Protein AF-A0A0L6TX13-F1 (afdb_monomer_lite)

Structure (mmCIF, N/CA/C/O backbone):
data_AF-A0A0L6TX13-F1
#
_entry.id   AF-A0A0L6TX13-F1
#
loop_
_atom_site.group_PDB
_atom_site.id
_atom_site.type_symbol
_atom_site.label_atom_id
_atom_site.label_alt_id
_atom_site.label_comp_id
_atom_site.label_asym_id
_atom_site.label_entity_id
_atom_site.label_seq_id
_atom_site.pdbx_PDB_ins_code
_atom_site.Cartn_x
_atom_site.Cartn_y
_atom_site.Cartn_z
_atom_site.occupancy
_atom_site.B_iso_or_equiv
_atom_site.auth_seq_id
_atom_site.auth_comp_id
_atom_site.auth_asym_id
_atom_site.auth_atom_id
_atom_site.pdbx_PDB_model_num
ATOM 1 N N . MET A 1 1 ? -8.424 -1.553 -28.576 1.00 39.12 1 MET A N 1
ATOM 2 C CA . MET A 1 1 ? -7.425 -0.540 -28.149 1.00 39.12 1 MET A CA 1
ATOM 3 C C . MET A 1 1 ? -7.973 0.627 -27.327 1.00 39.12 1 MET A C 1
ATOM 5 O O . MET A 1 1 ? -7.724 0.600 -26.132 1.00 39.12 1 MET A O 1
ATOM 9 N N . LYS A 1 2 ? -8.735 1.618 -27.845 1.00 31.39 2 LYS A N 1
ATOM 10 C CA . LYS A 1 2 ? -9.358 2.648 -26.962 1.00 31.39 2 LYS A CA 1
ATOM 11 C C . LYS A 1 2 ? -10.342 2.030 -25.950 1.00 31.39 2 LYS A C 1
ATOM 13 O O . LYS A 1 2 ? -10.469 2.556 -24.856 1.00 31.39 2 LYS A O 1
ATOM 18 N N . THR A 1 3 ? -10.956 0.907 -26.334 1.00 35.94 3 THR A N 1
ATOM 19 C CA . THR A 1 3 ? -11.953 0.103 -25.605 1.00 35.94 3 THR A CA 1
ATOM 20 C C . THR A 1 3 ? -11.378 -0.796 -24.499 1.00 35.94 3 THR A C 1
ATOM 22 O O . THR A 1 3 ? -12.069 -1.045 -23.525 1.00 35.94 3 THR A O 1
ATOM 25 N N . GLU A 1 4 ? -10.124 -1.254 -24.623 1.00 37.28 4 GLU A N 1
ATOM 26 C CA . GLU A 1 4 ? -9.461 -2.143 -23.637 1.00 37.28 4 GLU A CA 1
ATOM 27 C C . GLU A 1 4 ? -8.662 -1.339 -22.596 1.00 37.28 4 GLU A C 1
ATOM 29 O O . GLU A 1 4 ? -8.605 -1.699 -21.427 1.00 37.28 4 GLU A O 1
ATOM 34 N N . LEU A 1 5 ? -8.121 -0.173 -22.982 1.00 37.66 5 LEU A N 1
ATOM 35 C CA . LEU A 1 5 ? -7.565 0.819 -22.046 1.00 37.66 5 LEU A CA 1
ATOM 36 C C . LEU A 1 5 ? -8.632 1.375 -21.095 1.00 37.66 5 LEU A C 1
ATOM 38 O O . LEU A 1 5 ? -8.349 1.626 -19.924 1.00 37.66 5 LEU A O 1
ATOM 42 N N . THR A 1 6 ? -9.862 1.538 -21.597 1.00 47.22 6 THR A N 1
ATOM 43 C CA . THR A 1 6 ? -11.020 1.802 -20.739 1.00 47.22 6 THR A CA 1
ATOM 44 C C . THR A 1 6 ? -11.306 0.608 -19.853 1.00 47.22 6 THR A C 1
ATOM 46 O O . THR A 1 6 ? -11.831 0.814 -18.782 1.00 47.22 6 THR A O 1
ATOM 49 N N . GLU A 1 7 ? -10.963 -0.617 -20.239 1.00 52.81 7 GLU A N 1
ATOM 50 C CA . GLU A 1 7 ? -11.442 -1.815 -19.566 1.00 52.81 7 GLU A CA 1
ATOM 51 C C . GLU A 1 7 ? -10.758 -2.073 -18.227 1.00 52.81 7 GLU A C 1
ATOM 53 O O . GLU A 1 7 ? -11.489 -2.293 -17.280 1.00 52.81 7 GLU A O 1
ATOM 58 N N . LEU A 1 8 ? -9.429 -1.973 -18.066 1.00 56.69 8 LEU A N 1
ATOM 59 C CA . LEU A 1 8 ? -8.819 -2.174 -16.734 1.00 56.69 8 LEU A CA 1
ATOM 60 C C . LEU A 1 8 ? -9.021 -0.973 -15.801 1.00 56.69 8 LEU A C 1
ATOM 62 O O . LEU A 1 8 ? -9.259 -1.169 -14.612 1.00 56.69 8 LEU A O 1
ATOM 66 N N . PHE A 1 9 ? -8.943 0.266 -16.305 1.00 61.47 9 PHE A N 1
ATOM 67 C CA . PHE A 1 9 ? -9.322 1.428 -15.493 1.00 61.47 9 PHE A CA 1
ATOM 68 C C . PHE A 1 9 ? -10.799 1.361 -15.126 1.00 61.47 9 PHE A C 1
ATOM 70 O O . PHE A 1 9 ? -11.102 1.508 -13.957 1.00 61.47 9 PHE A O 1
ATOM 77 N N . SER A 1 10 ? -11.686 1.004 -16.058 1.00 62.47 10 SER A N 1
ATOM 78 C CA . SER A 1 10 ? -13.099 0.750 -15.759 1.00 62.47 10 SER A CA 1
ATOM 79 C C . SER A 1 10 ? -13.277 -0.455 -14.845 1.00 62.47 10 SER A C 1
ATOM 81 O O . SER A 1 10 ? -14.162 -0.424 -14.012 1.00 62.47 10 SER A O 1
ATOM 83 N N . GLN A 1 11 ? -12.469 -1.511 -14.942 1.00 70.62 11 GLN A N 1
ATOM 84 C CA . GLN A 1 11 ? -12.528 -2.658 -14.033 1.00 70.62 11 GLN A CA 1
ATOM 85 C C . GLN A 1 11 ? -12.088 -2.235 -12.639 1.00 70.62 11 GLN A C 1
ATOM 87 O O . GLN A 1 11 ? -12.739 -2.623 -11.684 1.00 70.62 11 GLN A O 1
ATOM 92 N N . ARG A 1 12 ? -11.029 -1.429 -12.502 1.00 80.44 12 ARG A N 1
ATOM 93 C CA . ARG A 1 12 ? -10.578 -0.892 -11.214 1.00 80.44 12 ARG A CA 1
ATOM 94 C C . ARG A 1 12 ? -11.525 0.174 -10.675 1.00 80.44 12 ARG A C 1
ATOM 96 O O . ARG A 1 12 ? -11.714 0.191 -9.476 1.00 80.44 12 ARG A O 1
ATOM 103 N N . GLU A 1 13 ? -12.147 0.999 -11.508 1.00 78.06 13 GLU A N 1
ATOM 104 C CA . GLU A 1 13 ? -13.208 1.942 -11.123 1.00 78.06 13 GLU A CA 1
ATOM 105 C C . GLU A 1 13 ? -14.463 1.192 -10.675 1.00 78.06 13 GLU A C 1
ATOM 107 O O . GLU A 1 13 ? -14.936 1.415 -9.571 1.00 78.06 13 GLU A O 1
ATOM 112 N N . LYS A 1 14 ? -14.929 0.206 -11.446 1.00 80.88 14 LYS A N 1
ATOM 113 C CA . LYS A 1 14 ? -16.008 -0.703 -11.031 1.00 80.88 14 LYS A CA 1
ATOM 114 C C . LYS A 1 14 ? -15.640 -1.452 -9.758 1.00 80.88 14 LYS A C 1
ATOM 116 O O . LYS A 1 14 ? -16.483 -1.662 -8.903 1.00 80.88 14 LYS A O 1
ATOM 121 N N . PHE A 1 15 ? -14.387 -1.871 -9.610 1.00 88.62 15 PHE A N 1
ATOM 122 C CA . PHE A 1 15 ? -13.928 -2.557 -8.408 1.00 88.62 15 PHE A CA 1
ATOM 123 C C . PHE A 1 15 ? -13.833 -1.611 -7.207 1.00 88.62 15 PHE A C 1
ATOM 125 O O . PHE A 1 15 ? -14.167 -2.017 -6.100 1.00 88.62 15 PHE A O 1
ATOM 132 N N . LEU A 1 16 ? -13.432 -0.352 -7.420 1.00 88.69 16 LEU A N 1
ATOM 133 C CA . LEU A 1 16 ? -13.511 0.714 -6.420 1.00 88.69 16 LEU A CA 1
ATOM 134 C C . LEU A 1 16 ? -14.959 0.884 -5.965 1.00 88.69 16 LEU A C 1
ATOM 136 O O . LEU A 1 16 ? -15.203 0.841 -4.765 1.00 88.69 16 LEU A O 1
ATOM 140 N N . GLU A 1 17 ? -15.903 1.003 -6.903 1.00 86.88 17 GLU A N 1
ATOM 141 C CA . GLU A 1 17 ? -17.341 1.094 -6.622 1.00 86.88 17 GLU A CA 1
ATOM 142 C C . GLU A 1 17 ? -17.843 -0.129 -5.844 1.00 86.88 17 GLU A C 1
ATOM 144 O O . GLU A 1 17 ? -18.514 0.040 -4.834 1.00 86.88 17 GLU A O 1
ATOM 149 N N . VAL A 1 18 ? -17.454 -1.346 -6.237 1.00 90.88 18 VAL A N 1
ATOM 150 C CA . VAL A 1 18 ? -17.840 -2.590 -5.546 1.00 90.88 18 VAL A CA 1
ATOM 151 C C . VAL A 1 18 ? -17.309 -2.634 -4.115 1.00 90.88 18 VAL A C 1
ATOM 153 O O . VAL A 1 18 ? -18.064 -2.953 -3.200 1.00 90.88 18 VAL A O 1
ATOM 156 N N . ILE A 1 19 ? -16.028 -2.322 -3.885 1.00 93.25 19 ILE A N 1
ATOM 157 C CA . ILE A 1 19 ? -15.474 -2.318 -2.521 1.00 93.25 19 ILE A CA 1
ATOM 158 C C . ILE A 1 19 ? -16.101 -1.192 -1.698 1.00 93.25 19 ILE A C 1
ATOM 160 O O . ILE A 1 19 ? -16.371 -1.377 -0.510 1.00 93.25 19 ILE A O 1
ATOM 164 N N . TYR A 1 20 ? -16.346 -0.036 -2.307 1.00 91.19 20 TYR A N 1
ATOM 165 C CA . TYR A 1 20 ? -17.006 1.080 -1.646 1.00 91.19 20 TYR A CA 1
ATOM 166 C C . TYR A 1 20 ? -18.433 0.709 -1.222 1.00 91.19 20 TYR A C 1
ATOM 168 O O . TYR A 1 20 ? -18.761 0.805 -0.042 1.00 91.19 20 TYR A O 1
ATOM 176 N N . GLU A 1 21 ? -19.246 0.186 -2.142 1.00 90.06 21 GLU A N 1
ATOM 177 C CA . GLU A 1 21 ? -20.615 -0.274 -1.888 1.00 90.06 21 GLU A CA 1
ATOM 178 C C . GLU A 1 21 ? -20.650 -1.392 -0.840 1.00 90.06 21 GLU A C 1
ATOM 180 O O . GLU A 1 21 ? -21.434 -1.322 0.109 1.00 90.06 21 GLU A O 1
ATOM 185 N N . TYR A 1 22 ? -19.747 -2.372 -0.939 1.00 93.94 22 TYR A N 1
ATOM 186 C CA . TYR A 1 22 ? -19.578 -3.409 0.079 1.00 93.94 22 TYR A CA 1
ATOM 187 C C . TYR A 1 22 ? -19.372 -2.788 1.465 1.00 93.94 22 TYR A C 1
ATOM 189 O O . TYR A 1 22 ? -20.022 -3.185 2.430 1.00 93.94 22 TYR A O 1
ATOM 197 N N . ASN A 1 23 ? -18.517 -1.767 1.570 1.00 93.25 23 ASN A N 1
ATOM 198 C CA . ASN A 1 23 ? -18.261 -1.082 2.832 1.00 93.25 23 ASN A CA 1
ATOM 199 C C . ASN A 1 23 ? -19.383 -0.136 3.265 1.00 93.25 23 ASN A C 1
ATOM 201 O O . ASN A 1 23 ? -19.487 0.147 4.454 1.00 93.25 23 ASN A O 1
ATOM 205 N N . CYS A 1 24 ? -20.267 0.299 2.372 1.00 89.50 24 CYS A N 1
ATOM 206 C CA . CYS A 1 24 ? -21.514 0.958 2.755 1.00 89.50 24 CYS A CA 1
ATOM 207 C C . CYS A 1 24 ? -22.518 -0.049 3.342 1.00 89.50 24 CYS A C 1
ATOM 209 O O . CYS A 1 24 ? -23.122 0.237 4.374 1.00 89.50 24 CYS A O 1
ATOM 211 N N . ILE A 1 25 ? -22.630 -1.256 2.777 1.00 90.56 25 ILE A N 1
ATOM 212 C CA . ILE A 1 25 ? -23.646 -2.261 3.144 1.00 90.56 25 ILE A CA 1
ATOM 213 C C . ILE A 1 25 ? -23.235 -3.105 4.359 1.00 90.56 25 ILE A C 1
ATOM 215 O O . ILE A 1 25 ? -23.957 -3.173 5.353 1.00 90.56 25 ILE A O 1
ATOM 219 N N . GLU A 1 26 ? -22.069 -3.740 4.309 1.00 94.38 26 GLU A N 1
ATOM 220 C CA . GLU A 1 26 ? -21.657 -4.765 5.273 1.00 94.38 26 GLU A CA 1
ATOM 221 C C . GLU A 1 26 ? -21.085 -4.151 6.543 1.00 94.38 26 GLU A C 1
ATOM 223 O O . GLU A 1 26 ? -20.246 -3.262 6.454 1.00 94.38 26 GLU A O 1
ATOM 228 N N . ASN A 1 27 ? -21.493 -4.610 7.725 1.00 93.56 27 ASN A N 1
ATOM 229 C CA . ASN A 1 27 ? -21.050 -4.031 8.996 1.00 93.56 27 ASN A CA 1
ATOM 230 C C . ASN A 1 27 ? -20.042 -4.927 9.714 1.00 93.56 27 ASN A C 1
ATOM 232 O O . ASN A 1 27 ? -20.207 -6.145 9.763 1.00 93.56 27 ASN A O 1
ATOM 236 N N . ASN A 1 28 ? -19.051 -4.287 10.335 1.00 94.81 28 ASN A N 1
ATOM 237 C CA . ASN A 1 28 ? -18.048 -4.915 11.189 1.00 94.81 28 ASN A CA 1
ATOM 238 C C . ASN A 1 28 ? -17.273 -6.041 10.490 1.00 94.81 28 ASN A C 1
ATOM 240 O O . ASN A 1 28 ? -17.006 -7.072 11.100 1.00 94.81 28 ASN A O 1
ATOM 244 N N . LYS A 1 29 ? -16.881 -5.830 9.228 1.00 96.94 29 LYS A N 1
ATOM 245 C CA . LYS A 1 29 ? -16.070 -6.785 8.454 1.00 96.94 29 LYS A CA 1
ATOM 246 C C . LYS A 1 29 ? -14.586 -6.469 8.499 1.00 96.94 29 LYS A C 1
ATOM 248 O O . LYS A 1 29 ? -14.201 -5.302 8.463 1.00 96.94 29 LYS A O 1
ATOM 253 N N . ILE A 1 30 ? -13.757 -7.503 8.517 1.00 98.06 30 ILE A N 1
ATOM 254 C CA . ILE A 1 30 ? -12.311 -7.422 8.316 1.00 98.06 30 ILE A CA 1
ATOM 255 C C . ILE A 1 30 ? -12.013 -8.059 6.962 1.00 98.06 30 ILE A C 1
ATOM 257 O O . ILE A 1 30 ? -12.200 -9.255 6.774 1.00 98.06 30 ILE A O 1
ATOM 261 N N . CYS A 1 31 ? -11.553 -7.271 6.000 1.00 97.88 31 CYS A N 1
ATOM 262 C CA . CYS A 1 31 ? -11.283 -7.735 4.643 1.00 97.88 31 CYS A CA 1
ATOM 263 C C . CYS A 1 31 ? -9.822 -7.506 4.261 1.00 97.88 31 CYS A C 1
ATOM 265 O O . CYS A 1 31 ? -9.163 -6.621 4.810 1.00 97.88 31 CYS A O 1
ATOM 267 N N . SER A 1 32 ? -9.317 -8.275 3.299 1.00 97.25 32 SER A N 1
ATOM 268 C CA . SER A 1 32 ? -8.011 -8.022 2.682 1.00 97.25 32 SER A CA 1
ATOM 269 C C . SER A 1 32 ? -8.171 -7.373 1.307 1.00 97.25 32 SER A C 1
ATOM 271 O O . SER A 1 32 ? -9.135 -7.650 0.598 1.00 97.25 32 SER A O 1
ATOM 273 N N . LEU A 1 33 ? -7.222 -6.515 0.926 1.00 96.38 33 LEU A N 1
ATOM 274 C CA . LEU A 1 33 ? -6.973 -6.134 -0.466 1.00 96.38 33 LEU A CA 1
ATOM 275 C C . LEU A 1 33 ? -5.617 -6.712 -0.875 1.00 96.38 33 LEU A C 1
ATOM 277 O O . LEU A 1 33 ? -4.564 -6.145 -0.557 1.00 96.38 33 LEU A O 1
ATOM 281 N N . ASN A 1 34 ? -5.649 -7.851 -1.557 1.00 94.62 34 ASN A N 1
ATOM 282 C CA . ASN A 1 34 ? -4.467 -8.535 -2.044 1.00 94.62 34 ASN A CA 1
ATOM 283 C C . ASN A 1 34 ? -3.989 -7.944 -3.378 1.00 94.62 34 ASN A C 1
ATOM 285 O O . ASN A 1 34 ? -4.771 -7.567 -4.250 1.00 94.62 34 ASN A O 1
ATOM 289 N N . GLY A 1 35 ? -2.674 -7.858 -3.536 1.00 90.12 35 GLY A N 1
ATOM 290 C CA . GLY A 1 35 ? -2.038 -7.527 -4.802 1.00 90.12 35 GLY A CA 1
ATOM 291 C C . GLY A 1 35 ? -0.525 -7.464 -4.672 1.00 90.12 35 GLY A C 1
ATOM 292 O O . GLY A 1 35 ? 0.013 -7.181 -3.599 1.00 90.12 35 GLY A O 1
ATOM 293 N N . ASP A 1 36 ? 0.183 -7.651 -5.780 1.00 86.62 36 ASP A N 1
ATOM 294 C CA . ASP A 1 36 ? 1.646 -7.667 -5.781 1.00 86.62 36 ASP A CA 1
ATOM 295 C C . ASP A 1 36 ? 2.264 -6.336 -5.332 1.00 86.62 36 ASP A C 1
ATOM 297 O O . ASP A 1 36 ? 1.639 -5.262 -5.347 1.00 86.62 36 ASP A O 1
ATOM 301 N N . TRP A 1 37 ? 3.543 -6.369 -4.964 1.00 82.38 37 TRP A N 1
ATOM 302 C CA . TRP A 1 37 ? 4.313 -5.145 -4.773 1.00 82.38 37 TRP A CA 1
ATOM 303 C C . TRP A 1 37 ? 4.415 -4.357 -6.079 1.00 82.38 37 TRP A C 1
ATOM 305 O O . TRP A 1 37 ? 4.818 -4.862 -7.121 1.00 82.38 37 TRP A O 1
ATOM 315 N N . GLY A 1 38 ? 4.046 -3.076 -6.018 1.00 74.62 38 GLY A N 1
ATOM 316 C CA . GLY A 1 38 ? 4.021 -2.202 -7.190 1.00 74.62 38 GLY A CA 1
ATOM 317 C C . GLY A 1 38 ? 2.768 -2.317 -8.066 1.00 74.62 38 GLY A C 1
ATOM 318 O O . GLY A 1 38 ? 2.682 -1.575 -9.037 1.00 74.62 38 GLY A O 1
ATOM 319 N N . SER A 1 39 ? 1.779 -3.150 -7.718 1.00 77.44 39 SER A N 1
ATOM 320 C CA . SER A 1 39 ? 0.503 -3.296 -8.458 1.00 77.44 39 SER A CA 1
ATOM 321 C C . SER A 1 39 ? -0.423 -2.066 -8.406 1.00 77.44 39 SER A C 1
ATOM 323 O O . SER A 1 39 ? -1.406 -1.979 -9.151 1.00 77.44 39 SER A O 1
ATOM 325 N N . GLY A 1 40 ? -0.104 -1.098 -7.540 1.00 78.75 40 GLY A N 1
ATOM 326 C CA . GLY A 1 40 ? -0.854 0.146 -7.375 1.00 78.75 40 GLY A CA 1
ATOM 327 C C . GLY A 1 40 ? -1.866 0.151 -6.226 1.00 78.75 40 GLY A C 1
ATOM 328 O O . GLY A 1 40 ? -2.737 1.011 -6.247 1.00 78.75 40 GLY A O 1
ATOM 329 N N . LYS A 1 41 ? -1.752 -0.740 -5.226 1.00 88.19 41 LYS A N 1
ATOM 330 C CA . LYS A 1 41 ? -2.631 -0.765 -4.032 1.00 88.19 41 LYS A CA 1
ATOM 331 C C . LYS A 1 41 ? -2.807 0.611 -3.374 1.00 88.19 41 LYS A C 1
ATOM 333 O O . LYS A 1 41 ? -3.924 1.095 -3.288 1.00 88.19 41 LYS A O 1
ATOM 338 N N . THR A 1 42 ? -1.718 1.301 -3.034 1.00 86.00 42 THR A N 1
ATOM 339 C CA . THR A 1 42 ? -1.784 2.649 -2.435 1.00 86.00 42 THR A CA 1
ATOM 340 C C . THR A 1 42 ? -2.459 3.672 -3.354 1.00 86.00 42 THR A C 1
ATOM 342 O O . THR A 1 42 ? -3.195 4.535 -2.892 1.00 86.00 42 THR A O 1
ATOM 345 N N . PHE A 1 43 ? -2.265 3.573 -4.677 1.00 83.38 43 PHE A N 1
ATOM 346 C CA . PHE A 1 43 ? -2.983 4.435 -5.625 1.00 83.38 43 PHE A CA 1
ATOM 347 C C . PHE A 1 43 ? -4.488 4.136 -5.626 1.00 83.38 43 PHE A C 1
ATOM 349 O O . PHE A 1 43 ? -5.290 5.063 -5.646 1.00 83.38 43 PHE A O 1
ATOM 356 N N . PHE A 1 44 ? -4.865 2.857 -5.577 1.00 86.94 44 PHE A N 1
ATOM 357 C CA . PHE A 1 44 ? -6.254 2.414 -5.472 1.00 86.94 44 PHE A CA 1
ATOM 358 C C . PHE A 1 44 ? -6.906 2.913 -4.172 1.00 86.94 44 PHE A C 1
ATOM 360 O O . PHE A 1 44 ? -7.979 3.505 -4.220 1.00 86.94 44 PHE A O 1
ATOM 367 N N . VAL A 1 45 ? -6.223 2.774 -3.033 1.00 89.81 45 VAL A N 1
ATOM 368 C CA . VAL A 1 45 ? -6.666 3.299 -1.729 1.00 89.81 45 VAL A CA 1
ATOM 369 C C . VAL A 1 45 ? -6.853 4.815 -1.776 1.00 89.81 45 VAL A C 1
ATOM 371 O O . VAL A 1 45 ? -7.912 5.310 -1.403 1.00 89.81 45 VAL A O 1
ATOM 374 N N . ASN A 1 46 ? -5.879 5.560 -2.307 1.00 87.75 46 ASN A N 1
ATOM 375 C CA . ASN A 1 46 ? -5.999 7.013 -2.444 1.00 87.75 46 ASN A CA 1
ATOM 376 C C . ASN A 1 46 ? -7.194 7.405 -3.320 1.00 87.75 46 ASN A C 1
ATOM 378 O O . ASN A 1 46 ? -7.921 8.331 -2.976 1.00 87.75 46 ASN A O 1
ATOM 382 N N . LYS A 1 47 ? -7.442 6.674 -4.414 1.00 84.81 47 LYS A N 1
ATOM 383 C CA . LYS A 1 47 ? -8.618 6.901 -5.261 1.00 84.81 47 LYS A CA 1
ATOM 384 C C . LYS A 1 47 ? -9.929 6.628 -4.534 1.00 84.81 47 LYS A C 1
ATOM 386 O O . LYS A 1 47 ? -10.860 7.409 -4.687 1.00 84.81 47 LYS A O 1
ATOM 391 N N . MET A 1 48 ? -9.992 5.584 -3.713 1.00 88.12 48 MET A N 1
ATOM 392 C CA . MET A 1 48 ? -11.160 5.304 -2.875 1.00 88.12 48 MET A CA 1
ATOM 393 C C . MET A 1 48 ? -11.435 6.438 -1.878 1.00 88.12 48 MET A C 1
ATOM 395 O O . MET A 1 48 ? -12.584 6.828 -1.696 1.00 88.12 48 MET A O 1
ATOM 399 N N . ILE A 1 49 ? -10.384 6.998 -1.271 1.00 88.06 49 ILE A N 1
ATOM 400 C CA . ILE A 1 49 ? -10.494 8.140 -0.352 1.00 88.06 49 ILE A CA 1
ATOM 401 C C . ILE A 1 49 ? -10.957 9.398 -1.100 1.00 88.06 49 ILE A C 1
ATOM 403 O O . ILE A 1 49 ? -11.851 10.089 -0.623 1.00 88.06 49 ILE A O 1
ATOM 407 N N . GLU A 1 50 ? -10.397 9.675 -2.283 1.00 85.06 50 GLU A N 1
ATOM 408 C CA . GLU A 1 50 ? -10.802 10.799 -3.146 1.00 85.06 50 GLU A CA 1
ATOM 409 C C . GLU A 1 50 ? -12.266 10.696 -3.607 1.00 85.06 50 GLU A C 1
ATOM 411 O O . GLU A 1 50 ? -12.933 11.718 -3.744 1.00 85.06 50 GLU A O 1
ATOM 416 N N . MET A 1 51 ? -12.764 9.479 -3.851 1.00 80.38 51 MET A N 1
ATOM 417 C CA . MET A 1 51 ? -14.158 9.222 -4.238 1.00 80.38 51 MET A CA 1
ATOM 418 C C . MET A 1 51 ? -15.145 9.348 -3.077 1.00 80.38 51 MET A C 1
ATOM 420 O O . MET A 1 51 ? -16.352 9.374 -3.319 1.00 80.38 51 MET A O 1
ATOM 424 N N . ASN A 1 52 ? -14.666 9.382 -1.830 1.00 80.25 52 ASN A N 1
ATOM 425 C CA . ASN A 1 52 ? -15.551 9.375 -0.682 1.00 80.25 52 ASN A CA 1
ATOM 426 C C . ASN A 1 52 ? -16.351 10.680 -0.611 1.00 80.25 52 ASN A C 1
ATOM 428 O O . ASN A 1 52 ? -15.832 11.736 -0.248 1.00 80.25 52 ASN A O 1
ATOM 432 N N . ASN A 1 53 ? -17.635 10.592 -0.944 1.00 68.00 53 ASN A N 1
ATOM 433 C CA . ASN A 1 53 ? -18.556 11.711 -0.838 1.00 68.00 53 ASN A CA 1
ATOM 434 C C . ASN A 1 53 ? -19.007 11.862 0.617 1.00 68.00 53 ASN A C 1
ATOM 436 O O . ASN A 1 53 ? -19.347 10.871 1.269 1.00 68.00 53 ASN A O 1
ATOM 440 N N . ALA A 1 54 ? -19.053 13.103 1.107 1.00 60.75 54 ALA A N 1
ATOM 441 C CA . ALA A 1 54 ? -19.473 13.413 2.475 1.00 60.75 54 ALA A CA 1
ATOM 442 C C . ALA A 1 54 ? -20.890 12.891 2.799 1.00 60.75 54 ALA A C 1
ATOM 444 O O . ALA A 1 54 ? -21.148 12.501 3.932 1.00 60.75 54 ALA A O 1
ATOM 445 N N . ASP A 1 55 ? -21.760 12.796 1.789 1.00 62.34 55 ASP A N 1
ATOM 446 C CA . ASP A 1 55 ? -23.171 12.402 1.924 1.00 62.34 55 ASP A CA 1
ATOM 447 C C . ASP A 1 55 ? -23.395 10.878 2.049 1.00 62.34 55 ASP A C 1
ATOM 449 O O . ASP A 1 55 ? -24.525 10.415 2.178 1.00 62.34 55 ASP A O 1
ATOM 453 N N . SER A 1 56 ? -22.339 10.063 1.965 1.00 67.88 56 SER A N 1
ATOM 454 C CA . SER A 1 56 ? -22.444 8.592 1.951 1.00 67.88 56 SER A CA 1
ATOM 455 C C . SER A 1 56 ? -22.625 7.944 3.328 1.00 67.88 56 SER A C 1
ATOM 457 O O . SER A 1 56 ? -22.881 6.742 3.414 1.00 67.88 56 SER A O 1
ATOM 459 N N . GLY A 1 57 ? -22.416 8.701 4.410 1.00 75.50 57 GLY A N 1
ATOM 460 C CA . GLY A 1 57 ? -22.385 8.179 5.780 1.00 75.50 57 GLY A CA 1
ATOM 461 C C . GLY A 1 57 ? -21.170 7.291 6.109 1.00 75.50 57 GLY A C 1
ATOM 462 O O . GLY A 1 57 ? -21.047 6.843 7.255 1.00 75.50 57 GLY A O 1
ATOM 463 N N . LEU A 1 58 ? -20.262 7.055 5.148 1.00 86.38 58 LEU A N 1
ATOM 464 C CA . LEU A 1 58 ? -19.033 6.278 5.316 1.00 86.38 58 LEU A CA 1
ATOM 465 C C . LEU A 1 58 ? -17.824 7.204 5.495 1.00 86.38 58 LEU A C 1
ATOM 467 O O . LEU A 1 58 ? -17.465 7.977 4.609 1.00 86.38 58 LEU A O 1
ATOM 471 N N . ASN A 1 59 ? -17.129 7.077 6.623 1.00 88.69 59 ASN A N 1
ATOM 472 C CA . ASN A 1 59 ? -15.851 7.750 6.835 1.00 88.69 59 ASN A CA 1
ATOM 473 C C . ASN A 1 59 ? -14.677 6.805 6.618 1.00 88.69 59 ASN A C 1
ATOM 475 O O . ASN A 1 59 ? -14.477 5.857 7.375 1.00 88.69 59 ASN A O 1
ATOM 479 N N . ILE A 1 60 ? -13.868 7.105 5.606 1.00 91.25 60 ILE A N 1
ATOM 480 C CA . ILE A 1 60 ? -12.646 6.361 5.314 1.00 91.25 60 ILE A CA 1
ATOM 481 C C . ILE A 1 60 ? -11.477 6.999 6.066 1.00 91.25 60 ILE A C 1
ATOM 483 O O . ILE A 1 60 ? -11.287 8.212 5.984 1.00 91.25 60 ILE A O 1
ATOM 487 N N . ILE A 1 61 ? -10.717 6.170 6.780 1.00 91.62 61 ILE A N 1
ATOM 488 C CA . ILE A 1 61 ? -9.469 6.523 7.463 1.00 91.62 61 ILE A CA 1
ATOM 489 C C . ILE A 1 61 ? -8.363 5.637 6.892 1.00 91.62 61 ILE A C 1
ATOM 491 O O . ILE A 1 61 ? -8.547 4.424 6.791 1.00 91.62 61 ILE A O 1
ATOM 495 N N . ASN A 1 62 ? -7.213 6.215 6.548 1.00 92.94 62 ASN A N 1
ATOM 496 C CA . ASN A 1 62 ? -6.063 5.462 6.049 1.00 92.94 62 ASN A CA 1
ATOM 497 C C . ASN A 1 62 ? -4.910 5.467 7.054 1.00 92.94 62 ASN A C 1
ATOM 499 O O . ASN A 1 62 ? -4.344 6.515 7.355 1.00 92.94 62 ASN A O 1
ATOM 503 N N . PHE A 1 63 ? -4.534 4.285 7.527 1.00 92.00 63 PHE A N 1
ATOM 504 C CA . PHE A 1 63 ? -3.410 4.062 8.421 1.00 92.00 63 PHE A CA 1
ATOM 505 C C . PHE A 1 63 ? -2.298 3.317 7.674 1.00 92.00 63 PHE A C 1
ATOM 507 O O . PHE A 1 63 ? -2.384 2.118 7.415 1.00 92.00 63 PHE A O 1
ATOM 514 N N . ASP A 1 64 ? -1.233 4.040 7.333 1.00 90.50 64 ASP A N 1
ATOM 515 C CA . ASP A 1 64 ? -0.033 3.472 6.714 1.00 90.50 64 ASP A CA 1
ATOM 516 C C . ASP A 1 64 ? 0.838 2.813 7.793 1.00 90.50 64 ASP A C 1
ATOM 518 O O . ASP A 1 64 ? 1.563 3.493 8.527 1.00 90.50 64 ASP A O 1
ATOM 522 N N . ALA A 1 65 ? 0.743 1.489 7.917 1.00 89.69 65 ALA A N 1
ATOM 523 C CA . ALA A 1 65 ? 1.392 0.734 8.984 1.00 89.69 65 ALA A CA 1
ATOM 524 C C . ALA A 1 65 ? 2.923 0.808 8.901 1.00 89.69 65 ALA A C 1
ATOM 526 O O . ALA A 1 65 ? 3.598 0.834 9.932 1.00 89.69 65 ALA A O 1
ATOM 527 N N . TRP A 1 66 ? 3.474 0.884 7.687 1.00 86.69 66 TRP A N 1
ATOM 528 C CA . TRP A 1 66 ? 4.916 0.910 7.467 1.00 86.69 66 TRP A CA 1
ATOM 529 C C . TRP A 1 66 ? 5.533 2.258 7.841 1.00 86.69 66 TRP A C 1
ATOM 531 O O . TRP A 1 66 ? 6.548 2.287 8.538 1.00 86.69 66 TRP A O 1
ATOM 541 N N . LYS A 1 67 ? 4.901 3.381 7.472 1.00 84.88 67 LYS A N 1
ATOM 542 C CA . LYS A 1 67 ? 5.356 4.723 7.896 1.00 84.88 67 LYS A CA 1
ATOM 543 C C . LYS A 1 67 ? 5.365 4.895 9.408 1.00 84.88 67 LYS A C 1
ATOM 545 O O . LYS A 1 67 ? 6.212 5.604 9.946 1.00 84.88 67 LYS A O 1
ATOM 550 N N . HIS A 1 68 ? 4.405 4.268 10.072 1.00 75.50 68 HIS A N 1
ATOM 551 C CA . HIS A 1 68 ? 4.204 4.388 11.506 1.00 75.50 68 HIS A CA 1
ATOM 552 C C . HIS A 1 68 ? 4.963 3.326 12.315 1.00 75.50 68 HIS A C 1
ATOM 554 O O . HIS A 1 68 ? 4.930 3.346 13.548 1.00 75.50 68 HIS A O 1
ATOM 560 N N . GLN A 1 69 ? 5.681 2.415 11.651 1.00 73.62 69 GLN A N 1
ATOM 561 C CA . GLN A 1 69 ? 6.531 1.439 12.315 1.00 73.62 69 GLN A CA 1
ATOM 562 C C . GLN A 1 69 ? 7.739 2.151 12.948 1.00 73.62 69 GLN A C 1
ATOM 564 O O . GLN A 1 69 ? 8.708 2.507 12.280 1.00 73.62 69 GLN A O 1
ATOM 569 N N . GLY A 1 70 ? 7.691 2.345 14.264 1.00 66.81 70 GLY A N 1
ATOM 570 C CA . GLY A 1 70 ? 8.775 2.929 15.053 1.00 66.81 70 GLY A CA 1
ATOM 571 C C . GLY A 1 70 ? 8.925 2.251 16.414 1.00 66.81 70 GLY A C 1
ATOM 572 O O . GLY A 1 70 ? 8.164 1.355 16.765 1.00 66.81 70 GLY A O 1
ATOM 573 N N . ASN A 1 71 ? 9.882 2.712 17.225 1.00 60.06 71 ASN A N 1
ATOM 574 C CA . ASN A 1 71 ? 10.110 2.220 18.596 1.00 60.06 71 ASN A CA 1
ATOM 575 C C . ASN A 1 71 ? 9.068 2.760 19.600 1.00 60.06 71 ASN A C 1
ATOM 577 O O . ASN A 1 71 ? 9.417 3.164 20.712 1.00 60.06 71 ASN A O 1
ATOM 581 N N . ARG A 1 72 ? 7.800 2.841 19.190 1.00 64.56 72 ARG A N 1
ATOM 582 C CA . ARG A 1 72 ? 6.688 3.349 19.995 1.00 64.56 72 ARG A CA 1
ATOM 583 C C . ARG A 1 72 ? 5.695 2.240 20.327 1.00 64.56 72 ARG A C 1
ATOM 585 O O . ARG A 1 72 ? 5.697 1.177 19.711 1.00 64.56 72 ARG A O 1
ATOM 592 N N . ASP A 1 73 ? 4.876 2.491 21.339 1.00 77.94 73 ASP A N 1
ATOM 593 C CA . ASP A 1 73 ? 3.786 1.592 21.701 1.00 77.94 73 ASP A CA 1
ATOM 594 C C . ASP A 1 73 ? 2.733 1.545 20.582 1.00 77.94 73 ASP A C 1
ATOM 596 O O . ASP A 1 73 ? 2.368 2.570 20.005 1.00 77.94 73 ASP A O 1
ATOM 600 N N . ILE A 1 74 ? 2.240 0.348 20.262 1.00 83.25 74 ILE A N 1
ATOM 601 C CA . ILE A 1 74 ? 1.330 0.132 19.128 1.00 83.25 74 ILE A CA 1
ATOM 602 C C . ILE A 1 74 ? -0.021 0.822 19.350 1.00 83.25 74 ILE A C 1
ATOM 604 O O . ILE A 1 74 ? -0.610 1.315 18.388 1.00 83.25 74 ILE A O 1
ATOM 608 N N . ASN A 1 75 ? -0.503 0.911 20.596 1.00 85.56 75 ASN A N 1
ATOM 609 C CA . ASN A 1 75 ? -1.767 1.583 20.907 1.00 85.56 75 ASN A CA 1
ATOM 610 C C . ASN A 1 75 ? -1.668 3.072 20.589 1.00 85.56 75 ASN A C 1
ATOM 612 O O . ASN A 1 75 ? -2.563 3.644 19.970 1.00 85.56 75 ASN A O 1
ATOM 616 N N . ALA A 1 76 ? -0.560 3.684 20.993 1.00 79.50 76 ALA A N 1
ATOM 617 C CA . ALA A 1 76 ? -0.268 5.075 20.704 1.00 79.50 76 ALA A CA 1
ATOM 618 C C . ALA A 1 76 ? -0.156 5.348 19.209 1.00 79.50 76 ALA A C 1
ATOM 620 O O . ALA A 1 76 ? -0.832 6.242 18.711 1.00 79.50 76 ALA A O 1
ATOM 621 N N . ILE A 1 77 ? 0.653 4.546 18.512 1.00 82.94 77 ILE A N 1
ATOM 622 C CA . ILE A 1 77 ? 0.849 4.663 17.068 1.00 82.94 77 ILE A CA 1
ATOM 623 C C . ILE A 1 77 ? -0.500 4.618 16.338 1.00 82.94 77 ILE A C 1
ATOM 625 O O . ILE A 1 77 ? -0.776 5.444 15.470 1.00 82.94 77 ILE A O 1
ATOM 629 N N . PHE A 1 78 ? -1.342 3.647 16.691 1.00 86.62 78 PHE A N 1
ATOM 630 C CA . PHE A 1 78 ? -2.628 3.462 16.038 1.00 86.62 78 PHE A CA 1
ATOM 631 C C . PHE A 1 78 ? -3.584 4.621 16.344 1.00 86.62 78 PHE A C 1
ATOM 633 O O . PHE A 1 78 ? -4.211 5.150 15.435 1.00 86.62 78 PHE A O 1
ATOM 640 N N . LEU A 1 79 ? -3.674 5.066 17.603 1.00 87.19 79 LEU A N 1
ATOM 641 C CA . LEU A 1 79 ? -4.512 6.214 17.964 1.00 87.19 79 LEU A CA 1
ATOM 642 C C . LEU A 1 79 ? -4.061 7.507 17.284 1.00 87.19 79 LEU A C 1
ATOM 644 O O . LEU A 1 79 ? -4.916 8.243 16.808 1.00 87.19 79 LEU A O 1
ATOM 648 N N . GLU A 1 80 ? -2.755 7.770 17.235 1.00 83.12 80 GLU A N 1
ATOM 649 C CA . GLU A 1 80 ? -2.173 8.953 16.591 1.00 83.12 80 GLU A CA 1
ATOM 650 C C . GLU A 1 80 ? -2.498 8.958 15.091 1.00 83.12 80 GLU A C 1
ATOM 652 O O . GLU A 1 80 ? -3.069 9.926 14.593 1.00 83.12 80 GLU A O 1
ATOM 657 N N . GLY A 1 81 ? -2.271 7.836 14.398 1.00 85.56 81 GLY A N 1
ATOM 658 C CA . GLY A 1 81 ? -2.570 7.727 12.968 1.00 85.56 81 GLY A CA 1
ATOM 659 C C . GLY A 1 81 ? -4.060 7.871 12.635 1.00 85.56 81 GLY A C 1
ATOM 660 O O . GLY A 1 81 ? -4.411 8.490 11.633 1.00 85.56 81 GLY A O 1
ATOM 661 N N . ILE A 1 82 ? -4.957 7.355 13.484 1.00 88.69 82 ILE A N 1
ATOM 662 C CA . ILE A 1 82 ? -6.402 7.578 13.322 1.00 88.69 82 ILE A CA 1
ATOM 663 C C . ILE A 1 82 ? -6.778 9.032 13.662 1.00 88.69 82 ILE A C 1
ATOM 665 O O . ILE A 1 82 ? -7.625 9.622 12.989 1.00 88.69 82 ILE A O 1
ATOM 669 N N . TYR A 1 83 ? -6.171 9.621 14.697 1.00 86.62 83 TYR A N 1
ATOM 670 C CA . TYR A 1 83 ? -6.446 10.996 15.111 1.00 86.62 83 TYR A CA 1
ATOM 671 C C . TYR A 1 83 ? -6.105 11.997 14.012 1.00 86.62 83 TYR A C 1
ATOM 673 O O . TYR A 1 83 ? -6.899 12.901 13.764 1.00 86.62 83 TYR A O 1
ATOM 681 N N . ASP A 1 84 ? -4.972 11.829 13.335 1.00 84.69 84 ASP A N 1
ATOM 682 C CA . ASP A 1 84 ? -4.524 12.748 12.287 1.00 84.69 84 ASP A CA 1
ATOM 683 C C . ASP A 1 84 ? -5.533 12.863 11.131 1.00 84.69 84 ASP A C 1
ATOM 685 O O . ASP A 1 84 ? -5.783 13.969 10.643 1.00 84.69 84 ASP A O 1
ATOM 689 N N . ASP A 1 85 ? -6.195 11.763 10.752 1.00 84.12 85 ASP A N 1
ATOM 690 C CA . ASP A 1 85 ? -7.258 11.782 9.735 1.00 84.12 85 ASP A CA 1
ATOM 691 C C . ASP A 1 85 ? -8.552 12.445 10.244 1.00 84.12 85 ASP A C 1
ATOM 693 O O . ASP A 1 85 ? -9.257 13.143 9.509 1.00 84.12 85 ASP A O 1
ATOM 697 N N . LEU A 1 86 ? -8.865 12.260 11.530 1.00 84.31 86 LEU A N 1
ATOM 698 C CA . LEU A 1 86 ? -10.081 12.782 12.159 1.00 84.31 86 LEU A CA 1
ATOM 699 C C . LEU A 1 86 ? -9.953 14.232 12.631 1.00 84.31 86 LEU A C 1
ATOM 701 O O . LEU A 1 86 ? -10.973 14.904 12.808 1.00 84.31 86 LEU A O 1
ATOM 705 N N . LYS A 1 87 ? -8.729 14.727 12.830 1.00 84.56 87 LYS A N 1
ATOM 706 C CA . LYS A 1 87 ? -8.440 16.040 13.413 1.00 84.56 87 LYS A CA 1
ATOM 707 C C . LYS A 1 87 ? -9.176 17.153 12.676 1.00 84.56 87 LYS A C 1
ATOM 709 O O . LYS A 1 87 ? -9.948 17.895 13.280 1.00 84.56 87 LYS A O 1
ATOM 714 N N . THR A 1 88 ? -8.987 17.215 11.361 1.00 76.06 88 THR A N 1
ATOM 715 C CA . THR A 1 88 ? -9.585 18.248 10.501 1.00 76.06 88 THR A CA 1
ATOM 716 C C . THR A 1 88 ? -11.112 18.161 10.432 1.00 76.06 88 THR A C 1
ATOM 718 O O . THR A 1 88 ? -11.763 19.173 10.186 1.00 76.06 88 THR A O 1
ATOM 721 N N . LYS A 1 89 ? -11.683 16.976 10.687 1.00 75.56 89 LYS A N 1
ATOM 722 C CA . LYS A 1 89 ? -13.127 16.713 10.629 1.00 75.56 89 LYS A CA 1
ATOM 723 C C . LYS A 1 89 ? -13.839 17.065 11.941 1.00 75.56 89 LYS A C 1
ATOM 725 O O . LYS A 1 89 ? -14.924 17.637 11.898 1.00 75.56 89 LYS A O 1
ATOM 730 N N . TYR A 1 90 ? -13.245 16.736 13.095 1.00 75.75 90 TYR A N 1
ATOM 731 C CA . TYR A 1 90 ? -13.948 16.770 14.391 1.00 75.75 90 TYR A CA 1
ATOM 732 C C . TYR A 1 90 ? -13.244 17.541 15.511 1.00 75.75 90 TYR A C 1
ATOM 734 O O . TYR A 1 90 ? -13.914 17.980 16.445 1.00 75.75 90 TYR A O 1
ATOM 742 N N . TYR A 1 91 ? -11.919 17.695 15.458 1.00 77.56 91 TYR A N 1
ATOM 743 C CA . TYR A 1 91 ? -11.126 18.173 16.602 1.00 77.56 91 TYR A CA 1
ATOM 744 C C . TYR A 1 91 ? -10.431 19.520 16.365 1.00 77.56 91 TYR A C 1
ATOM 746 O O . TYR A 1 91 ? -9.815 20.068 17.279 1.00 77.56 91 TYR A O 1
ATOM 754 N N . GLY A 1 92 ? -10.574 20.098 15.169 1.00 77.88 92 GLY A N 1
ATOM 755 C CA . GLY A 1 92 ? -10.017 21.407 14.832 1.00 77.88 92 GLY A CA 1
ATOM 756 C C . GLY A 1 92 ? -8.496 21.427 14.983 1.00 77.88 92 GLY A C 1
ATOM 757 O O . GLY A 1 92 ? -7.807 20.517 14.528 1.00 77.88 92 GLY A O 1
ATOM 758 N N . ASP A 1 93 ? -7.966 22.456 15.643 1.00 77.00 93 ASP A N 1
ATOM 759 C CA . ASP A 1 93 ? -6.518 22.626 15.804 1.00 77.00 93 ASP A CA 1
ATOM 760 C C . ASP A 1 93 ? -5.915 21.834 16.972 1.00 77.00 93 ASP A C 1
ATOM 762 O O . ASP A 1 93 ? -4.684 21.765 17.069 1.00 77.00 93 ASP A O 1
ATOM 766 N N . ASP A 1 94 ? -6.738 21.181 17.805 1.00 75.56 94 ASP A N 1
ATOM 767 C CA . ASP A 1 94 ? -6.262 20.407 18.954 1.00 75.56 94 ASP A CA 1
ATOM 768 C C . ASP A 1 94 ? -5.211 19.370 18.515 1.00 75.56 94 ASP A C 1
ATOM 770 O O . ASP A 1 94 ? -5.382 18.612 17.553 1.00 75.56 94 ASP A O 1
ATOM 774 N N . SER A 1 95 ? -4.091 19.313 19.226 1.00 78.62 95 SER A N 1
ATOM 775 C CA . SER A 1 95 ? -3.118 18.226 19.083 1.00 78.62 95 SER A CA 1
ATOM 776 C C . SER A 1 95 ? -3.686 16.905 19.618 1.00 78.62 95 SER A C 1
ATOM 778 O O . SER A 1 95 ? -4.536 16.906 20.510 1.00 78.62 95 SER A O 1
ATOM 780 N N . PHE A 1 96 ? -3.170 15.768 19.133 1.00 77.31 96 PHE A N 1
ATOM 781 C CA . PHE A 1 96 ? -3.533 14.442 19.656 1.00 77.31 96 PHE A CA 1
ATOM 782 C C . PHE A 1 96 ? -3.399 14.384 21.185 1.00 77.31 96 PHE A C 1
ATOM 784 O O . PHE A 1 96 ? -4.267 13.881 21.896 1.00 77.31 96 PHE A O 1
ATOM 791 N N . TYR A 1 97 ? -2.343 15.009 21.705 1.00 72.38 97 TYR A N 1
ATOM 792 C CA . TYR A 1 97 ? -2.108 15.144 23.133 1.00 72.38 97 TYR A CA 1
ATOM 793 C C . TYR A 1 97 ? -3.234 15.907 23.856 1.00 72.38 97 TYR A C 1
ATOM 795 O O . TYR A 1 97 ? -3.756 15.435 24.867 1.00 72.38 97 TYR A O 1
ATOM 803 N N . GLU A 1 98 ? -3.638 17.076 23.353 1.00 73.75 98 GLU A N 1
ATOM 804 C CA . GLU A 1 98 ? -4.727 17.865 23.947 1.00 73.75 98 GLU A CA 1
ATOM 805 C C . GLU A 1 98 ? -6.050 17.094 23.938 1.00 73.75 98 GLU A C 1
ATOM 807 O O . GLU A 1 98 ? -6.789 17.134 24.929 1.00 73.75 98 GLU A O 1
ATOM 812 N N . PHE A 1 99 ? -6.317 16.332 22.876 1.00 79.62 99 PHE A N 1
ATOM 813 C CA . PHE A 1 99 ? -7.459 15.426 22.815 1.00 79.62 99 PHE A CA 1
ATOM 814 C C . PHE A 1 99 ? -7.409 14.364 23.925 1.00 79.62 99 PHE A C 1
ATOM 816 O O . PHE A 1 99 ? -8.412 14.175 24.627 1.00 79.62 99 PHE A O 1
ATOM 823 N N . LEU A 1 100 ? -6.254 13.725 24.147 1.00 76.50 100 LEU A N 1
ATOM 824 C CA . LEU A 1 100 ? -6.070 12.755 25.233 1.00 76.50 100 LEU A CA 1
ATOM 825 C C . LEU A 1 100 ? -6.315 13.385 26.615 1.00 76.50 100 LEU A C 1
ATOM 827 O O . LEU A 1 100 ? -7.054 12.811 27.420 1.00 76.50 100 LEU A O 1
ATOM 831 N N . VAL A 1 101 ? -5.777 14.586 26.882 1.00 70.62 101 VAL A N 1
ATOM 832 C CA . VAL A 1 101 ? -6.017 15.310 28.151 1.00 70.62 101 VAL A CA 1
ATOM 833 C C . VAL A 1 101 ? -7.509 15.576 28.353 1.00 70.62 101 VAL A C 1
ATOM 835 O O . VAL A 1 101 ? -8.056 15.266 29.415 1.00 70.62 101 VAL A O 1
ATOM 838 N N . LYS A 1 102 ? -8.183 16.142 27.343 1.00 73.38 102 LYS A N 1
ATOM 839 C CA . LYS A 1 102 ? -9.597 16.544 27.432 1.00 73.38 102 LYS A CA 1
ATOM 840 C C . LYS A 1 102 ? -10.517 15.347 27.672 1.00 73.38 102 LYS A C 1
ATOM 842 O O . LYS A 1 102 ? -11.466 15.446 28.455 1.00 73.38 102 LYS A O 1
ATOM 847 N N . ASN A 1 103 ? -10.219 14.210 27.046 1.00 70.69 103 ASN A N 1
ATOM 848 C CA . ASN A 1 103 ? -11.068 13.020 27.080 1.00 70.69 103 ASN A CA 1
ATOM 849 C C . ASN A 1 103 ? -10.730 12.034 28.218 1.00 70.69 103 ASN A C 1
ATOM 851 O O . ASN A 1 103 ? -11.488 11.077 28.436 1.00 70.69 103 ASN A O 1
ATOM 855 N N . ARG A 1 104 ? -9.672 12.297 29.009 1.00 67.25 104 ARG A N 1
ATOM 856 C CA . ARG A 1 104 ? -9.272 11.518 30.202 1.00 67.25 104 ARG A CA 1
ATOM 857 C C . ARG A 1 104 ? -8.791 12.387 31.385 1.00 67.25 104 ARG A C 1
ATOM 859 O O . ARG A 1 104 ? -7.613 12.469 31.722 1.00 67.25 104 ARG A O 1
ATOM 866 N N . LYS A 1 105 ? -9.767 12.898 32.143 1.00 54.59 105 LYS A N 1
ATOM 867 C CA . LYS A 1 105 ? -9.640 13.823 33.295 1.00 54.59 105 LYS A CA 1
ATOM 868 C C . LYS A 1 105 ? -8.844 13.388 34.549 1.00 54.59 105 LYS A C 1
ATOM 870 O O . LYS A 1 105 ? -8.829 14.144 35.508 1.00 54.59 105 LYS A O 1
ATOM 875 N N . LYS A 1 106 ? -8.267 12.182 34.689 1.00 53.59 106 LYS A N 1
ATOM 876 C CA . LYS A 1 106 ? -7.702 11.774 36.014 1.00 53.59 106 LYS A CA 1
ATOM 877 C C . LYS A 1 106 ? -6.331 11.101 36.003 1.00 53.59 106 LYS A C 1
ATOM 879 O O . LYS A 1 106 ? -5.461 11.539 36.751 1.00 53.59 106 LYS A O 1
ATOM 884 N N . ALA A 1 107 ? -6.126 10.055 35.204 1.00 55.66 107 ALA A N 1
ATOM 885 C CA . ALA A 1 107 ? -4.837 9.354 35.157 1.00 55.66 107 ALA A CA 1
ATOM 886 C C . ALA A 1 107 ? -3.785 10.176 34.394 1.00 55.66 107 ALA A C 1
ATOM 888 O O . ALA A 1 107 ? -2.714 10.470 34.923 1.00 55.66 107 ALA A O 1
ATOM 889 N N . PHE A 1 108 ? -4.160 10.651 33.205 1.00 55.91 108 PHE A N 1
ATOM 890 C CA . PHE A 1 108 ? -3.313 11.484 32.358 1.00 55.91 108 PHE A CA 1
ATOM 891 C C . PHE A 1 108 ? -3.025 12.853 32.992 1.00 55.91 108 PHE A C 1
ATOM 893 O O . PHE A 1 108 ? -1.877 13.284 33.035 1.00 55.91 108 PHE A O 1
ATOM 900 N N . GLU A 1 109 ? -4.032 13.491 33.608 1.00 57.25 109 GLU A N 1
ATOM 901 C CA . GLU A 1 109 ? -3.858 14.767 34.323 1.00 57.25 109 GLU A CA 1
ATOM 902 C C . GLU A 1 109 ? -2.821 14.699 35.456 1.00 57.25 109 GLU A C 1
ATOM 904 O O . GLU A 1 109 ? -2.097 15.668 35.688 1.00 57.25 109 GLU A O 1
ATOM 909 N N . LYS A 1 110 ? -2.755 13.584 36.196 1.00 57.22 110 LYS A N 1
ATOM 910 C CA . LYS A 1 110 ? -1.841 13.437 37.338 1.00 57.22 110 LYS A CA 1
ATOM 911 C C . LYS A 1 110 ? -0.393 13.299 36.873 1.00 57.22 110 LYS A C 1
ATOM 913 O O . LYS A 1 110 ? 0.476 13.978 37.412 1.00 57.22 110 LYS A O 1
ATOM 918 N N . THR A 1 111 ? -0.147 12.468 35.863 1.00 55.03 111 THR A N 1
ATOM 919 C CA . THR A 1 111 ? 1.186 12.283 35.270 1.00 55.03 111 THR A CA 1
ATOM 920 C C . THR A 1 111 ? 1.640 13.538 34.525 1.00 55.03 111 THR A C 1
ATOM 922 O O . THR A 1 111 ? 2.781 13.963 34.693 1.00 55.03 111 THR A O 1
ATOM 925 N N . TRP A 1 112 ? 0.733 14.205 33.805 1.00 57.41 112 TRP A N 1
ATOM 926 C CA . TRP A 1 112 ? 1.009 15.489 33.158 1.00 57.41 112 TRP A CA 1
ATOM 927 C C . TRP A 1 112 ? 1.389 16.582 34.156 1.00 57.41 112 TRP A C 1
ATOM 929 O O . TRP A 1 112 ? 2.374 17.284 33.953 1.00 57.41 112 TRP A O 1
ATOM 939 N N . LYS A 1 113 ? 0.666 16.702 35.279 1.00 57.72 113 LYS A N 1
ATOM 940 C CA . LYS A 1 113 ? 1.014 17.656 36.346 1.00 57.72 113 LYS A CA 1
ATOM 941 C C . LYS A 1 113 ? 2.401 17.398 36.932 1.00 57.72 113 LYS A C 1
ATOM 943 O O . LYS A 1 113 ? 3.103 18.356 37.231 1.00 57.72 113 LYS A O 1
ATOM 948 N N . ILE A 1 114 ? 2.792 16.134 37.094 1.00 57.28 114 ILE A N 1
ATOM 949 C CA . ILE A 1 114 ? 4.133 15.762 37.574 1.00 57.28 114 ILE A CA 1
ATOM 950 C C . ILE A 1 114 ? 5.200 16.140 36.536 1.00 57.28 114 ILE A C 1
ATOM 952 O O . ILE A 1 114 ? 6.262 16.631 36.905 1.00 57.28 114 ILE A O 1
ATOM 956 N N . LEU A 1 115 ? 4.907 15.970 35.246 1.00 51.97 115 LEU A N 1
ATOM 957 C CA . LEU A 1 115 ? 5.829 16.313 34.166 1.00 51.97 115 LEU A CA 1
ATOM 958 C C . LEU A 1 115 ? 6.005 17.827 33.995 1.00 51.97 115 LEU A C 1
ATOM 960 O O . LEU A 1 115 ? 7.133 18.296 33.886 1.00 51.97 115 LEU A O 1
ATOM 964 N N . LEU A 1 116 ? 4.914 18.598 34.050 1.00 53.75 116 LEU A N 1
ATOM 965 C CA . LEU A 1 116 ? 4.964 20.064 34.035 1.00 53.75 116 LEU A CA 1
ATOM 966 C C . LEU A 1 116 ? 5.826 20.614 35.182 1.00 53.75 116 LEU A C 1
ATOM 968 O O . LEU A 1 116 ? 6.500 21.625 35.024 1.00 53.75 116 LEU A O 1
ATOM 972 N N . GLN A 1 117 ? 5.839 19.929 36.330 1.00 52.06 117 GLN A N 1
ATOM 973 C CA . GLN A 1 117 ? 6.681 20.278 37.480 1.00 52.06 117 GLN A CA 1
ATOM 974 C C . GLN A 1 117 ? 8.161 19.902 37.306 1.00 52.06 117 GLN A C 1
ATOM 976 O O . GLN A 1 117 ? 8.994 20.398 38.064 1.00 52.06 117 GLN A O 1
ATOM 981 N N . ALA A 1 118 ? 8.495 19.033 36.348 1.00 45.78 118 ALA A N 1
ATOM 982 C CA . ALA A 1 118 ? 9.864 18.617 36.040 1.00 45.78 118 ALA A CA 1
ATOM 983 C C . ALA A 1 118 ? 10.543 19.509 34.982 1.00 45.78 118 ALA A C 1
ATOM 985 O O . ALA A 1 118 ? 11.742 19.371 34.741 1.00 45.78 118 ALA A O 1
ATOM 986 N N . ILE A 1 119 ? 9.796 20.434 34.369 1.00 51.44 119 ILE A N 1
ATOM 987 C CA . ILE A 1 119 ? 10.343 21.466 33.486 1.00 51.44 119 ILE A CA 1
ATOM 988 C C . ILE A 1 119 ? 11.121 22.463 34.360 1.00 51.44 119 ILE A C 1
ATOM 990 O O . ILE A 1 119 ? 10.568 22.954 35.349 1.00 51.44 119 ILE A O 1
ATOM 994 N N . PRO A 1 120 ? 12.385 22.793 34.035 1.00 45.94 120 PRO A N 1
ATOM 995 C CA . PRO A 1 120 ? 13.128 23.815 34.759 1.00 45.94 120 PRO A CA 1
ATOM 996 C C . PRO A 1 120 ? 12.484 25.186 34.505 1.00 45.94 120 PRO A C 1
ATOM 998 O O . PRO A 1 120 ? 12.790 25.863 33.530 1.00 45.94 120 PRO A O 1
ATOM 1001 N N . MET A 1 121 ? 11.554 25.583 35.373 1.00 45.75 121 MET A N 1
ATOM 1002 C CA . MET A 1 121 ? 10.926 26.901 35.343 1.00 45.75 121 MET A CA 1
ATOM 1003 C C . MET A 1 121 ? 11.768 27.915 36.122 1.00 45.75 121 MET A C 1
ATOM 1005 O O . MET A 1 121 ? 12.149 27.666 37.268 1.00 45.75 121 MET A O 1
ATOM 1009 N N . GLY A 1 122 ? 12.012 29.084 35.523 1.00 45.62 122 GLY A N 1
ATOM 1010 C CA . GLY A 1 122 ? 12.414 30.279 36.267 1.00 45.62 122 GLY A CA 1
ATOM 1011 C C . GLY A 1 122 ? 11.343 30.653 37.301 1.00 45.62 122 GLY A C 1
ATOM 1012 O O . GLY A 1 122 ? 10.168 30.338 37.129 1.00 45.62 122 GLY A O 1
ATOM 1013 N N . GLU A 1 123 ? 11.744 31.301 38.396 1.00 38.34 123 GLU A N 1
ATOM 1014 C CA . GLU A 1 123 ? 10.976 31.468 39.648 1.00 38.34 123 GLU A CA 1
ATOM 1015 C C . GLU A 1 123 ? 9.606 32.189 39.550 1.00 38.34 123 GLU A C 1
ATOM 1017 O O . GLU A 1 123 ? 8.946 32.402 40.567 1.00 38.34 123 GLU A O 1
ATOM 1022 N N . THR A 1 124 ? 9.123 32.555 38.364 1.00 39.94 124 THR A N 1
ATOM 1023 C CA . THR A 1 124 ? 8.018 33.509 38.176 1.00 39.94 124 THR A CA 1
ATOM 1024 C C . THR A 1 124 ? 6.620 32.894 38.013 1.00 39.94 124 THR A C 1
ATOM 1026 O O . THR A 1 124 ? 5.641 33.630 38.083 1.00 39.94 124 THR A O 1
ATOM 1029 N N . LEU A 1 125 ? 6.475 31.569 37.864 1.00 43.22 125 LEU A N 1
ATOM 1030 C CA . LEU A 1 125 ? 5.178 30.921 37.560 1.00 43.22 125 LEU A CA 1
ATOM 1031 C C . LEU A 1 125 ? 4.716 29.878 38.599 1.00 43.22 125 LEU A C 1
ATOM 1033 O O . LEU A 1 125 ? 3.981 28.945 38.288 1.00 43.22 125 LEU A O 1
ATOM 1037 N N . ARG A 1 126 ? 5.097 30.026 39.876 1.00 40.50 126 ARG A N 1
ATOM 1038 C CA . ARG A 1 126 ? 4.609 29.144 40.966 1.00 40.50 126 ARG A CA 1
ATOM 1039 C C . ARG A 1 126 ? 3.232 29.520 41.541 1.00 40.50 126 ARG A C 1
ATOM 1041 O O . ARG A 1 126 ? 2.763 28.868 42.473 1.00 40.50 126 ARG A O 1
ATOM 1048 N N . GLY A 1 127 ? 2.569 30.547 41.012 1.00 38.88 127 GLY A N 1
ATOM 1049 C CA . GLY A 1 127 ? 1.316 31.073 41.556 1.00 38.88 127 GLY A CA 1
ATOM 1050 C C . GLY A 1 127 ? 0.066 30.709 40.752 1.00 38.88 127 GLY A C 1
ATOM 1051 O O . GLY A 1 127 ? -0.261 31.390 39.791 1.00 38.88 127 GLY A O 1
ATOM 1052 N N . GLY A 1 128 ? -0.706 29.730 41.233 1.00 36.09 128 GLY A N 1
ATOM 1053 C CA . GLY A 1 128 ? -2.153 29.658 40.987 1.00 36.09 128 GLY A CA 1
ATOM 1054 C C . GLY A 1 128 ? -2.631 28.749 39.846 1.00 36.09 128 GLY A C 1
ATOM 1055 O O . GLY A 1 128 ? -2.084 28.696 38.753 1.00 36.09 128 GLY A O 1
ATOM 1056 N N . ILE A 1 129 ? -3.753 28.073 40.110 1.00 37.94 129 ILE A N 1
ATOM 1057 C CA . ILE A 1 129 ? -4.451 27.071 39.277 1.00 37.94 129 ILE A CA 1
ATOM 1058 C C . ILE A 1 129 ? -4.989 27.647 37.932 1.00 37.94 129 ILE A C 1
ATOM 1060 O O . ILE A 1 129 ? -5.613 26.935 37.152 1.00 37.94 129 ILE A O 1
ATOM 1064 N N . GLY A 1 130 ? -4.713 28.919 37.619 1.00 40.25 130 GLY A N 1
ATOM 1065 C CA . GLY A 1 130 ? -5.109 29.601 36.379 1.00 40.25 130 GLY A CA 1
ATOM 1066 C C . GLY A 1 130 ? -4.066 29.600 35.250 1.00 40.25 130 GLY A C 1
ATOM 1067 O O . GLY A 1 130 ? -4.413 29.952 34.129 1.00 40.25 130 GLY A O 1
ATOM 1068 N N . ALA A 1 131 ? -2.827 29.163 35.499 1.00 41.41 131 ALA A N 1
ATOM 1069 C CA . ALA A 1 131 ? -1.709 29.236 34.542 1.00 41.41 131 ALA A CA 1
ATOM 1070 C C . ALA A 1 131 ? -1.663 28.094 33.498 1.00 41.41 131 ALA A C 1
ATOM 1072 O O . ALA A 1 131 ? -0.658 27.895 32.828 1.00 41.41 131 ALA A O 1
ATOM 1073 N N . GLY A 1 132 ? -2.725 27.293 33.364 1.00 46.59 132 GLY A N 1
ATOM 1074 C CA . GLY A 1 132 ? -2.688 26.062 32.565 1.00 46.59 132 GLY A CA 1
ATOM 1075 C C . GLY A 1 132 ? -2.459 26.278 31.065 1.00 46.59 132 GLY A C 1
ATOM 1076 O O . GLY A 1 132 ? -1.719 25.513 30.465 1.00 46.59 132 GLY A O 1
ATOM 1077 N N . LYS A 1 133 ? -3.071 27.305 30.457 1.00 44.94 133 LYS A N 1
ATOM 1078 C CA . LYS A 1 133 ? -2.967 27.559 29.005 1.00 44.94 133 LYS A CA 1
ATOM 1079 C C . LYS A 1 133 ? -1.635 28.190 28.595 1.00 44.94 133 LYS A C 1
ATOM 1081 O O . LYS A 1 133 ? -1.022 27.717 27.651 1.00 44.94 133 LYS A O 1
ATOM 1086 N N . GLU A 1 134 ? -1.166 29.196 29.328 1.00 48.47 134 GLU A N 1
ATOM 1087 C CA . GLU A 1 134 ? 0.108 29.869 29.027 1.00 48.47 134 GLU A CA 1
ATOM 1088 C C . GLU A 1 134 ? 1.301 28.913 29.186 1.00 48.47 134 GLU A C 1
ATOM 1090 O O . GLU A 1 134 ? 2.181 28.882 28.332 1.00 48.47 134 GLU A O 1
ATOM 1095 N N . LEU A 1 135 ? 1.273 28.037 30.201 1.00 50.81 135 LEU A N 1
ATOM 1096 C CA . LEU A 1 135 ? 2.269 26.973 30.380 1.00 50.81 135 LEU A CA 1
ATOM 1097 C C . LEU A 1 135 ? 2.246 25.927 29.255 1.00 50.81 135 LEU A C 1
ATOM 1099 O O . LEU A 1 135 ? 3.289 25.381 28.903 1.00 50.81 135 LEU A O 1
ATOM 1103 N N . ILE A 1 136 ? 1.066 25.631 28.696 1.00 50.09 136 ILE A N 1
ATOM 1104 C CA . ILE A 1 136 ? 0.926 24.716 27.554 1.00 50.09 136 ILE A CA 1
ATOM 1105 C C . ILE A 1 136 ? 1.586 25.326 26.317 1.00 50.09 136 ILE A C 1
ATOM 1107 O O . ILE A 1 136 ? 2.327 24.632 25.626 1.00 50.09 136 ILE A O 1
ATOM 1111 N N . ASP A 1 137 ? 1.362 26.612 26.059 1.00 55.22 137 ASP A N 1
ATOM 1112 C CA . ASP A 1 137 ? 1.901 27.277 24.873 1.00 55.22 137 ASP A CA 1
ATOM 1113 C C . ASP A 1 137 ? 3.420 27.504 24.961 1.00 55.22 137 ASP A C 1
ATOM 1115 O O . ASP A 1 137 ? 4.125 27.384 23.959 1.00 55.22 137 ASP A O 1
ATOM 1119 N N . GLU A 1 138 ? 3.960 27.728 26.160 1.00 52.72 138 GLU A N 1
ATOM 1120 C CA . GLU A 1 138 ? 5.407 27.833 26.381 1.00 52.72 138 GLU A CA 1
ATOM 1121 C C . GLU A 1 138 ? 6.110 26.464 26.273 1.00 52.72 138 GLU A C 1
ATOM 1123 O O . GLU A 1 138 ? 7.184 26.350 25.677 1.00 52.72 138 GLU A O 1
ATOM 1128 N N . PHE A 1 139 ? 5.471 25.392 26.760 1.00 52.19 139 PHE A N 1
ATOM 1129 C CA . PHE A 1 139 ? 5.976 24.022 26.635 1.00 52.19 139 PHE A CA 1
ATOM 1130 C C . PHE A 1 139 ? 5.928 23.503 25.187 1.00 52.19 139 PHE A C 1
ATOM 1132 O O . PHE A 1 139 ? 6.882 22.844 24.765 1.00 52.19 139 PHE A O 1
ATOM 1139 N N . LYS A 1 140 ? 4.892 23.861 24.404 1.00 52.72 140 LYS A N 1
ATOM 1140 C CA . LYS A 1 140 ? 4.774 23.567 22.956 1.00 52.72 140 LYS A CA 1
ATOM 1141 C C . LYS A 1 140 ? 5.992 24.028 22.150 1.00 52.72 140 LYS A C 1
ATOM 1143 O O . LYS A 1 140 ? 6.381 23.360 21.200 1.00 52.72 140 LYS A O 1
ATOM 1148 N N . ASN A 1 141 ? 6.603 25.146 22.540 1.00 55.31 141 ASN A N 1
ATOM 1149 C CA . ASN A 1 141 ? 7.720 25.754 21.814 1.00 55.31 141 ASN A CA 1
ATOM 1150 C C . ASN A 1 141 ? 9.097 25.189 22.211 1.00 55.31 141 ASN A C 1
ATOM 1152 O O . ASN A 1 141 ? 10.122 25.641 21.698 1.00 55.31 141 ASN A O 1
ATOM 1156 N N . SER A 1 142 ? 9.151 24.221 23.131 1.00 55.41 142 SER A N 1
ATOM 1157 C CA . SER A 1 142 ? 10.407 23.621 23.585 1.00 55.41 142 SER A CA 1
ATOM 1158 C C . SER A 1 142 ? 10.793 22.406 22.733 1.00 55.41 142 SER A C 1
ATOM 1160 O O . SER A 1 142 ? 9.985 21.507 22.514 1.00 55.41 142 SER A O 1
ATOM 1162 N N . CYS A 1 143 ? 12.066 22.294 22.334 1.00 42.56 143 CYS A N 1
ATOM 1163 C CA . CYS A 1 143 ? 12.592 21.082 21.680 1.00 42.56 143 CYS A CA 1
ATOM 1164 C C . CYS A 1 143 ? 12.475 19.815 22.559 1.00 42.56 143 CYS A C 1
ATOM 1166 O O . CYS A 1 143 ? 12.624 18.698 22.074 1.00 42.56 143 CYS A O 1
ATOM 1168 N N . THR A 1 144 ? 12.209 19.968 23.861 1.00 48.81 144 THR A N 1
ATOM 1169 C CA . THR A 1 144 ? 11.964 18.863 24.799 1.00 48.81 144 THR A CA 1
ATOM 1170 C C . THR A 1 144 ? 10.552 18.283 24.710 1.00 48.81 144 THR A C 1
ATOM 1172 O O . THR A 1 144 ? 10.339 17.172 25.194 1.00 48.81 144 THR A O 1
ATOM 1175 N N . PHE A 1 145 ? 9.606 18.994 24.083 1.00 52.59 145 PHE A N 1
ATOM 1176 C CA . PHE A 1 145 ? 8.217 18.559 23.922 1.00 52.59 145 PHE A CA 1
ATOM 1177 C C . PHE A 1 145 ? 8.123 17.259 23.122 1.00 52.59 145 PHE A C 1
ATOM 1179 O O . PHE A 1 145 ? 7.612 16.267 23.626 1.00 52.59 145 PHE A O 1
ATOM 1186 N N . GLU A 1 146 ? 8.683 17.222 21.912 1.00 52.91 146 GLU A N 1
ATOM 1187 C CA . GLU A 1 146 ? 8.573 16.059 21.021 1.00 52.91 146 GLU A CA 1
ATOM 1188 C C . GLU A 1 146 ? 9.258 14.806 21.587 1.00 52.91 146 GLU A C 1
ATOM 1190 O O . GLU A 1 146 ? 8.751 13.694 21.444 1.00 52.91 146 GLU A O 1
ATOM 1195 N N . ILE A 1 147 ? 10.394 14.979 22.270 1.00 49.81 147 ILE A N 1
ATOM 1196 C CA . ILE A 1 147 ? 11.189 13.873 22.821 1.00 49.81 147 ILE A CA 1
ATOM 1197 C C . ILE A 1 147 ? 10.489 13.251 24.038 1.00 49.81 147 ILE A C 1
ATOM 1199 O O . ILE A 1 147 ? 10.328 12.031 24.096 1.00 49.81 147 ILE A O 1
ATOM 1203 N N . LEU A 1 148 ? 10.027 14.074 24.988 1.00 48.69 148 LEU A N 1
ATOM 1204 C CA . LEU A 1 148 ? 9.330 13.593 26.187 1.00 48.69 148 LEU A CA 1
ATOM 1205 C C . LEU A 1 148 ? 7.933 13.053 25.860 1.00 48.69 148 LEU A C 1
ATOM 1207 O O . LEU A 1 148 ? 7.494 12.083 26.475 1.00 48.69 148 LEU A O 1
ATOM 1211 N N . ASN A 1 149 ? 7.248 13.634 24.872 1.00 55.75 149 ASN A N 1
ATOM 1212 C CA . ASN A 1 149 ? 5.916 13.198 24.458 1.00 55.75 149 ASN A CA 1
ATOM 1213 C C . ASN A 1 149 ? 5.925 11.745 23.956 1.00 55.75 149 ASN A C 1
ATOM 1215 O O . ASN A 1 149 ? 5.078 10.946 24.355 1.00 55.75 149 ASN A O 1
ATOM 1219 N N . ASN A 1 150 ? 6.943 11.367 23.179 1.00 55.34 150 ASN A N 1
ATOM 1220 C CA . ASN A 1 150 ? 7.071 10.008 22.654 1.00 55.34 150 ASN A CA 1
ATOM 1221 C C . ASN A 1 150 ? 7.296 8.978 23.767 1.00 55.34 150 ASN A C 1
ATOM 1223 O O . ASN A 1 150 ? 6.648 7.938 23.775 1.00 55.34 150 ASN A O 1
ATOM 1227 N N . GLU A 1 151 ? 8.158 9.258 24.747 1.00 56.06 151 GLU A N 1
ATOM 1228 C CA . GLU A 1 151 ? 8.423 8.318 25.848 1.00 56.06 151 GLU A CA 1
ATOM 1229 C C . GLU A 1 151 ? 7.237 8.139 26.807 1.00 56.06 151 GLU A C 1
ATOM 1231 O O . GLU A 1 151 ? 7.082 7.075 27.415 1.00 56.06 151 GLU A O 1
ATOM 1236 N N . ILE A 1 152 ? 6.402 9.168 26.956 1.00 54.75 152 ILE A N 1
ATOM 1237 C CA . ILE A 1 152 ? 5.252 9.166 27.865 1.00 54.75 152 ILE A CA 1
ATOM 1238 C C . ILE A 1 152 ? 4.061 8.485 27.212 1.00 54.75 152 ILE A C 1
ATOM 1240 O O . ILE A 1 152 ? 3.482 7.572 27.794 1.00 54.75 152 ILE A O 1
ATOM 1244 N N . ILE A 1 153 ? 3.720 8.864 25.985 1.00 56.97 153 ILE A N 1
ATOM 1245 C CA . ILE A 1 153 ? 2.640 8.214 25.245 1.00 56.97 153 ILE A CA 1
ATOM 1246 C C . ILE A 1 153 ? 2.896 6.691 25.159 1.00 56.97 153 ILE A C 1
ATOM 1248 O O . ILE A 1 153 ? 1.981 5.897 25.378 1.00 56.97 153 ILE A O 1
ATOM 1252 N N . ASN A 1 154 ? 4.162 6.283 24.999 1.00 56.25 154 ASN A N 1
ATOM 1253 C CA . ASN A 1 154 ? 4.583 4.880 24.941 1.00 56.25 154 ASN A CA 1
ATOM 1254 C C . ASN A 1 154 ? 4.413 4.066 26.235 1.00 56.25 154 ASN A C 1
ATOM 1256 O O . ASN A 1 154 ? 4.456 2.841 26.182 1.00 56.25 154 ASN A O 1
ATOM 1260 N N . LYS A 1 155 ? 4.294 4.697 27.408 1.00 59.44 155 LYS A N 1
ATOM 1261 C CA . LYS A 1 155 ? 4.241 3.976 28.697 1.00 59.44 155 LYS A CA 1
ATOM 1262 C C . LYS A 1 155 ? 2.841 3.848 29.285 1.00 59.44 155 LYS A C 1
ATOM 1264 O O . LYS A 1 155 ? 2.682 3.115 30.258 1.00 59.44 155 LYS A O 1
ATOM 1269 N N . PHE A 1 156 ? 1.859 4.580 28.761 1.00 58.56 156 PHE A N 1
ATOM 1270 C CA . PHE A 1 156 ? 0.646 4.880 29.526 1.00 58.56 156 PHE A CA 1
ATOM 1271 C C . PHE A 1 156 ? -0.675 4.489 28.868 1.00 58.56 156 PHE A C 1
ATOM 1273 O O . PHE A 1 156 ? -1.678 4.450 29.577 1.00 58.56 156 PHE A O 1
ATOM 1280 N N . ILE A 1 157 ? -0.719 4.176 27.569 1.00 69.75 157 ILE A N 1
ATOM 1281 C CA . ILE A 1 157 ? -1.975 3.732 26.949 1.00 69.75 157 ILE A CA 1
ATOM 1282 C C . ILE A 1 157 ? -2.137 2.230 27.174 1.00 69.75 157 ILE A C 1
ATOM 1284 O O . ILE A 1 157 ? -1.804 1.404 26.324 1.00 69.75 157 ILE A O 1
ATOM 1288 N N . GLU A 1 158 ? -2.646 1.877 28.352 1.00 74.44 158 GLU A N 1
ATOM 1289 C CA . GLU A 1 158 ? -3.034 0.500 28.634 1.00 74.44 158 GLU A CA 1
ATOM 1290 C C . GLU A 1 158 ? -4.132 0.037 27.667 1.00 74.44 158 GLU A C 1
ATOM 1292 O O . GLU A 1 158 ? -4.949 0.821 27.179 1.00 74.44 158 GLU A O 1
ATOM 1297 N N . GLU A 1 159 ? -4.188 -1.275 27.455 1.00 77.12 159 GLU A N 1
ATOM 1298 C CA . GLU A 1 159 ? -5.087 -1.946 26.516 1.00 77.12 159 GLU A CA 1
ATOM 1299 C C . GLU A 1 159 ? -6.543 -1.485 26.637 1.00 77.12 159 GLU A C 1
ATOM 1301 O O . GLU A 1 159 ? -7.189 -1.147 25.653 1.00 77.12 159 GLU A O 1
ATOM 1306 N N . LYS A 1 160 ? -7.065 -1.393 27.863 1.00 76.75 160 LYS A N 1
ATOM 1307 C CA . LYS A 1 160 ? -8.442 -0.953 28.095 1.00 76.75 160 LYS A CA 1
ATOM 1308 C C . LYS A 1 160 ? -8.655 0.519 27.725 1.00 76.75 160 LYS A C 1
ATOM 1310 O O . LYS A 1 160 ? -9.714 0.879 27.217 1.00 76.75 160 LYS A O 1
ATOM 1315 N N . GLU A 1 161 ? -7.669 1.372 27.999 1.00 79.00 161 GLU A N 1
ATOM 1316 C CA . GLU A 1 161 ? -7.768 2.807 27.724 1.00 79.00 161 GLU A CA 1
ATOM 1317 C C . GLU A 1 161 ? -7.746 3.084 26.228 1.00 79.00 161 GLU A C 1
ATOM 1319 O O . GLU A 1 161 ? -8.499 3.936 25.761 1.00 79.00 161 GLU A O 1
ATOM 1324 N N . PHE A 1 162 ? -6.939 2.323 25.487 1.00 85.25 162 PHE A N 1
ATOM 1325 C CA . PHE A 1 162 ? -6.855 2.399 24.035 1.00 85.25 162 PHE A CA 1
ATOM 1326 C C . PHE A 1 162 ? -8.240 2.342 23.376 1.00 85.25 162 PHE A C 1
ATOM 1328 O O . PHE A 1 162 ? -8.593 3.251 22.626 1.00 85.25 162 PHE A O 1
ATOM 1335 N N . TYR A 1 163 ? -9.060 1.338 23.704 1.00 84.50 163 TYR A N 1
ATOM 1336 C CA . TYR A 1 163 ? -10.385 1.185 23.089 1.00 84.50 163 TYR A CA 1
ATOM 1337 C C . TYR A 1 163 ? -11.353 2.288 23.490 1.00 84.50 163 TYR A C 1
ATOM 1339 O O . TYR A 1 163 ? -12.091 2.791 22.649 1.00 84.50 163 TYR A O 1
ATOM 1347 N N . GLU A 1 164 ? -11.346 2.696 24.760 1.00 83.19 164 GLU A N 1
ATOM 1348 C CA . GLU A 1 164 ? -12.203 3.790 25.220 1.00 83.19 164 GLU A CA 1
ATOM 1349 C C . GLU A 1 164 ? -11.868 5.105 24.503 1.00 83.19 164 GLU A C 1
ATOM 1351 O O . GLU A 1 164 ? -12.774 5.863 24.151 1.00 83.19 164 GLU A O 1
ATOM 1356 N N . ILE A 1 165 ? -10.578 5.376 24.283 1.00 85.06 165 ILE A N 1
ATOM 1357 C CA . ILE A 1 165 ? -10.114 6.552 23.543 1.00 85.06 165 ILE A CA 1
ATOM 1358 C C . ILE A 1 165 ? -10.515 6.427 22.075 1.00 85.06 165 ILE A C 1
ATOM 1360 O O . ILE A 1 165 ? -11.123 7.354 21.549 1.00 85.06 165 ILE A O 1
ATOM 1364 N N . LEU A 1 166 ? -10.240 5.286 21.438 1.00 88.62 166 LEU A N 1
ATOM 1365 C CA . LEU A 1 166 ? -10.568 5.039 20.034 1.00 88.62 166 LEU A CA 1
ATOM 1366 C C . LEU A 1 166 ? -12.069 5.206 19.768 1.00 88.62 166 LEU A C 1
ATOM 1368 O O . LEU A 1 166 ? -12.459 5.932 18.858 1.00 88.62 166 LEU A O 1
ATOM 1372 N N . ILE A 1 167 ? -12.917 4.597 20.601 1.00 87.00 167 ILE A N 1
ATOM 1373 C CA . ILE A 1 167 ? -14.377 4.673 20.473 1.00 87.00 167 ILE A CA 1
ATOM 1374 C C . ILE A 1 167 ? -14.861 6.112 20.639 1.00 87.00 167 ILE A C 1
ATOM 1376 O O . ILE A 1 167 ? -15.655 6.570 19.826 1.00 87.00 167 ILE A O 1
ATOM 1380 N N . LYS A 1 168 ? -14.380 6.850 21.647 1.00 85.38 168 LYS A N 1
ATOM 1381 C CA . LYS A 1 168 ? -14.744 8.269 21.817 1.00 85.38 168 LYS A CA 1
ATOM 1382 C C . LYS A 1 168 ? -14.265 9.131 20.656 1.00 85.38 168 LYS A C 1
ATOM 1384 O O . LYS A 1 168 ? -14.951 10.076 20.284 1.00 85.38 168 LYS A O 1
ATOM 1389 N N . MET A 1 169 ? -13.094 8.806 20.114 1.00 87.06 169 MET A N 1
ATOM 1390 C CA . MET A 1 169 ? -12.477 9.526 19.010 1.00 87.06 169 MET A CA 1
ATOM 1391 C C . MET A 1 169 ? -13.236 9.321 17.694 1.00 87.06 169 MET A C 1
ATOM 1393 O O . MET A 1 169 ? -13.398 10.258 16.918 1.00 87.06 169 MET A O 1
ATOM 1397 N N . MET A 1 170 ? -13.720 8.108 17.444 1.00 87.38 170 MET A N 1
ATOM 1398 C CA . MET A 1 170 ? -14.495 7.784 16.246 1.00 87.38 170 MET A CA 1
ATOM 1399 C C . MET A 1 170 ? -15.985 8.099 16.414 1.00 87.38 170 MET A C 1
ATOM 1401 O O . MET A 1 170 ? -16.667 8.425 15.459 1.00 87.38 170 MET A O 1
ATOM 1405 N N . PHE A 1 171 ? -16.532 8.034 17.624 1.00 85.12 171 PHE A N 1
ATOM 1406 C CA . PHE A 1 171 ? -17.960 8.244 17.863 1.00 85.12 171 PHE A CA 1
ATOM 1407 C C . PHE A 1 171 ? -18.192 9.308 18.943 1.00 85.12 171 PHE A C 1
ATOM 1409 O O . PHE A 1 171 ? -18.727 8.994 20.010 1.00 85.12 171 PHE A O 1
ATOM 1416 N N . PRO A 1 172 ? -17.805 10.574 18.694 1.00 78.50 172 PRO A N 1
ATOM 1417 C CA . PRO A 1 172 ? -17.991 11.647 19.660 1.00 78.50 172 PRO A CA 1
ATOM 1418 C C . PRO A 1 172 ? -19.482 11.889 19.948 1.00 78.50 172 PRO A C 1
ATOM 1420 O O . PRO A 1 172 ? -20.298 12.108 19.050 1.00 78.50 172 PRO A O 1
ATOM 1423 N N . GLU A 1 173 ? -19.854 11.874 21.232 1.00 67.62 173 GLU A N 1
ATOM 1424 C CA . GLU A 1 173 ? -21.241 12.090 21.676 1.00 67.62 173 GLU A CA 1
ATOM 1425 C C . GLU A 1 173 ? -21.717 13.534 21.401 1.00 67.62 173 GLU A C 1
ATOM 1427 O O . GLU A 1 173 ? -22.875 13.743 21.024 1.00 67.62 173 GLU A O 1
ATOM 1432 N N . ASN A 1 174 ? -20.797 14.507 21.501 1.00 53.84 174 ASN A N 1
ATOM 1433 C CA . ASN A 1 174 ? -21.039 15.955 21.453 1.00 53.84 174 ASN A CA 1
ATOM 1434 C C . ASN A 1 174 ? -20.400 16.627 20.223 1.00 53.84 174 ASN A C 1
ATOM 1436 O O . ASN A 1 174 ? -19.582 17.532 20.373 1.00 53.84 174 ASN A O 1
ATOM 1440 N N . VAL A 1 175 ? -20.745 16.200 19.007 1.00 53.81 175 VAL A N 1
ATOM 1441 C CA . VAL A 1 175 ? -20.539 17.085 17.848 1.00 53.81 175 VAL A CA 1
ATOM 1442 C C . VAL A 1 175 ? -21.618 18.164 17.949 1.00 53.81 175 VAL A C 1
ATOM 1444 O O . VAL A 1 175 ? -22.806 17.835 17.964 1.00 53.81 175 VAL A O 1
ATOM 1447 N N . ASP A 1 176 ? -21.206 19.414 18.165 1.00 45.66 176 ASP A N 1
ATOM 1448 C CA . ASP A 1 176 ? -22.087 20.550 18.447 1.00 45.66 176 ASP A CA 1
ATOM 1449 C C . ASP A 1 176 ? -23.260 20.611 17.454 1.00 45.66 176 ASP A C 1
ATOM 1451 O O . ASP A 1 176 ? -23.069 20.468 16.246 1.00 45.66 176 ASP A O 1
ATOM 1455 N N . ALA A 1 177 ? -24.473 20.881 17.950 1.00 42.81 177 ALA A N 1
ATOM 1456 C CA . ALA A 1 177 ? -25.700 20.987 17.144 1.00 42.81 177 ALA A CA 1
ATOM 1457 C C . ALA A 1 177 ? -25.675 22.135 16.103 1.00 42.81 177 ALA A C 1
ATOM 1459 O O . ALA A 1 177 ? -26.635 22.328 15.360 1.00 42.81 177 ALA A O 1
ATOM 1460 N N . THR A 1 178 ? -24.593 22.914 16.074 1.00 41.59 178 THR A N 1
ATOM 1461 C CA . THR A 1 178 ? -24.291 23.992 15.124 1.00 41.59 178 THR A CA 1
ATOM 1462 C C . THR A 1 178 ? -23.294 23.582 14.037 1.00 41.59 178 THR A C 1
ATOM 1464 O O . THR A 1 178 ? -23.081 24.347 13.096 1.00 41.59 178 THR A O 1
ATOM 1467 N N . SER A 1 179 ? -22.678 22.402 14.140 1.00 49.22 179 SER A N 1
ATOM 1468 C CA . SER A 1 179 ? -21.799 21.863 13.105 1.00 49.22 179 SER A CA 1
ATOM 1469 C C . SER A 1 179 ? -22.634 21.232 11.988 1.00 49.22 179 SER A C 1
ATOM 1471 O O . SER A 1 179 ? -23.541 20.441 12.226 1.00 49.22 179 SER A O 1
ATOM 1473 N N . THR A 1 180 ? -22.338 21.594 10.744 1.00 45.03 180 THR A N 1
ATOM 1474 C CA . THR A 1 180 ? -22.987 21.062 9.535 1.00 45.03 180 THR A CA 1
ATOM 1475 C C . THR A 1 180 ? -22.469 19.673 9.143 1.00 45.03 180 THR A C 1
ATOM 1477 O O . THR A 1 180 ? -22.698 19.234 8.022 1.00 45.03 180 THR A O 1
ATOM 1480 N N . VAL A 1 181 ? -21.700 19.015 10.015 1.00 53.69 181 VAL A N 1
ATOM 1481 C CA . VAL A 1 181 ? -21.067 17.724 9.734 1.00 53.69 181 VAL A CA 1
ATOM 1482 C C . VAL A 1 181 ? -21.993 16.639 10.269 1.00 53.69 181 VAL A C 1
ATOM 1484 O O . VAL A 1 181 ? -22.140 16.487 11.483 1.00 53.69 181 VAL A O 1
ATOM 1487 N N . GLU A 1 182 ? -22.654 15.913 9.367 1.00 56.16 182 GLU A N 1
ATOM 1488 C CA . GLU A 1 182 ? -23.462 14.755 9.744 1.00 56.16 182 GLU A CA 1
ATOM 1489 C C . GLU A 1 182 ? -22.602 13.732 10.496 1.00 56.16 182 GLU A C 1
ATOM 1491 O O . GLU A 1 182 ? -21.431 13.503 10.176 1.00 56.16 182 GLU A O 1
ATOM 1496 N N . LYS A 1 183 ? -23.172 13.136 11.550 1.00 60.03 183 LYS A N 1
ATOM 1497 C CA . LYS A 1 183 ? -22.463 12.129 12.340 1.00 60.03 183 LYS A CA 1
ATOM 1498 C C . LYS A 1 183 ? -22.196 10.915 11.452 1.00 60.03 183 LYS A C 1
ATOM 1500 O O . LYS A 1 183 ? -23.148 10.393 10.876 1.00 60.03 183 LYS A O 1
ATOM 1505 N N . PRO A 1 184 ? -20.961 10.398 11.397 1.00 64.31 184 PRO A N 1
ATOM 1506 C CA . PRO A 1 184 ? -20.728 9.150 10.705 1.00 64.31 184 PRO A CA 1
ATOM 1507 C C . PRO A 1 184 ? -21.458 8.017 11.381 1.00 64.31 184 PRO A C 1
ATOM 1509 O O . PRO A 1 184 ? -21.266 7.730 12.567 1.00 64.31 184 PRO A O 1
ATOM 1512 N N . GLU A 1 185 ? -22.252 7.330 10.582 1.00 76.00 185 GLU A N 1
ATOM 1513 C CA . GLU A 1 185 ? -22.874 6.083 10.985 1.00 76.00 185 GLU A CA 1
ATOM 1514 C C . GLU A 1 185 ? -21.884 4.919 10.863 1.00 76.00 185 GLU A C 1
ATOM 1516 O O . GLU A 1 185 ? -22.051 3.894 11.535 1.00 76.00 185 GLU A O 1
ATOM 1521 N N . LYS A 1 186 ? -20.829 5.087 10.049 1.00 89.19 186 LYS A N 1
ATOM 1522 C CA . LYS A 1 186 ? -19.898 4.018 9.704 1.00 89.19 186 LYS A CA 1
ATOM 1523 C C . LYS A 1 186 ? -18.486 4.501 9.396 1.00 89.19 186 LYS A C 1
ATOM 1525 O O . LYS A 1 186 ? -18.288 5.568 8.815 1.00 89.19 186 LYS A O 1
ATOM 1530 N N . TYR A 1 187 ? -17.508 3.665 9.732 1.00 92.94 187 TYR A N 1
ATOM 1531 C CA . TYR A 1 187 ? -16.114 3.863 9.349 1.00 92.94 187 TYR A CA 1
ATOM 1532 C C . TYR A 1 187 ? -15.567 2.698 8.532 1.00 92.94 187 TYR A C 1
ATOM 1534 O O . TYR A 1 187 ? -15.906 1.541 8.774 1.00 92.94 187 TYR A O 1
ATOM 1542 N N . LEU A 1 188 ? -14.655 3.021 7.620 1.00 95.00 188 LEU A N 1
ATOM 1543 C CA . LEU A 1 188 ? -13.735 2.090 6.986 1.00 95.00 188 LEU A CA 1
ATOM 1544 C C . LEU A 1 188 ? -12.311 2.481 7.385 1.00 95.00 188 LEU A C 1
ATOM 1546 O O . LEU A 1 188 ? -11.824 3.535 6.980 1.00 95.00 188 LEU A O 1
ATOM 1550 N N . ILE A 1 189 ? -11.642 1.637 8.166 1.00 95.81 189 ILE A N 1
ATOM 1551 C CA . ILE A 1 189 ? -10.226 1.802 8.496 1.00 95.81 189 ILE A CA 1
ATOM 1552 C C . ILE A 1 189 ? -9.399 0.961 7.525 1.00 95.81 189 ILE A C 1
ATOM 1554 O O . ILE A 1 189 ? -9.435 -0.271 7.552 1.00 95.81 189 ILE A O 1
ATOM 1558 N N . ILE A 1 190 ? -8.630 1.629 6.677 1.00 96.88 190 ILE A N 1
ATOM 1559 C CA . ILE A 1 190 ? -7.694 0.997 5.755 1.00 96.88 190 ILE A CA 1
ATOM 1560 C C . ILE A 1 190 ? -6.337 0.879 6.451 1.00 96.88 190 ILE A C 1
ATOM 1562 O O . ILE A 1 190 ? -5.806 1.874 6.935 1.00 96.88 190 ILE A O 1
ATOM 1566 N N . ILE A 1 191 ? -5.782 -0.330 6.504 1.00 95.94 191 ILE A N 1
ATOM 1567 C CA . ILE A 1 191 ? -4.429 -0.604 6.998 1.00 95.94 191 ILE A CA 1
ATOM 1568 C C . ILE A 1 191 ? -3.542 -0.853 5.775 1.00 95.94 191 ILE A C 1
ATOM 1570 O O . ILE A 1 191 ? -3.575 -1.949 5.210 1.00 95.94 191 ILE A O 1
ATOM 1574 N N . ASP A 1 192 ? -2.787 0.158 5.339 1.00 93.62 192 ASP A N 1
ATOM 1575 C CA . ASP A 1 192 ? -1.916 0.061 4.160 1.00 93.62 192 ASP A CA 1
ATOM 1576 C C . ASP A 1 192 ? -0.486 -0.373 4.522 1.00 93.62 192 ASP A C 1
ATOM 1578 O O . ASP A 1 192 ? 0.009 -0.123 5.621 1.00 93.62 192 ASP A O 1
ATOM 1582 N N . GLU A 1 193 ? 0.171 -1.037 3.571 1.00 89.94 193 GLU A N 1
ATOM 1583 C CA . GLU A 1 193 ? 1.563 -1.511 3.634 1.00 89.94 193 GLU A CA 1
ATOM 1584 C C . GLU A 1 193 ? 1.917 -2.433 4.824 1.00 89.94 193 GLU A C 1
ATOM 1586 O O . GLU A 1 193 ? 3.084 -2.532 5.212 1.00 89.94 193 GLU A O 1
ATOM 1591 N N . LEU A 1 194 ? 0.943 -3.163 5.382 1.00 91.56 194 LEU A N 1
ATOM 1592 C CA . LEU A 1 194 ? 1.160 -4.060 6.530 1.00 91.56 194 LEU A CA 1
ATOM 1593 C C . LEU A 1 194 ? 2.183 -5.171 6.239 1.00 91.56 194 LEU A C 1
ATOM 1595 O O . LEU A 1 194 ? 2.953 -5.568 7.111 1.00 91.56 194 LEU A O 1
ATOM 1599 N N . ASP A 1 195 ? 2.217 -5.650 4.997 1.00 89.94 195 ASP A N 1
ATOM 1600 C CA . ASP A 1 195 ? 3.146 -6.668 4.506 1.00 89.94 195 ASP A CA 1
ATOM 1601 C C . ASP A 1 195 ? 4.586 -6.162 4.336 1.00 89.94 195 ASP A C 1
ATOM 1603 O O . ASP A 1 195 ? 5.466 -6.934 3.964 1.00 89.94 195 ASP A O 1
ATOM 1607 N N . ARG A 1 196 ? 4.863 -4.877 4.578 1.00 88.00 196 ARG A N 1
ATOM 1608 C CA . ARG A 1 196 ? 6.235 -4.343 4.645 1.00 88.00 196 ARG A CA 1
ATOM 1609 C C . ARG A 1 196 ? 6.759 -4.213 6.066 1.00 88.00 196 ARG A C 1
ATOM 1611 O O . ARG A 1 196 ? 7.940 -3.913 6.246 1.00 88.00 196 ARG A O 1
ATOM 1618 N N . CYS A 1 197 ? 5.897 -4.405 7.057 1.00 90.06 197 CYS A N 1
ATOM 1619 C CA . CYS A 1 197 ? 6.278 -4.255 8.444 1.00 90.06 197 CYS A CA 1
ATOM 1620 C C . CYS A 1 197 ? 7.094 -5.440 8.965 1.00 90.06 197 CYS A C 1
ATOM 1622 O O . CYS A 1 197 ? 7.058 -6.544 8.424 1.00 90.06 197 CYS A O 1
ATOM 1624 N N . GLU A 1 198 ? 7.796 -5.237 10.083 1.00 88.69 198 GLU A N 1
ATOM 1625 C CA . GLU A 1 198 ? 8.370 -6.364 10.819 1.00 88.69 198 GLU A CA 1
ATOM 1626 C C . GLU A 1 198 ? 7.271 -7.355 11.242 1.00 88.69 198 GLU A C 1
ATOM 1628 O O . GLU A 1 198 ? 6.224 -6.921 11.738 1.00 88.69 198 GLU A O 1
ATOM 1633 N N . PRO A 1 199 ? 7.509 -8.681 11.147 1.00 88.94 199 PRO A N 1
ATOM 1634 C CA . PRO A 1 199 ? 6.469 -9.682 11.384 1.00 88.94 199 PRO A CA 1
ATOM 1635 C C . PRO A 1 199 ? 5.759 -9.516 12.731 1.00 88.94 199 PRO A C 1
ATOM 1637 O O . PRO A 1 199 ? 4.534 -9.580 12.805 1.00 88.94 199 PRO A O 1
ATOM 1640 N N . LYS A 1 200 ? 6.517 -9.234 13.800 1.00 88.50 200 LYS A N 1
ATOM 1641 C CA . LYS A 1 200 ? 5.958 -9.025 15.142 1.00 88.50 200 LYS A CA 1
ATOM 1642 C C . LYS A 1 200 ? 4.995 -7.835 15.177 1.00 88.50 200 LYS A C 1
ATOM 1644 O O . LYS A 1 200 ? 3.927 -7.950 15.767 1.00 88.50 200 LYS A O 1
ATOM 1649 N N . PHE A 1 201 ? 5.358 -6.718 14.552 1.00 89.25 201 PHE A N 1
ATOM 1650 C CA . PHE A 1 201 ? 4.510 -5.528 14.498 1.00 89.25 201 PHE A CA 1
ATOM 1651 C C . PHE A 1 201 ? 3.234 -5.796 13.693 1.00 89.25 201 PHE A C 1
ATOM 1653 O O . PHE A 1 201 ? 2.139 -5.519 14.179 1.00 89.25 201 PHE A O 1
ATOM 1660 N N . ALA A 1 202 ? 3.357 -6.416 12.516 1.00 91.25 202 ALA A N 1
ATOM 1661 C CA . ALA A 1 202 ? 2.213 -6.733 11.664 1.00 91.25 202 ALA A CA 1
ATOM 1662 C C . ALA A 1 202 ? 1.191 -7.645 12.368 1.00 91.25 202 ALA A C 1
ATOM 1664 O O . ALA A 1 202 ? -0.014 -7.391 12.338 1.00 91.25 202 ALA A O 1
ATOM 1665 N N . ILE A 1 203 ? 1.676 -8.677 13.065 1.00 90.25 203 ILE A N 1
ATOM 1666 C CA . ILE A 1 203 ? 0.847 -9.591 13.862 1.00 90.25 203 ILE A CA 1
ATOM 1667 C C . ILE A 1 203 ? 0.115 -8.845 14.981 1.00 90.25 203 ILE A C 1
ATOM 1669 O O . ILE A 1 203 ? -1.067 -9.097 15.219 1.00 90.25 203 ILE A O 1
ATOM 1673 N N . GLU A 1 204 ? 0.804 -7.956 15.696 1.00 90.25 204 GLU A N 1
ATOM 1674 C CA . GLU A 1 204 ? 0.185 -7.173 16.765 1.00 90.25 204 GLU A CA 1
ATOM 1675 C C . GLU A 1 204 ? -0.901 -6.240 16.214 1.00 90.25 204 GLU A C 1
ATOM 1677 O O . GLU A 1 204 ? -1.999 -6.228 16.763 1.00 90.25 204 GLU A O 1
ATOM 1682 N N . ILE A 1 205 ? -0.673 -5.561 15.083 1.00 92.31 205 ILE A N 1
ATOM 1683 C CA . ILE A 1 205 ? -1.708 -4.758 14.406 1.00 92.31 205 ILE A CA 1
ATOM 1684 C C . ILE A 1 205 ? -2.933 -5.611 14.045 1.00 92.31 205 ILE A C 1
ATOM 1686 O O . ILE A 1 205 ? -4.058 -5.208 14.336 1.00 92.31 205 ILE A O 1
ATOM 1690 N N . ILE A 1 206 ? -2.751 -6.817 13.495 1.00 93.25 206 ILE A N 1
ATOM 1691 C CA . ILE A 1 206 ? -3.875 -7.723 13.191 1.00 93.25 206 ILE A CA 1
ATOM 1692 C C . ILE A 1 206 ? -4.661 -8.080 14.456 1.00 93.25 206 ILE A C 1
ATOM 1694 O O . ILE A 1 206 ? -5.891 -8.026 14.457 1.00 93.25 206 ILE A O 1
ATOM 1698 N N . LYS A 1 207 ? -3.976 -8.415 15.557 1.00 91.75 207 LYS A N 1
ATOM 1699 C CA . LYS A 1 207 ? -4.646 -8.695 16.837 1.00 91.75 207 LYS A CA 1
ATOM 1700 C C . LYS A 1 207 ? -5.451 -7.489 17.319 1.00 91.75 207 LYS A C 1
ATOM 1702 O O . LYS A 1 207 ? -6.572 -7.677 17.795 1.00 91.75 207 LYS A O 1
ATOM 1707 N N . LYS A 1 208 ? -4.908 -6.272 17.174 1.00 91.19 208 LYS A N 1
ATOM 1708 C CA . LYS A 1 208 ? -5.625 -5.031 17.497 1.00 91.19 208 LYS A CA 1
ATOM 1709 C C . LYS A 1 208 ? -6.875 -4.901 16.652 1.00 91.19 208 LYS A C 1
ATOM 1711 O O . LYS A 1 208 ? -7.940 -4.756 17.231 1.00 91.19 208 LYS A O 1
ATOM 1716 N N . VAL A 1 209 ? -6.772 -5.035 15.332 1.00 94.44 209 VAL A N 1
ATOM 1717 C CA . VAL A 1 209 ? -7.920 -4.966 14.414 1.00 94.44 209 VAL A CA 1
ATOM 1718 C C . VAL A 1 209 ? -9.025 -5.945 14.826 1.00 94.44 209 VAL A C 1
ATOM 1720 O O . VAL A 1 209 ? -10.166 -5.526 15.006 1.00 94.44 209 VAL A O 1
ATOM 1723 N N . ILE A 1 210 ? -8.685 -7.215 15.079 1.00 93.31 210 ILE A N 1
ATOM 1724 C CA . ILE A 1 210 ? -9.652 -8.240 15.514 1.00 93.31 210 ILE A CA 1
ATOM 1725 C C . ILE A 1 210 ? -10.337 -7.839 16.823 1.00 93.31 210 ILE A C 1
ATOM 1727 O O . ILE A 1 210 ? -11.551 -7.986 16.969 1.00 93.31 210 ILE A O 1
ATOM 1731 N N . TYR A 1 211 ? -9.571 -7.363 17.804 1.00 91.00 211 TYR A N 1
ATOM 1732 C CA . TYR A 1 211 ? -10.142 -6.988 19.091 1.00 91.00 211 TYR A CA 1
ATOM 1733 C C . TYR A 1 211 ? -10.992 -5.715 18.983 1.00 91.00 211 TYR A C 1
ATOM 1735 O O . TYR A 1 211 ? -12.098 -5.691 19.516 1.00 91.00 211 TYR A O 1
ATOM 1743 N N . ILE A 1 212 ? -10.519 -4.685 18.271 1.00 91.56 212 ILE A N 1
ATOM 1744 C CA . ILE A 1 212 ? -11.266 -3.441 18.030 1.00 91.56 212 ILE A CA 1
ATOM 1745 C C . ILE A 1 212 ? -12.613 -3.768 17.394 1.00 91.56 212 ILE A C 1
ATOM 1747 O O . ILE A 1 212 ? -13.641 -3.313 17.887 1.00 91.56 212 ILE A O 1
ATOM 1751 N N . ASN A 1 213 ? -12.607 -4.582 16.338 1.00 92.38 213 ASN A N 1
ATOM 1752 C CA . ASN A 1 213 ? -13.813 -5.000 15.637 1.00 92.38 213 ASN A CA 1
ATOM 1753 C C . ASN A 1 213 ? -14.839 -5.627 16.604 1.00 92.38 213 ASN A C 1
ATOM 1755 O O . ASN A 1 213 ? -15.984 -5.183 16.650 1.00 92.38 213 ASN A O 1
ATOM 1759 N N . ARG A 1 214 ? -14.400 -6.542 17.481 1.00 91.12 214 ARG A N 1
ATOM 1760 C CA . ARG A 1 214 ? -15.258 -7.158 18.511 1.00 91.12 214 ARG A CA 1
ATOM 1761 C C . ARG A 1 214 ? -15.775 -6.173 19.561 1.00 91.12 214 ARG A C 1
ATOM 1763 O O . ARG A 1 214 ? -16.914 -6.302 20.002 1.00 91.12 214 ARG A O 1
ATOM 1770 N N . GLU A 1 215 ? -14.960 -5.226 20.025 1.00 90.31 215 GLU A N 1
ATOM 1771 C CA . GLU A 1 215 ? -15.406 -4.245 21.028 1.00 90.31 215 GLU A CA 1
ATOM 1772 C C . GLU A 1 215 ? -16.398 -3.235 20.457 1.00 90.31 215 GLU A C 1
ATOM 1774 O O . GLU A 1 215 ? -17.356 -2.860 21.131 1.00 90.31 215 GLU A O 1
ATOM 1779 N N . ILE A 1 216 ? -16.184 -2.810 19.214 1.00 90.50 216 ILE A N 1
ATOM 1780 C CA . ILE A 1 216 ? -17.069 -1.887 18.504 1.00 90.50 216 ILE A CA 1
ATOM 1781 C C . ILE A 1 216 ? -18.414 -2.554 18.200 1.00 90.50 216 ILE A C 1
ATOM 1783 O O . ILE A 1 216 ? -19.464 -1.932 18.382 1.00 90.50 216 ILE A O 1
ATOM 1787 N N . GLU A 1 217 ? -18.405 -3.831 17.819 1.00 89.94 217 GLU A N 1
ATOM 1788 C CA . GLU A 1 217 ? -19.628 -4.604 17.597 1.00 89.94 217 GLU A CA 1
ATOM 1789 C C . GLU A 1 217 ? -20.496 -4.667 18.867 1.00 89.94 217 GLU A C 1
ATOM 1791 O O . GLU A 1 217 ? -21.703 -4.432 18.806 1.00 89.94 217 GLU A O 1
ATOM 1796 N N . LYS A 1 218 ? -19.891 -4.870 20.050 1.00 91.12 218 LYS A N 1
ATOM 1797 C CA . LYS A 1 218 ? -20.613 -4.916 21.342 1.00 91.12 218 LYS A CA 1
ATOM 1798 C C . LYS A 1 218 ? -21.396 -3.644 21.666 1.00 91.12 218 LYS A C 1
ATOM 1800 O O . LYS A 1 218 ? -22.361 -3.709 22.427 1.00 91.12 218 LYS A O 1
ATOM 1805 N N . ILE A 1 219 ? -20.975 -2.495 21.140 1.00 89.00 219 ILE A N 1
ATOM 1806 C CA . ILE A 1 219 ? -21.629 -1.200 21.370 1.00 89.00 219 ILE A CA 1
ATOM 1807 C C . ILE A 1 219 ? -22.527 -0.772 20.200 1.00 89.00 219 ILE A C 1
ATOM 1809 O O . ILE A 1 219 ? -22.938 0.388 20.146 1.00 89.00 219 ILE A O 1
ATOM 1813 N N . ASN A 1 220 ? -22.856 -1.694 19.285 1.00 88.81 220 ASN A N 1
ATOM 1814 C CA . ASN A 1 220 ? -23.703 -1.464 18.109 1.00 88.81 220 ASN A CA 1
ATOM 1815 C C . ASN A 1 220 ? -23.215 -0.295 17.237 1.00 88.81 220 ASN A C 1
ATOM 1817 O O . ASN A 1 220 ? -24.000 0.551 16.798 1.00 88.81 220 ASN A O 1
ATOM 1821 N N . LYS A 1 221 ? -21.900 -0.225 17.023 1.00 90.94 221 LYS A N 1
ATOM 1822 C CA . LYS A 1 221 ? -21.261 0.696 16.078 1.00 90.94 221 LYS A CA 1
ATOM 1823 C C . LYS A 1 221 ? -20.708 -0.084 14.886 1.00 90.94 221 LYS A C 1
ATOM 1825 O O . LYS A 1 221 ? -20.534 -1.297 14.973 1.00 90.94 221 LYS A O 1
ATOM 1830 N N . ASN A 1 222 ? -20.461 0.619 13.780 1.00 91.94 222 ASN A N 1
ATOM 1831 C CA . ASN A 1 222 ? -20.067 0.004 12.514 1.00 91.94 222 ASN A CA 1
ATOM 1832 C C . ASN A 1 222 ? -18.670 0.466 12.098 1.00 91.94 222 ASN A C 1
ATOM 1834 O O . ASN A 1 222 ? -18.484 1.624 11.710 1.00 91.94 222 ASN A O 1
ATOM 1838 N N . VAL A 1 223 ? -17.697 -0.442 12.163 1.00 95.00 223 VAL A N 1
ATOM 1839 C CA . VAL A 1 223 ? -16.336 -0.211 11.666 1.00 95.00 223 VAL A CA 1
ATOM 1840 C C . VAL A 1 223 ? -15.861 -1.411 10.863 1.00 95.00 223 VAL A C 1
ATOM 1842 O O . VAL A 1 223 ? -15.638 -2.492 11.408 1.00 95.00 223 VAL A O 1
ATOM 1845 N N . ASN A 1 224 ? -15.664 -1.190 9.570 1.00 96.81 224 ASN A N 1
ATOM 1846 C CA . ASN A 1 224 ? -15.005 -2.142 8.693 1.00 96.81 224 ASN A CA 1
ATOM 1847 C C . ASN A 1 224 ? -13.501 -1.883 8.649 1.00 96.81 224 ASN A C 1
ATOM 1849 O O . ASN A 1 224 ? -13.042 -0.751 8.819 1.00 96.81 224 ASN A O 1
ATOM 1853 N N . PHE A 1 225 ? -12.746 -2.934 8.362 1.00 97.88 225 PHE A N 1
ATOM 1854 C CA . PHE A 1 225 ? -11.311 -2.893 8.149 1.00 97.88 225 PHE A CA 1
ATOM 1855 C C . PHE A 1 225 ? -10.972 -3.424 6.763 1.00 97.88 225 PHE A C 1
ATOM 1857 O O . PHE A 1 225 ? -11.463 -4.480 6.369 1.00 97.88 225 PHE A O 1
ATOM 1864 N N . LEU A 1 226 ? -10.091 -2.725 6.050 1.00 97.81 226 LEU A N 1
ATOM 1865 C CA . LEU A 1 226 ? -9.503 -3.201 4.799 1.00 97.81 226 LEU A CA 1
ATOM 1866 C C . LEU A 1 226 ? -7.984 -3.239 4.945 1.00 97.81 226 LEU A C 1
ATOM 1868 O O . LEU A 1 226 ? -7.338 -2.201 5.046 1.00 97.81 226 LEU A O 1
ATOM 1872 N N . ILE A 1 227 ? -7.411 -4.437 4.973 1.00 97.50 227 ILE A N 1
ATOM 1873 C CA . ILE A 1 227 ? -5.977 -4.647 5.163 1.00 97.50 227 ILE A CA 1
ATOM 1874 C C . ILE A 1 227 ? -5.320 -4.887 3.802 1.00 97.50 227 ILE A C 1
ATOM 1876 O O . ILE A 1 227 ? -5.535 -5.920 3.165 1.00 97.50 227 ILE A O 1
ATOM 1880 N N . CYS A 1 228 ? -4.507 -3.938 3.346 1.00 96.00 228 CYS A N 1
ATOM 1881 C CA . CYS A 1 228 ? -3.824 -4.013 2.058 1.00 96.00 228 CYS A CA 1
ATOM 1882 C C . CYS A 1 228 ? -2.496 -4.761 2.206 1.00 96.00 228 CYS A C 1
ATOM 1884 O O . CYS A 1 228 ? -1.589 -4.296 2.896 1.00 96.00 228 CYS A O 1
ATOM 1886 N N . ILE A 1 229 ? -2.361 -5.904 1.530 1.00 95.06 229 ILE A N 1
ATOM 1887 C CA . ILE A 1 229 ? -1.178 -6.774 1.626 1.00 95.06 229 ILE A CA 1
ATOM 1888 C C . ILE A 1 229 ? -0.792 -7.355 0.268 1.00 95.06 229 ILE A C 1
ATOM 1890 O O . ILE A 1 229 ? -1.592 -7.420 -0.662 1.00 95.06 229 ILE A O 1
ATOM 1894 N N . ASN A 1 230 ? 0.456 -7.789 0.129 1.00 94.56 230 ASN A N 1
ATOM 1895 C CA . ASN A 1 230 ? 0.793 -8.909 -0.736 1.00 94.56 230 ASN A CA 1
ATOM 1896 C C . ASN A 1 230 ? 0.671 -10.192 0.098 1.00 94.56 230 ASN A C 1
ATOM 1898 O O . ASN A 1 230 ? 1.509 -10.456 0.962 1.00 94.56 230 ASN A O 1
ATOM 1902 N N . LYS A 1 231 ? -0.384 -10.978 -0.135 1.00 93.31 231 LYS A N 1
ATOM 1903 C CA . LYS A 1 231 ? -0.710 -12.167 0.668 1.00 93.31 231 LYS A CA 1
ATOM 1904 C C . LYS A 1 231 ? 0.401 -13.218 0.638 1.00 93.31 231 LYS A C 1
ATOM 1906 O O . LYS A 1 231 ? 0.667 -13.837 1.666 1.00 93.31 231 LYS A O 1
ATOM 1911 N N . ILE A 1 232 ? 1.075 -13.394 -0.503 1.00 92.75 232 ILE A N 1
ATOM 1912 C CA . ILE A 1 232 ? 2.175 -14.360 -0.655 1.00 92.75 232 ILE A CA 1
ATOM 1913 C C . ILE A 1 232 ? 3.376 -13.928 0.191 1.00 92.75 232 ILE A C 1
ATOM 1915 O O . ILE A 1 232 ? 3.892 -14.715 0.985 1.00 92.75 232 ILE A O 1
ATOM 1919 N N . GLU A 1 233 ? 3.786 -12.665 0.078 1.00 93.25 233 GLU A N 1
ATOM 1920 C CA . GLU A 1 233 ? 4.921 -12.145 0.851 1.00 93.25 233 GLU A CA 1
ATOM 1921 C C . GLU A 1 233 ? 4.615 -12.118 2.348 1.00 93.25 233 GLU A C 1
ATOM 1923 O O . GLU A 1 233 ? 5.449 -12.506 3.170 1.00 93.25 233 GLU A O 1
ATOM 1928 N N . PHE A 1 234 ? 3.386 -11.757 2.718 1.00 94.00 234 PHE A N 1
ATOM 1929 C CA . PHE A 1 234 ? 2.965 -11.786 4.110 1.00 94.00 234 PHE A CA 1
ATOM 1930 C C . PHE A 1 234 ? 2.921 -13.218 4.666 1.00 94.00 234 PHE A C 1
ATOM 1932 O O . PHE A 1 234 ? 3.371 -13.466 5.785 1.00 94.00 234 PHE A O 1
ATOM 1939 N N . ALA A 1 235 ? 2.485 -14.202 3.872 1.00 93.75 235 ALA A N 1
ATOM 1940 C CA . ALA A 1 235 ? 2.563 -15.612 4.249 1.00 93.75 235 ALA A CA 1
ATOM 1941 C C . ALA A 1 235 ? 4.012 -16.062 4.493 1.00 93.75 235 ALA A C 1
ATOM 1943 O O . ALA A 1 235 ? 4.291 -16.748 5.480 1.00 93.75 235 ALA A O 1
ATOM 1944 N N . HIS A 1 236 ? 4.951 -15.664 3.631 1.00 92.75 236 HIS A N 1
ATOM 1945 C CA . HIS A 1 236 ? 6.371 -15.966 3.822 1.00 92.75 236 HIS A CA 1
ATOM 1946 C C . HIS A 1 236 ? 6.914 -15.363 5.122 1.00 92.75 236 HIS A C 1
ATOM 1948 O O . HIS A 1 236 ? 7.609 -16.054 5.872 1.00 92.75 236 HIS A O 1
ATOM 1954 N N . GLN A 1 237 ? 6.547 -14.121 5.439 1.00 91.00 237 GLN A N 1
ATOM 1955 C CA . GLN A 1 237 ? 6.930 -13.470 6.695 1.00 91.00 237 GLN A CA 1
ATOM 1956 C C . GLN A 1 237 ? 6.380 -14.199 7.925 1.00 91.00 237 GLN A C 1
ATOM 1958 O O . GLN A 1 237 ? 7.121 -14.446 8.880 1.00 91.00 237 GLN A O 1
ATOM 1963 N N . LEU A 1 238 ? 5.106 -14.598 7.901 1.00 91.25 238 LEU A N 1
ATOM 1964 C CA . LEU A 1 238 ? 4.488 -15.342 9.001 1.00 91.25 238 LEU A CA 1
ATOM 1965 C C . LEU A 1 238 ? 5.119 -16.723 9.188 1.00 91.25 238 LEU A C 1
ATOM 1967 O O . LEU A 1 238 ? 5.380 -17.116 10.323 1.00 91.25 238 LEU A O 1
ATOM 1971 N N . LYS A 1 239 ? 5.424 -17.443 8.102 1.00 93.62 239 LYS A N 1
ATOM 1972 C CA . LYS A 1 239 ? 6.145 -18.728 8.167 1.00 93.62 239 LYS A CA 1
ATOM 1973 C C . LYS A 1 239 ? 7.559 -18.561 8.706 1.00 93.62 239 LYS A C 1
ATOM 1975 O O . LYS A 1 239 ? 8.034 -19.405 9.457 1.00 93.62 239 LYS A O 1
ATOM 1980 N N . HIS A 1 240 ? 8.235 -17.465 8.378 1.00 90.50 240 HIS A N 1
ATOM 1981 C CA . HIS A 1 240 ? 9.536 -17.177 8.971 1.00 90.50 240 HIS A CA 1
ATOM 1982 C C . HIS A 1 240 ? 9.434 -16.932 10.487 1.00 90.50 240 HIS A C 1
ATOM 1984 O O . HIS A 1 240 ? 10.288 -17.391 11.240 1.00 90.50 240 HIS A O 1
ATOM 1990 N N . TYR A 1 241 ? 8.374 -16.257 10.942 1.00 90.31 241 TYR A N 1
ATOM 1991 C CA . TYR A 1 241 ? 8.171 -15.920 12.353 1.00 90.31 241 TYR A CA 1
ATOM 1992 C C . TYR A 1 241 ? 7.658 -17.092 13.212 1.00 90.31 241 TYR A C 1
ATOM 1994 O O . TYR A 1 241 ? 8.155 -17.314 14.314 1.00 90.31 241 TYR A O 1
ATOM 2002 N N . TYR A 1 242 ? 6.665 -17.842 12.725 1.00 91.50 242 TYR A N 1
ATOM 2003 C CA . TYR A 1 242 ? 6.008 -18.933 13.458 1.00 91.50 242 TYR A CA 1
ATOM 2004 C C . TYR A 1 242 ? 6.563 -20.331 13.143 1.00 91.50 242 TYR A C 1
ATOM 2006 O O . TYR A 1 242 ? 6.258 -21.279 13.866 1.00 91.50 242 TYR A O 1
ATOM 2014 N N . GLY A 1 243 ? 7.373 -20.468 12.090 1.00 92.38 243 GLY A N 1
ATOM 2015 C CA . GLY A 1 243 ? 7.917 -21.736 11.601 1.00 92.38 243 GLY A CA 1
ATOM 2016 C C . GLY A 1 243 ? 7.370 -22.128 10.224 1.00 92.38 243 GLY A C 1
ATOM 2017 O O . GLY A 1 243 ? 6.251 -21.777 9.852 1.00 92.38 243 GLY A O 1
ATOM 2018 N N . THR A 1 244 ? 8.161 -22.881 9.455 1.00 91.00 244 THR A N 1
ATOM 2019 C CA . THR A 1 244 ? 7.860 -23.236 8.052 1.00 91.00 244 THR A CA 1
ATOM 2020 C C . THR A 1 244 ? 6.555 -24.011 7.878 1.00 91.00 244 THR A C 1
ATOM 2022 O O . THR A 1 244 ? 5.877 -23.841 6.868 1.00 91.00 244 THR A O 1
ATOM 2025 N N . GLU A 1 245 ? 6.186 -24.809 8.883 1.00 93.31 245 GLU A N 1
ATOM 2026 C CA . GLU A 1 245 ? 4.955 -25.610 8.926 1.00 93.31 245 GLU A CA 1
ATOM 2027 C C . GLU A 1 245 ? 3.711 -24.795 9.322 1.00 93.31 245 GLU A C 1
ATOM 2029 O O . GLU A 1 245 ? 2.609 -25.338 9.419 1.00 93.31 245 GLU A O 1
ATOM 2034 N N . TYR A 1 246 ? 3.858 -23.493 9.592 1.00 92.50 246 TYR A N 1
ATOM 2035 C CA . TYR A 1 246 ? 2.735 -22.644 9.966 1.00 92.50 246 TYR A CA 1
ATOM 2036 C C . TYR A 1 246 ? 1.743 -22.512 8.805 1.00 92.50 246 TYR A C 1
ATOM 2038 O O . TYR A 1 246 ? 2.081 -22.048 7.711 1.00 92.50 246 TYR A O 1
ATOM 2046 N N . ASN A 1 247 ? 0.493 -22.912 9.052 1.00 93.62 247 ASN A N 1
ATOM 2047 C CA . ASN A 1 247 ? -0.567 -22.844 8.055 1.00 93.62 247 ASN A CA 1
ATOM 2048 C C . ASN A 1 247 ? -1.126 -21.417 7.958 1.00 93.62 247 ASN A C 1
ATOM 2050 O O . ASN A 1 247 ? -2.051 -21.034 8.676 1.00 93.62 247 ASN A O 1
ATOM 2054 N N . THR A 1 248 ? -0.542 -20.632 7.056 1.00 93.56 248 THR A N 1
ATOM 2055 C CA . THR A 1 248 ? -0.929 -19.240 6.801 1.00 93.56 248 THR A CA 1
ATOM 2056 C C . THR A 1 248 ? -2.287 -19.105 6.126 1.00 93.56 248 THR A C 1
ATOM 2058 O O . THR A 1 248 ? -2.966 -18.117 6.364 1.00 93.56 248 THR A O 1
ATOM 2061 N N . GLU A 1 249 ? -2.711 -20.084 5.324 1.00 92.88 249 GLU A N 1
ATOM 2062 C CA . GLU A 1 249 ? -4.027 -20.062 4.668 1.00 92.88 249 GLU A CA 1
ATOM 2063 C C . GLU A 1 249 ? -5.142 -20.116 5.714 1.00 92.88 249 GLU A C 1
ATOM 2065 O O . GLU A 1 249 ? -5.938 -19.189 5.807 1.00 92.88 249 GLU A O 1
ATOM 2070 N N . GLN A 1 250 ? -5.101 -21.102 6.620 1.00 93.50 250 GLN A N 1
ATOM 2071 C CA . GLN A 1 250 ? -6.064 -21.188 7.726 1.00 93.50 250 GLN A CA 1
ATOM 2072 C C . GLN A 1 250 ? -5.989 -19.999 8.690 1.00 93.50 250 GLN A C 1
ATOM 2074 O O . GLN A 1 250 ? -6.955 -19.712 9.398 1.00 93.50 250 GLN A O 1
ATOM 2079 N N . TYR A 1 251 ? -4.827 -19.352 8.798 1.00 92.94 251 TYR A N 1
ATOM 2080 C CA . TYR A 1 251 ? -4.696 -18.126 9.576 1.00 92.94 251 TYR A CA 1
ATOM 2081 C C . TYR A 1 251 ? -5.458 -16.9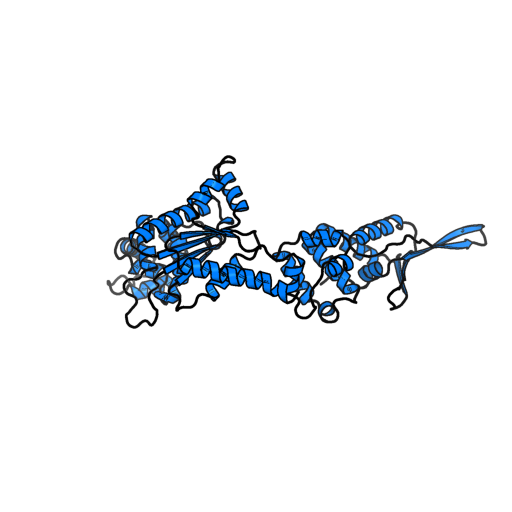77 8.909 1.00 92.94 251 TYR A C 1
ATOM 2083 O O . TYR A 1 251 ? -6.242 -16.315 9.586 1.00 92.94 251 TYR A O 1
ATOM 2091 N N . PHE A 1 252 ? -5.286 -16.782 7.600 1.00 95.19 252 PHE A N 1
ATOM 2092 C CA . PHE A 1 252 ? -6.001 -15.761 6.835 1.00 95.19 252 PHE A CA 1
ATOM 2093 C C . PHE A 1 252 ? -7.511 -16.010 6.795 1.00 95.19 252 PHE A C 1
ATOM 2095 O O . PHE A 1 252 ? -8.256 -15.078 7.081 1.00 95.19 252 PHE A O 1
ATOM 2102 N N . ASP A 1 253 ? -7.958 -17.255 6.605 1.00 94.19 253 ASP A N 1
ATOM 2103 C CA . ASP A 1 253 ? -9.385 -17.628 6.617 1.00 94.19 253 ASP A CA 1
ATOM 2104 C C . ASP A 1 253 ? -10.085 -17.304 7.950 1.00 94.19 253 ASP A C 1
ATOM 2106 O O . ASP A 1 253 ? -11.297 -17.115 8.008 1.00 94.19 253 ASP A O 1
ATOM 2110 N N . LYS A 1 254 ? -9.334 -17.267 9.060 1.00 93.12 254 LYS A N 1
ATOM 2111 C CA . LYS A 1 254 ? -9.865 -16.901 10.385 1.00 93.12 254 LYS A CA 1
ATOM 2112 C C . LYS A 1 254 ? -9.955 -15.396 10.612 1.00 93.12 254 LYS A C 1
ATOM 2114 O O . LYS A 1 254 ? -10.572 -14.985 11.595 1.00 93.12 254 LYS A O 1
ATOM 2119 N N . ILE A 1 255 ? -9.264 -14.607 9.797 1.00 94.00 255 ILE A N 1
ATOM 2120 C CA . ILE A 1 255 ? -9.126 -13.159 9.972 1.00 94.00 255 ILE A CA 1
ATOM 2121 C C . ILE A 1 255 ? -9.982 -12.419 8.963 1.00 94.00 255 ILE A C 1
ATOM 2123 O O . ILE A 1 255 ? -10.657 -11.469 9.344 1.00 94.00 255 ILE A O 1
ATOM 2127 N N . PHE A 1 256 ? -9.911 -12.819 7.695 1.00 96.81 256 PHE A N 1
ATOM 2128 C CA . PHE A 1 256 ? -10.570 -12.117 6.611 1.00 96.81 256 PHE A CA 1
ATOM 2129 C C . PHE A 1 256 ? -11.948 -12.716 6.350 1.00 96.81 256 PHE A C 1
ATOM 2131 O O . PHE A 1 256 ? -12.069 -13.864 5.934 1.00 96.81 256 PHE A O 1
ATOM 2138 N N . ASP A 1 257 ? -12.984 -11.908 6.549 1.00 97.06 257 ASP A N 1
ATOM 2139 C CA . ASP A 1 257 ? -14.349 -12.228 6.134 1.00 97.06 257 ASP A CA 1
ATOM 2140 C C . ASP A 1 257 ? -14.466 -12.290 4.606 1.00 97.06 257 ASP A C 1
ATOM 2142 O O . ASP A 1 257 ? -15.237 -13.077 4.059 1.00 97.06 257 ASP A O 1
ATOM 2146 N N . TYR A 1 258 ? -13.711 -11.428 3.919 1.00 96.31 258 TYR A N 1
ATOM 2147 C CA . TYR A 1 258 ? -13.646 -11.386 2.466 1.00 96.31 258 TYR A CA 1
ATOM 2148 C C . TYR A 1 258 ? -12.257 -10.963 1.992 1.00 96.31 258 TYR A C 1
ATOM 2150 O O . TYR A 1 258 ? -11.606 -10.108 2.598 1.00 96.31 258 TYR A O 1
ATOM 2158 N N . GLU A 1 259 ? -11.825 -11.538 0.876 1.00 95.56 259 GLU A N 1
ATOM 2159 C CA . GLU A 1 259 ? -10.530 -11.262 0.267 1.00 95.56 259 GLU A CA 1
ATOM 2160 C C . GLU A 1 259 ? -10.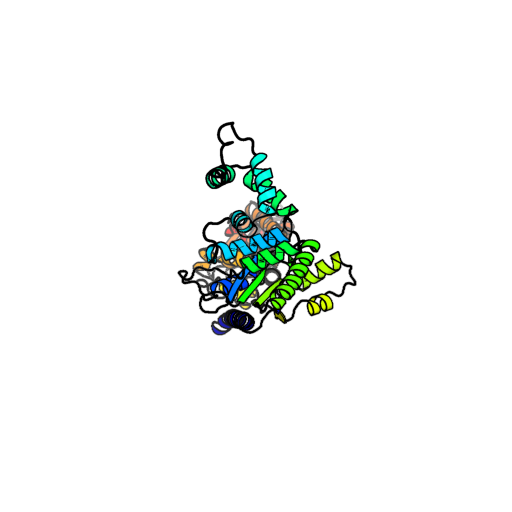718 -10.659 -1.124 1.00 95.56 259 GLU A C 1
ATOM 2162 O O . GLU A 1 259 ? -11.150 -11.322 -2.068 1.00 95.56 259 GLU A O 1
ATOM 2167 N N . PHE A 1 260 ? -10.417 -9.369 -1.246 1.00 95.31 260 PHE A N 1
ATOM 2168 C CA . PHE A 1 260 ? -10.456 -8.645 -2.506 1.00 95.31 260 PHE A CA 1
ATOM 2169 C C . PHE A 1 260 ? -9.129 -8.824 -3.236 1.00 95.31 260 PHE A C 1
ATOM 2171 O O . PHE A 1 260 ? -8.082 -8.420 -2.739 1.00 95.31 260 PHE A O 1
ATOM 2178 N N . GLU A 1 261 ? -9.170 -9.369 -4.445 1.00 92.38 261 GLU A N 1
ATOM 2179 C CA . GLU A 1 261 ? -8.010 -9.409 -5.334 1.00 92.38 261 GLU A CA 1
ATOM 2180 C C . GLU A 1 261 ? -8.002 -8.155 -6.201 1.00 92.38 261 GLU A C 1
ATOM 2182 O O . GLU A 1 261 ? -8.925 -7.930 -6.989 1.00 92.38 261 GLU A O 1
ATOM 2187 N N . LEU A 1 262 ? -6.969 -7.323 -6.063 1.00 88.31 262 LEU A N 1
ATOM 2188 C CA . LEU A 1 262 ? -6.807 -6.165 -6.930 1.00 88.31 262 LEU A CA 1
ATOM 2189 C C . LEU A 1 262 ? -6.694 -6.664 -8.380 1.00 88.31 262 LEU A C 1
ATOM 2191 O O . LEU A 1 262 ? -5.783 -7.445 -8.665 1.00 88.31 262 LEU A O 1
ATOM 2195 N N . PRO A 1 263 ? -7.550 -6.198 -9.315 1.00 83.00 263 PRO A N 1
ATOM 2196 C CA . PRO A 1 263 ? -7.495 -6.632 -10.701 1.00 83.00 263 PRO A CA 1
ATOM 2197 C C . PRO A 1 263 ? -6.072 -6.517 -11.243 1.00 83.00 263 PRO A C 1
ATOM 2199 O O . PRO A 1 263 ? -5.443 -5.444 -11.156 1.00 83.00 263 PRO A O 1
ATOM 2202 N N . ASN A 1 264 ? -5.567 -7.650 -11.745 1.00 68.06 264 ASN A N 1
ATOM 2203 C CA . ASN A 1 264 ? -4.202 -7.779 -12.231 1.00 68.06 264 ASN A CA 1
ATOM 2204 C C . ASN A 1 264 ? -3.896 -6.648 -13.209 1.00 68.06 264 ASN A C 1
ATOM 2206 O O . ASN A 1 264 ? -4.704 -6.299 -14.069 1.00 68.06 264 ASN A O 1
ATOM 2210 N N . GLY A 1 265 ? -2.740 -6.022 -12.994 1.00 61.44 265 GLY A N 1
ATOM 2211 C CA . GLY A 1 265 ? -2.321 -4.876 -13.778 1.00 61.44 265 GLY A CA 1
ATOM 2212 C C . GLY A 1 265 ? -2.170 -5.221 -15.257 1.00 61.44 265 GLY A C 1
ATOM 2213 O O . GLY A 1 265 ? -1.958 -6.371 -15.635 1.00 61.44 265 GLY A O 1
ATOM 2214 N N . PHE A 1 266 ? -2.261 -4.174 -16.064 1.00 58.84 266 PHE A N 1
ATOM 2215 C CA . PHE A 1 266 ? -1.886 -4.131 -17.466 1.00 58.84 266 PHE A CA 1
ATOM 2216 C C . PHE A 1 266 ? -0.654 -4.989 -17.786 1.00 58.84 266 PHE A C 1
ATOM 2218 O O . PHE A 1 266 ? 0.326 -4.996 -17.036 1.00 58.84 266 PHE A O 1
ATOM 2225 N N . SER A 1 267 ? -0.628 -5.602 -18.968 1.00 73.56 267 SER A N 1
ATOM 2226 C CA . SER A 1 267 ? 0.638 -6.039 -19.556 1.00 73.56 267 SER A CA 1
ATOM 2227 C C . SER A 1 267 ? 1.652 -4.884 -19.536 1.00 73.56 267 SER A C 1
ATOM 2229 O O . SER A 1 267 ? 1.292 -3.704 -19.521 1.00 73.56 267 SER A O 1
ATOM 2231 N N . HIS A 1 268 ? 2.949 -5.198 -19.544 1.00 81.38 268 HIS A N 1
ATOM 2232 C CA . HIS A 1 268 ? 3.993 -4.173 -19.442 1.00 81.38 268 HIS A CA 1
ATOM 2233 C C . HIS A 1 268 ? 3.826 -3.067 -20.505 1.00 81.38 268 HIS A C 1
ATOM 2235 O O . HIS A 1 268 ? 4.051 -1.893 -20.214 1.00 81.38 268 HIS A O 1
ATOM 2241 N N . LEU A 1 269 ? 3.381 -3.432 -21.716 1.00 81.62 269 LEU A N 1
ATOM 2242 C CA . LEU A 1 269 ? 3.081 -2.498 -22.805 1.00 81.62 269 LEU A CA 1
ATOM 2243 C C . LEU A 1 269 ? 1.837 -1.661 -22.534 1.00 81.62 269 LEU A C 1
ATOM 2245 O O . LEU A 1 269 ? 1.869 -0.448 -22.713 1.00 81.62 269 LEU A O 1
ATOM 2249 N N . GLU A 1 270 ? 0.752 -2.285 -22.086 1.00 75.88 270 GLU A N 1
ATOM 2250 C CA . GLU A 1 270 ? -0.469 -1.565 -21.736 1.00 75.88 270 GLU A CA 1
ATOM 2251 C C . GLU A 1 270 ? -0.211 -0.534 -20.627 1.00 75.88 270 GLU A C 1
ATOM 2253 O O . GLU A 1 270 ? -0.649 0.608 -20.751 1.00 75.88 270 GLU A O 1
ATOM 2258 N N . TYR A 1 271 ? 0.576 -0.887 -19.604 1.00 76.56 271 TYR A N 1
ATOM 2259 C CA . TYR A 1 271 ? 0.944 0.038 -18.533 1.00 76.56 271 TYR A CA 1
ATOM 2260 C C . TYR A 1 271 ? 1.809 1.182 -19.059 1.00 76.56 271 TYR A C 1
ATOM 2262 O O . TYR A 1 271 ? 1.580 2.344 -18.730 1.00 76.56 271 TYR A O 1
ATOM 2270 N N . LEU A 1 272 ? 2.810 0.864 -19.885 1.00 81.06 272 LEU A N 1
ATOM 2271 C CA . LEU A 1 272 ? 3.694 1.858 -20.485 1.00 81.06 272 LEU A CA 1
ATOM 2272 C C . LEU A 1 272 ? 2.902 2.858 -21.350 1.00 81.06 272 LEU A C 1
ATOM 2274 O O . LEU A 1 272 ? 3.157 4.060 -21.302 1.00 81.06 272 LEU A O 1
ATOM 2278 N N . ASN A 1 273 ? 1.897 2.373 -22.081 1.00 81.88 273 ASN A N 1
ATOM 2279 C CA . ASN A 1 273 ? 1.081 3.171 -22.995 1.00 81.88 273 ASN A CA 1
ATOM 2280 C C . ASN A 1 273 ? 0.166 4.184 -22.314 1.00 81.88 273 ASN A C 1
ATOM 2282 O O . ASN A 1 273 ? -0.199 5.170 -22.953 1.00 81.88 273 ASN A O 1
ATOM 2286 N N . LEU A 1 274 ? -0.148 4.009 -21.027 1.00 71.50 274 LEU A N 1
ATOM 2287 C CA . LEU A 1 274 ? -0.899 5.001 -20.245 1.00 71.50 274 LEU A CA 1
AT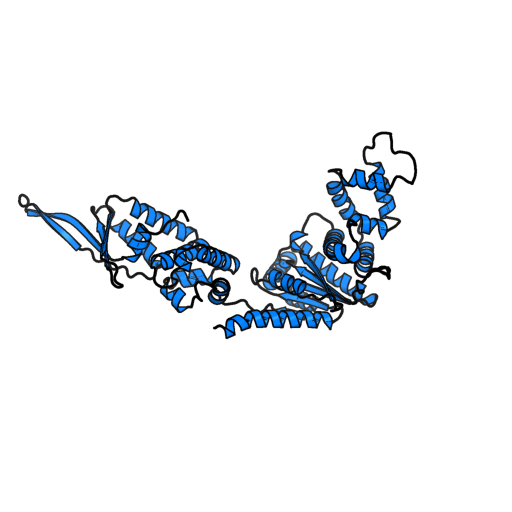OM 2288 C C . LEU A 1 274 ? -0.231 6.372 -20.218 1.00 71.50 274 LEU A C 1
ATOM 2290 O O . LEU A 1 274 ? -0.881 7.392 -20.005 1.00 71.50 274 LEU A O 1
ATOM 2294 N N . PHE A 1 275 ? 1.085 6.387 -20.394 1.00 79.25 275 PHE A N 1
ATOM 2295 C CA . PHE A 1 275 ? 1.886 7.590 -20.295 1.00 79.25 275 PHE A CA 1
ATOM 2296 C C . PHE A 1 275 ? 2.174 8.215 -21.666 1.00 79.25 275 PHE A C 1
ATOM 2298 O O . PHE A 1 275 ? 2.809 9.264 -21.714 1.00 79.25 275 PHE A O 1
ATOM 2305 N N . PHE A 1 276 ? 1.725 7.619 -22.777 1.00 78.31 276 PHE A N 1
ATOM 2306 C CA . PHE A 1 276 ? 2.088 8.031 -24.141 1.00 78.31 276 PHE A CA 1
ATOM 2307 C C . PHE A 1 276 ? 0.922 8.637 -24.922 1.00 78.31 276 PHE A C 1
ATOM 2309 O O . PHE A 1 276 ? 0.533 8.139 -25.979 1.00 78.31 276 PHE A O 1
ATOM 2316 N N . ASN A 1 277 ? 0.404 9.763 -24.432 1.00 67.50 277 ASN A N 1
ATOM 2317 C CA . ASN A 1 277 ? -0.686 10.476 -25.102 1.00 67.50 277 ASN A CA 1
ATOM 2318 C C . ASN A 1 277 ? -0.253 11.092 -26.443 1.00 67.50 277 ASN A C 1
ATOM 2320 O O . ASN A 1 277 ? -0.969 10.966 -27.432 1.00 67.50 277 ASN A O 1
ATOM 2324 N N . ASP A 1 278 ? 0.936 11.700 -26.489 1.00 70.50 278 ASP A N 1
ATOM 2325 C CA . ASP A 1 278 ? 1.396 12.471 -27.657 1.00 70.50 278 ASP A CA 1
ATOM 2326 C C . ASP A 1 278 ? 2.158 11.622 -28.686 1.00 70.50 278 ASP A C 1
ATOM 2328 O O . ASP A 1 278 ? 2.280 11.992 -29.850 1.00 70.50 278 ASP A O 1
ATOM 2332 N N . ILE A 1 279 ? 2.697 10.483 -28.248 1.00 70.94 279 ILE A N 1
ATOM 2333 C CA . ILE A 1 279 ? 3.616 9.650 -29.034 1.00 70.94 279 ILE A CA 1
ATOM 2334 C C . ILE A 1 279 ? 2.846 8.492 -29.703 1.00 70.94 279 ILE A C 1
ATOM 2336 O O . ILE A 1 279 ? 3.246 8.016 -30.761 1.00 70.94 279 ILE A O 1
ATOM 2340 N N . GLY A 1 280 ? 1.704 8.076 -29.139 1.00 74.69 280 GLY A N 1
ATOM 2341 C CA . GLY A 1 280 ? 0.898 6.931 -29.583 1.00 74.69 280 GLY A CA 1
ATOM 2342 C C . GLY A 1 280 ? 1.287 5.612 -28.890 1.00 74.69 280 GLY A C 1
ATOM 2343 O O . GLY A 1 280 ? 2.381 5.511 -28.324 1.00 74.69 280 GLY A O 1
ATOM 2344 N N . PRO A 1 281 ? 0.434 4.567 -28.933 1.00 79.38 281 PRO A N 1
ATOM 2345 C CA . PRO A 1 281 ? 0.619 3.327 -28.169 1.00 79.38 281 PRO A CA 1
ATOM 2346 C C . PRO A 1 281 ? 1.690 2.421 -28.782 1.00 79.38 281 PRO A C 1
ATOM 2348 O O . PRO A 1 281 ? 1.769 2.286 -30.000 1.00 79.38 281 PRO A O 1
ATOM 2351 N N . PHE A 1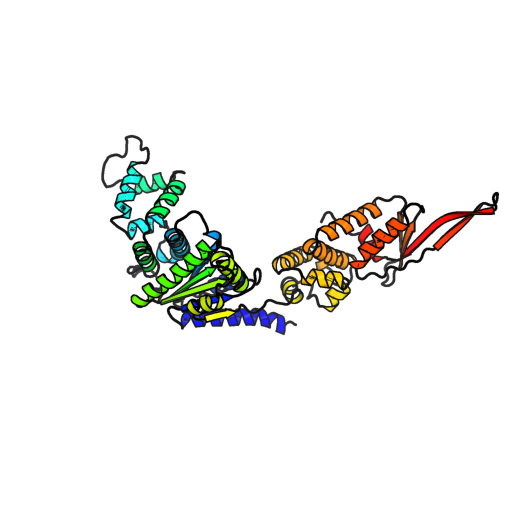 282 ? 2.585 1.872 -27.963 1.00 81.56 282 PHE A N 1
ATOM 2352 C CA . PHE A 1 282 ? 3.551 0.836 -28.324 1.00 81.56 282 PHE A CA 1
ATOM 2353 C C . PHE A 1 282 ? 2.864 -0.522 -28.372 1.00 81.56 282 PHE A C 1
ATOM 2355 O O . PHE A 1 282 ? 2.168 -0.916 -27.436 1.00 81.56 282 PHE A O 1
ATOM 2362 N N . THR A 1 283 ? 3.086 -1.236 -29.459 1.00 85.19 283 THR A N 1
ATOM 2363 C CA . THR A 1 283 ? 2.582 -2.586 -29.689 1.00 85.19 283 THR A CA 1
ATOM 2364 C C . THR A 1 283 ? 3.666 -3.630 -29.397 1.00 85.19 283 THR A C 1
ATOM 2366 O O . THR A 1 283 ? 4.846 -3.304 -29.266 1.00 85.19 283 THR A O 1
ATOM 2369 N N . GLU A 1 284 ? 3.282 -4.908 -29.306 1.00 83.88 284 GLU A N 1
ATOM 2370 C CA . GLU A 1 284 ? 4.260 -6.012 -29.287 1.00 83.88 284 GLU A CA 1
ATOM 2371 C C . GLU A 1 284 ? 5.104 -6.029 -30.570 1.00 83.88 284 GLU A C 1
ATOM 2373 O O . GLU A 1 284 ? 6.292 -6.343 -30.530 1.00 83.88 284 GLU A O 1
ATOM 2378 N N . GLU A 1 285 ? 4.517 -5.627 -31.701 1.00 82.00 285 GLU A N 1
ATOM 2379 C CA . GLU A 1 285 ? 5.246 -5.474 -32.957 1.00 82.00 285 GLU A CA 1
ATOM 2380 C C . GLU A 1 285 ? 6.318 -4.383 -32.842 1.00 82.00 285 GLU A C 1
ATOM 2382 O O . GLU A 1 285 ? 7.463 -4.633 -33.206 1.00 82.00 285 GLU A O 1
ATOM 2387 N N . ASP A 1 286 ? 6.007 -3.233 -32.231 1.00 81.25 286 ASP A N 1
ATOM 2388 C CA . ASP A 1 286 ? 6.992 -2.172 -31.973 1.00 81.25 286 ASP A CA 1
ATOM 2389 C C . ASP A 1 286 ? 8.120 -2.647 -31.050 1.00 81.25 286 ASP A C 1
ATOM 2391 O O . ASP A 1 286 ? 9.285 -2.349 -31.301 1.00 81.25 286 ASP A O 1
ATOM 2395 N N . LEU A 1 287 ? 7.800 -3.405 -29.995 1.00 83.12 287 LEU A N 1
ATOM 2396 C CA . LEU A 1 287 ? 8.794 -3.936 -29.057 1.00 83.12 287 LEU A CA 1
ATOM 2397 C C . LEU A 1 287 ? 9.769 -4.901 -29.751 1.00 83.12 287 LEU A C 1
ATOM 2399 O O . LEU A 1 287 ? 10.983 -4.804 -29.554 1.00 83.12 287 LEU A O 1
ATOM 2403 N N . LEU A 1 288 ? 9.244 -5.804 -30.582 1.00 80.56 288 LEU A N 1
ATOM 2404 C CA . LEU A 1 288 ? 10.034 -6.753 -31.375 1.00 80.56 288 LEU A CA 1
ATOM 2405 C C . LEU A 1 288 ? 10.744 -6.099 -32.568 1.00 80.56 288 LEU A C 1
ATOM 2407 O O . LEU A 1 288 ? 11.732 -6.629 -33.074 1.00 80.56 288 LEU A O 1
ATOM 2411 N N . PHE A 1 289 ? 10.242 -4.965 -33.042 1.00 76.06 289 PHE A N 1
ATOM 2412 C CA . PHE A 1 289 ? 10.864 -4.187 -34.102 1.00 76.06 289 PHE A CA 1
ATOM 2413 C C . PHE A 1 289 ? 12.010 -3.320 -33.565 1.00 76.06 289 PHE A C 1
ATOM 2415 O O . PHE A 1 289 ? 13.064 -3.209 -34.200 1.00 76.06 289 PHE A O 1
ATOM 2422 N N . PHE A 1 290 ? 11.836 -2.719 -32.385 1.00 72.50 290 PHE A N 1
ATOM 2423 C CA . PHE A 1 290 ? 12.824 -1.836 -31.764 1.00 72.50 290 PHE A CA 1
ATOM 2424 C C . PHE A 1 290 ? 14.032 -2.614 -31.248 1.00 72.50 290 PHE A C 1
ATOM 2426 O O . PHE A 1 290 ? 15.158 -2.164 -31.459 1.00 72.50 290 PHE A O 1
ATOM 2433 N N . GLY A 1 291 ? 13.834 -3.791 -30.652 1.00 66.31 291 GLY A N 1
ATOM 2434 C CA . GLY A 1 291 ? 14.913 -4.650 -30.162 1.00 66.31 291 GLY A CA 1
ATOM 2435 C C . GLY A 1 291 ? 14.749 -6.112 -30.572 1.00 66.31 291 GLY A C 1
ATOM 2436 O O . GLY A 1 291 ? 13.702 -6.525 -31.052 1.00 66.31 291 GLY A O 1
ATOM 2437 N N . ARG A 1 292 ? 15.794 -6.928 -30.384 1.00 73.19 292 ARG A N 1
ATOM 2438 C CA . ARG A 1 292 ? 15.668 -8.388 -30.545 1.00 73.19 292 ARG A CA 1
ATOM 2439 C C . ARG A 1 292 ? 14.887 -9.003 -29.377 1.00 73.19 292 ARG A C 1
ATOM 2441 O O . ARG A 1 292 ? 14.501 -8.319 -28.425 1.00 73.19 292 ARG A O 1
ATOM 2448 N N . LYS A 1 293 ? 14.681 -10.323 -29.430 1.00 80.56 293 LYS A N 1
ATOM 2449 C CA . LYS A 1 293 ? 14.005 -11.106 -28.380 1.00 80.56 293 LYS A CA 1
ATOM 2450 C C . LYS A 1 293 ? 14.579 -10.835 -26.985 1.00 80.56 293 LYS A C 1
ATOM 2452 O O . LYS A 1 293 ? 13.838 -10.882 -26.010 1.00 80.56 293 LYS A O 1
ATOM 2457 N N . GLU A 1 294 ? 15.860 -10.512 -26.901 1.00 84.75 294 GLU A N 1
ATOM 2458 C CA . GLU A 1 294 ? 16.606 -10.194 -25.691 1.00 84.75 294 GLU A CA 1
ATOM 2459 C C . GLU A 1 294 ? 16.105 -8.906 -25.022 1.00 84.75 294 GLU A C 1
ATOM 2461 O O . GLU A 1 294 ? 15.834 -8.914 -23.824 1.00 84.75 294 GLU A O 1
ATOM 2466 N N . ILE A 1 295 ? 15.886 -7.821 -25.778 1.00 87.75 295 ILE A N 1
ATOM 2467 C CA . ILE A 1 295 ? 15.297 -6.583 -25.232 1.00 87.75 295 ILE A CA 1
ATOM 2468 C C . ILE A 1 295 ? 13.855 -6.819 -24.806 1.00 87.75 295 ILE A C 1
ATOM 2470 O O . ILE A 1 295 ? 13.463 -6.377 -23.731 1.00 87.75 295 ILE A O 1
ATOM 2474 N N . ALA A 1 296 ? 13.074 -7.550 -25.604 1.00 88.06 296 ALA A N 1
ATOM 2475 C CA . ALA A 1 296 ? 11.700 -7.879 -25.239 1.00 88.06 296 ALA A CA 1
ATOM 2476 C C . ALA A 1 296 ? 11.643 -8.728 -23.954 1.00 88.06 296 ALA A C 1
ATOM 2478 O O . ALA A 1 296 ? 10.769 -8.523 -23.114 1.00 88.06 296 ALA A O 1
ATOM 2479 N N . ALA A 1 297 ? 12.586 -9.655 -23.764 1.00 88.62 297 ALA A N 1
ATOM 2480 C CA . ALA A 1 297 ? 12.713 -10.427 -22.532 1.00 88.62 297 ALA A CA 1
ATOM 2481 C C . ALA A 1 297 ? 13.069 -9.526 -21.340 1.00 88.62 297 ALA A C 1
ATOM 2483 O O . ALA A 1 297 ? 12.382 -9.580 -20.325 1.00 88.62 297 ALA A O 1
ATOM 2484 N N . LEU A 1 298 ? 14.068 -8.649 -21.481 1.00 91.06 298 LEU A N 1
ATOM 2485 C CA . LEU A 1 298 ? 14.454 -7.684 -20.445 1.00 91.06 298 LEU A CA 1
ATOM 2486 C C . LEU A 1 298 ? 13.311 -6.726 -20.093 1.00 91.06 298 LEU A C 1
ATOM 2488 O O . LEU A 1 298 ? 13.050 -6.489 -18.915 1.00 91.06 298 LEU A O 1
ATOM 2492 N N . PHE A 1 299 ? 12.580 -6.230 -21.090 1.00 91.00 299 PHE A N 1
ATOM 2493 C CA . PHE A 1 299 ? 11.406 -5.384 -20.902 1.00 91.00 299 PHE A CA 1
ATOM 2494 C C . PHE A 1 299 ? 10.349 -6.069 -20.029 1.00 91.00 299 PHE A C 1
ATOM 2496 O O . PHE A 1 299 ? 9.821 -5.449 -19.110 1.00 91.00 299 PHE A O 1
ATOM 2503 N N . ARG A 1 300 ? 10.101 -7.366 -20.254 1.00 87.44 300 ARG A N 1
ATOM 2504 C CA . ARG A 1 300 ? 9.157 -8.181 -19.465 1.00 87.44 300 ARG A CA 1
ATOM 2505 C C . ARG A 1 300 ? 9.617 -8.475 -18.031 1.00 87.44 300 ARG A C 1
ATOM 2507 O O . ARG A 1 300 ? 8.853 -9.050 -17.266 1.00 87.44 300 ARG A O 1
ATOM 2514 N N . THR A 1 301 ? 10.840 -8.099 -17.655 1.00 87.19 301 THR A N 1
ATOM 2515 C CA . THR A 1 301 ? 11.318 -8.166 -16.258 1.00 87.19 301 THR A CA 1
ATOM 2516 C C . THR A 1 301 ? 11.141 -6.847 -15.497 1.00 87.19 301 THR A C 1
ATOM 2518 O O . THR A 1 301 ? 11.416 -6.771 -14.296 1.00 87.19 301 THR A O 1
ATOM 2521 N N . LEU A 1 302 ? 10.710 -5.775 -16.172 1.00 86.44 302 LEU A N 1
ATOM 2522 C CA . LEU A 1 302 ? 10.582 -4.453 -15.566 1.00 86.44 302 LEU A CA 1
ATOM 2523 C C . LEU A 1 302 ? 9.303 -4.348 -14.731 1.00 86.44 302 LEU A C 1
ATOM 2525 O O . LEU A 1 302 ? 8.207 -4.268 -15.264 1.00 86.44 302 LEU A O 1
ATOM 2529 N N . ASN A 1 303 ? 9.428 -4.199 -13.414 1.00 81.12 303 ASN A N 1
ATOM 2530 C CA . ASN A 1 303 ? 8.266 -3.862 -12.587 1.00 81.12 303 ASN A CA 1
ATOM 2531 C C . ASN A 1 303 ? 7.632 -2.501 -12.972 1.00 81.12 303 ASN A C 1
ATOM 2533 O O . ASN A 1 303 ? 8.268 -1.640 -13.587 1.00 81.12 303 ASN A O 1
ATOM 2537 N N . TYR A 1 304 ? 6.393 -2.253 -12.534 1.00 78.50 304 TYR A N 1
ATOM 2538 C CA . TYR A 1 304 ? 5.641 -1.026 -12.851 1.00 78.50 304 TYR A CA 1
ATOM 2539 C C . TYR A 1 304 ? 6.349 0.284 -12.467 1.00 78.50 304 TYR A C 1
ATOM 2541 O O . TYR A 1 304 ? 6.157 1.317 -13.115 1.00 78.50 304 TYR A O 1
ATOM 2549 N N . ARG A 1 305 ? 7.218 0.271 -11.447 1.00 80.50 305 ARG A N 1
ATOM 2550 C CA . ARG A 1 305 ? 8.038 1.440 -11.089 1.00 80.50 305 ARG A CA 1
ATOM 2551 C C . ARG A 1 305 ? 9.098 1.713 -12.157 1.00 80.50 305 ARG A C 1
ATOM 2553 O O . ARG A 1 305 ? 9.255 2.861 -12.574 1.00 80.50 305 ARG A O 1
ATOM 2560 N N . LYS A 1 306 ? 9.801 0.676 -12.617 1.00 89.81 306 LYS A N 1
ATOM 2561 C CA . LYS A 1 306 ? 10.775 0.780 -13.711 1.00 89.81 306 LYS A CA 1
ATOM 2562 C C . LYS A 1 306 ? 10.090 1.148 -15.025 1.00 89.81 306 LYS A C 1
ATOM 2564 O O . LYS A 1 306 ? 10.580 2.043 -15.703 1.00 89.81 306 LYS A O 1
ATOM 2569 N N . LEU A 1 307 ? 8.926 0.572 -15.332 1.00 87.06 307 LEU A N 1
ATOM 2570 C CA . LEU A 1 307 ? 8.124 0.969 -16.496 1.00 87.06 307 LEU A CA 1
ATOM 2571 C C . LEU A 1 307 ? 7.696 2.442 -16.431 1.00 87.06 307 LEU A C 1
ATOM 2573 O O . LEU A 1 307 ? 7.769 3.144 -17.433 1.00 87.06 307 LEU A O 1
ATOM 2577 N N . ARG A 1 308 ? 7.324 2.954 -15.249 1.00 84.75 308 ARG A N 1
ATOM 2578 C CA . ARG A 1 308 ? 7.019 4.384 -15.073 1.00 84.75 308 ARG A CA 1
ATOM 2579 C C . ARG A 1 308 ? 8.254 5.258 -15.282 1.00 84.75 308 ARG A C 1
ATOM 2581 O O . ARG A 1 308 ? 8.159 6.320 -15.889 1.00 84.75 308 ARG A O 1
ATOM 2588 N N . SER A 1 309 ? 9.419 4.817 -14.804 1.00 89.69 309 SER A N 1
ATOM 2589 C CA . SER A 1 309 ? 10.684 5.512 -15.074 1.00 89.69 309 SER A CA 1
ATOM 2590 C C . SER A 1 309 ? 10.997 5.529 -16.572 1.00 89.69 309 SER A C 1
ATOM 2592 O O . SER A 1 309 ? 11.320 6.588 -17.099 1.00 89.69 309 SER A O 1
ATOM 2594 N N . LEU A 1 310 ? 10.828 4.395 -17.259 1.00 91.44 310 LEU A N 1
ATOM 2595 C CA . LEU A 1 310 ? 10.995 4.275 -18.707 1.00 91.44 310 LEU A CA 1
ATOM 2596 C C . LEU A 1 310 ? 10.066 5.241 -19.454 1.00 91.44 310 LEU A C 1
ATOM 2598 O O . LEU A 1 310 ? 10.536 6.021 -20.279 1.00 91.44 310 LEU A O 1
ATOM 2602 N N . ALA A 1 311 ? 8.776 5.250 -19.111 1.00 88.69 311 ALA A N 1
ATOM 2603 C CA . ALA A 1 311 ? 7.796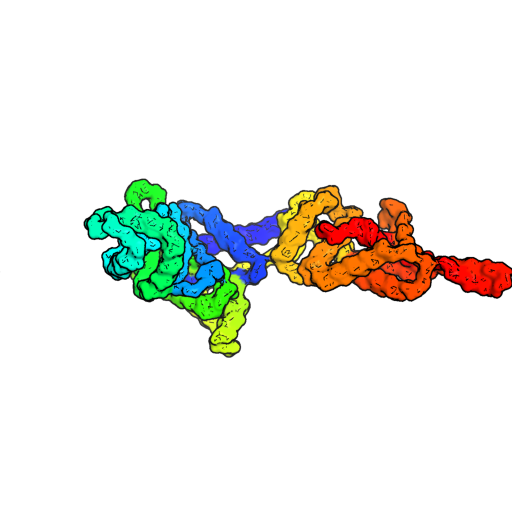 6.166 -19.685 1.00 88.69 311 ALA A CA 1
ATOM 2604 C C . ALA A 1 311 ? 8.190 7.638 -19.497 1.00 88.69 311 ALA A C 1
ATOM 2606 O O . ALA A 1 311 ? 8.187 8.403 -20.458 1.00 88.69 311 ALA A O 1
ATOM 2607 N N . ASN A 1 312 ? 8.585 8.033 -18.283 1.00 88.44 312 ASN A N 1
ATOM 2608 C CA . ASN A 1 312 ? 9.015 9.403 -17.997 1.00 88.44 312 ASN A CA 1
ATOM 2609 C C . ASN A 1 312 ? 10.233 9.812 -18.836 1.00 88.44 312 ASN A C 1
ATOM 2611 O O . ASN A 1 312 ? 10.259 10.917 -19.372 1.00 88.44 312 ASN A O 1
ATOM 2615 N N . ARG A 1 313 ? 11.221 8.921 -18.978 1.00 88.94 313 ARG A N 1
ATOM 2616 C CA . ARG A 1 313 ? 12.430 9.173 -19.776 1.00 88.94 313 ARG A CA 1
ATOM 2617 C C . ARG A 1 313 ? 12.105 9.333 -21.258 1.00 88.94 313 ARG A C 1
ATOM 2619 O O . ARG A 1 313 ? 12.510 10.319 -21.870 1.00 88.94 313 ARG A O 1
ATOM 2626 N N . ILE A 1 314 ? 11.282 8.440 -21.805 1.00 87.25 314 ILE A N 1
ATOM 2627 C CA . ILE A 1 314 ? 10.798 8.524 -23.190 1.00 87.25 314 ILE A CA 1
ATOM 2628 C C . ILE A 1 314 ? 10.021 9.827 -23.417 1.00 87.25 314 ILE A C 1
ATOM 2630 O O . ILE A 1 314 ? 10.290 10.541 -24.378 1.00 87.25 314 ILE A O 1
ATOM 2634 N N . ASN A 1 315 ? 9.125 10.191 -22.498 1.00 83.81 315 ASN A N 1
ATOM 2635 C CA . ASN A 1 315 ? 8.352 11.431 -22.575 1.00 83.81 315 ASN A CA 1
ATOM 2636 C C . ASN A 1 315 ? 9.200 12.694 -22.424 1.00 83.81 315 ASN A C 1
ATOM 2638 O O . ASN A 1 315 ? 8.813 13.745 -22.927 1.00 83.81 315 ASN A O 1
ATOM 2642 N N . SER A 1 316 ? 10.334 12.633 -21.729 1.00 84.19 316 SER A N 1
ATOM 2643 C CA . SER A 1 316 ? 11.254 13.770 -21.629 1.00 84.19 316 SER A CA 1
ATOM 2644 C C . SER A 1 316 ? 12.105 13.970 -22.887 1.00 84.19 316 SER A C 1
ATOM 2646 O O . SER A 1 316 ? 12.666 15.045 -23.076 1.00 84.19 316 SER A O 1
ATOM 2648 N N . ASN A 1 317 ? 12.172 12.974 -23.777 1.00 82.00 317 ASN A N 1
ATOM 2649 C CA . ASN A 1 317 ? 12.988 13.030 -24.982 1.00 82.00 317 ASN A CA 1
ATOM 2650 C C . ASN A 1 317 ? 12.224 13.700 -26.144 1.00 82.00 317 ASN A C 1
ATOM 2652 O O . ASN A 1 317 ? 11.280 13.138 -26.703 1.00 82.00 317 ASN A O 1
ATOM 2656 N N . GLU A 1 318 ? 12.646 14.903 -26.549 1.00 74.94 318 GLU A N 1
ATOM 2657 C CA . GLU A 1 318 ? 11.998 15.653 -27.638 1.00 74.94 318 GLU A CA 1
ATOM 2658 C C . GLU A 1 318 ? 11.979 14.907 -28.981 1.00 74.94 318 GLU A C 1
ATOM 2660 O O . GLU A 1 318 ? 11.038 15.074 -29.763 1.00 74.94 318 GLU A O 1
ATOM 2665 N N . ASN A 1 319 ? 12.984 14.068 -29.257 1.00 71.62 319 ASN A N 1
ATOM 2666 C CA . ASN A 1 319 ? 13.047 13.305 -30.505 1.00 71.62 319 ASN A CA 1
ATOM 2667 C C . ASN A 1 319 ? 11.948 12.239 -30.571 1.00 71.62 319 ASN A C 1
ATOM 2669 O O . ASN A 1 319 ? 11.431 11.956 -31.654 1.00 71.62 319 ASN A O 1
ATOM 2673 N N . PHE A 1 320 ? 11.544 11.688 -29.423 1.00 72.06 320 PHE A N 1
ATOM 2674 C CA . PHE A 1 320 ? 10.420 10.757 -29.337 1.00 72.06 320 PHE A CA 1
ATOM 2675 C C . PHE A 1 320 ? 9.075 11.438 -29.566 1.00 72.06 320 PHE A C 1
ATOM 2677 O O . PHE A 1 320 ? 8.218 10.862 -30.231 1.00 72.06 320 PHE A O 1
ATOM 2684 N N . LYS A 1 321 ? 8.902 12.674 -29.081 1.00 68.00 321 LYS A N 1
ATOM 2685 C CA . LYS A 1 321 ? 7.671 13.451 -29.303 1.00 68.00 321 LYS A CA 1
ATOM 2686 C C . LYS A 1 321 ? 7.444 13.807 -30.769 1.00 68.00 321 LYS A C 1
ATOM 2688 O O . LYS A 1 321 ? 6.303 13.885 -31.206 1.00 68.00 321 LYS A O 1
ATOM 2693 N N . LYS A 1 322 ? 8.520 14.045 -31.526 1.00 64.62 322 LYS A N 1
ATOM 2694 C CA . LYS A 1 322 ? 8.436 14.494 -32.926 1.00 64.62 322 LYS A CA 1
ATOM 2695 C C . LYS A 1 322 ? 8.123 13.362 -33.907 1.00 64.62 322 LYS A C 1
ATOM 2697 O O . LYS A 1 322 ? 7.414 13.599 -34.878 1.00 64.62 322 LYS A O 1
ATOM 2702 N N . CYS A 1 323 ? 8.659 12.157 -33.696 1.00 61.94 323 CYS A N 1
ATOM 2703 C CA . CYS A 1 323 ? 8.411 11.028 -34.594 1.00 61.94 323 CYS A CA 1
ATOM 2704 C C . CYS A 1 323 ? 8.695 9.688 -33.898 1.00 61.94 323 CYS A C 1
ATOM 2706 O O . CYS A 1 323 ? 9.850 9.282 -33.744 1.00 61.94 323 CYS A O 1
ATOM 2708 N N . LYS A 1 324 ? 7.640 8.977 -33.489 1.00 59.50 324 LYS A N 1
ATOM 2709 C CA . LYS A 1 324 ? 7.752 7.716 -32.743 1.00 59.50 324 LYS A CA 1
ATOM 2710 C C . LYS A 1 324 ? 8.502 6.605 -33.502 1.00 59.50 324 LYS A C 1
ATOM 2712 O O . LYS A 1 324 ? 9.244 5.853 -32.877 1.00 59.50 324 LYS A O 1
ATOM 2717 N N . LEU A 1 325 ? 8.300 6.478 -34.820 1.00 52.31 325 LEU A N 1
ATOM 2718 C CA . LEU A 1 325 ? 8.543 5.215 -35.545 1.00 52.31 325 LEU A CA 1
ATOM 2719 C C . LEU A 1 325 ? 9.715 5.218 -36.550 1.00 52.31 325 LEU A C 1
ATOM 2721 O O . LEU A 1 325 ? 10.221 4.145 -36.897 1.00 52.31 325 LEU A O 1
ATOM 2725 N N . GLU A 1 326 ? 10.214 6.379 -36.986 1.00 56.72 326 GLU A N 1
ATOM 2726 C CA . GLU A 1 326 ? 11.136 6.427 -38.141 1.00 56.72 326 GLU A CA 1
ATOM 2727 C C . GLU A 1 326 ? 12.611 6.691 -37.799 1.00 56.72 326 GLU A C 1
ATOM 2729 O O . GLU A 1 326 ? 13.499 6.347 -38.579 1.00 56.72 326 GLU A O 1
ATOM 2734 N N . SER A 1 327 ? 12.918 7.222 -36.613 1.00 67.56 327 SER A N 1
ATOM 2735 C CA . SER A 1 327 ? 14.297 7.533 -36.218 1.00 67.56 327 SER A CA 1
ATOM 2736 C C . SER A 1 327 ? 14.999 6.309 -35.605 1.00 67.56 327 SER A C 1
ATOM 2738 O O . SER A 1 327 ? 14.622 5.821 -34.537 1.00 67.56 327 SER A O 1
ATOM 2740 N N . ARG A 1 328 ? 16.067 5.821 -36.256 1.00 72.75 328 ARG A N 1
ATOM 2741 C CA . ARG A 1 328 ? 16.972 4.777 -35.719 1.00 72.75 328 ARG A CA 1
ATOM 2742 C C . ARG A 1 328 ? 17.516 5.150 -34.333 1.00 72.75 328 ARG A C 1
ATOM 2744 O O . ARG A 1 328 ? 17.643 4.291 -33.466 1.00 72.75 328 ARG A O 1
ATOM 2751 N N . THR A 1 329 ? 17.743 6.440 -34.093 1.00 74.62 329 THR A N 1
ATOM 2752 C CA . THR A 1 329 ? 18.183 6.991 -32.805 1.00 74.62 329 THR A CA 1
ATOM 2753 C C . THR A 1 329 ? 17.152 6.781 -31.693 1.00 74.62 329 THR A C 1
ATOM 2755 O O . THR A 1 329 ? 17.533 6.464 -30.567 1.00 74.62 329 THR A O 1
ATOM 2758 N N . ASN A 1 330 ? 15.853 6.875 -31.996 1.00 78.12 330 ASN A N 1
ATOM 2759 C CA . ASN A 1 330 ? 14.800 6.619 -31.011 1.00 78.12 330 ASN A CA 1
ATOM 2760 C C . ASN A 1 330 ? 14.791 5.139 -30.601 1.00 78.12 330 ASN A C 1
ATOM 2762 O O . ASN A 1 330 ? 14.770 4.836 -29.412 1.00 78.12 330 ASN A O 1
ATOM 2766 N N . ARG A 1 331 ? 14.921 4.204 -31.550 1.00 80.19 331 ARG A N 1
ATOM 2767 C CA . ARG A 1 331 ? 14.995 2.760 -31.233 1.00 80.19 331 ARG A CA 1
ATOM 2768 C C . ARG A 1 331 ? 16.184 2.429 -30.334 1.00 80.19 331 ARG A C 1
ATOM 2770 O O . ARG A 1 331 ? 16.032 1.725 -29.340 1.00 80.19 331 ARG A O 1
ATOM 2777 N N . LEU A 1 332 ? 17.352 2.992 -30.650 1.00 81.94 332 LEU A N 1
ATOM 2778 C CA . LEU A 1 332 ? 18.562 2.845 -29.839 1.00 81.94 332 LEU A CA 1
ATOM 2779 C C . LEU A 1 332 ? 18.345 3.346 -28.410 1.00 81.94 332 LEU A C 1
ATOM 2781 O O . LEU A 1 332 ? 18.660 2.635 -27.462 1.00 81.94 332 LEU A O 1
ATOM 2785 N N . TYR A 1 333 ? 17.754 4.530 -28.253 1.00 84.81 333 TYR A N 1
ATOM 2786 C CA . TYR A 1 333 ? 17.436 5.082 -26.940 1.00 84.81 333 TYR A CA 1
ATOM 2787 C C . TYR A 1 333 ? 16.436 4.231 -26.161 1.00 84.81 333 TYR A C 1
ATOM 2789 O O . TYR A 1 333 ? 16.675 3.947 -24.991 1.00 84.81 333 TYR A O 1
ATOM 2797 N N . PHE A 1 334 ? 15.368 3.753 -26.804 1.00 86.62 334 PHE A N 1
ATOM 2798 C CA . PHE A 1 334 ? 14.406 2.855 -26.165 1.00 86.62 334 PHE A CA 1
ATOM 2799 C C . PHE A 1 334 ? 15.085 1.597 -25.607 1.00 86.62 334 PHE A C 1
ATOM 2801 O O . PHE A 1 334 ? 14.927 1.271 -24.430 1.00 86.62 334 PHE A O 1
ATOM 2808 N N . ASN A 1 335 ? 15.895 0.927 -26.430 1.00 88.06 335 ASN A N 1
ATOM 2809 C CA . ASN A 1 335 ? 16.593 -0.295 -26.033 1.00 88.06 335 ASN A CA 1
ATOM 2810 C C . ASN A 1 335 ? 17.618 -0.036 -24.927 1.00 88.06 335 ASN A C 1
ATOM 2812 O O . ASN A 1 335 ? 17.715 -0.823 -23.986 1.00 88.06 335 ASN A O 1
ATOM 2816 N N . MET A 1 336 ? 18.365 1.067 -25.017 1.00 88.38 336 MET A N 1
ATOM 2817 C CA . MET A 1 336 ? 19.358 1.434 -24.009 1.00 88.38 336 MET A CA 1
ATOM 2818 C C . MET A 1 336 ? 18.719 1.785 -22.670 1.00 88.38 336 MET A C 1
ATOM 2820 O O . MET A 1 336 ? 19.262 1.416 -21.631 1.00 88.38 336 MET A O 1
ATOM 2824 N N . GLU A 1 337 ? 17.552 2.426 -22.668 1.00 91.44 337 GLU A N 1
ATOM 2825 C CA . GLU A 1 337 ? 16.806 2.686 -21.438 1.00 91.44 337 GLU A CA 1
ATOM 2826 C C . GLU A 1 337 ? 16.239 1.408 -20.816 1.00 91.44 337 GLU A C 1
ATOM 2828 O O . GLU A 1 337 ? 16.315 1.233 -19.597 1.00 91.44 337 GLU A O 1
ATOM 2833 N N . ILE A 1 338 ? 15.754 0.465 -21.631 1.00 92.75 338 ILE A N 1
ATOM 2834 C CA . ILE A 1 338 ? 15.352 -0.860 -21.140 1.00 92.75 338 ILE A CA 1
ATOM 2835 C C . ILE A 1 338 ? 16.545 -1.590 -20.524 1.00 92.75 338 ILE A C 1
ATOM 2837 O O . ILE A 1 338 ? 16.437 -2.061 -19.394 1.00 92.75 338 ILE A O 1
ATOM 2841 N N . LEU A 1 339 ? 17.685 -1.646 -21.219 1.00 92.44 339 LEU A N 1
ATOM 2842 C CA . LEU A 1 339 ? 18.916 -2.254 -20.708 1.00 92.44 339 LEU A CA 1
ATOM 2843 C C . LEU A 1 339 ? 19.347 -1.615 -19.391 1.00 92.44 339 LEU A C 1
ATOM 2845 O O . LEU A 1 339 ? 19.543 -2.317 -18.408 1.00 92.44 339 LEU A O 1
ATOM 2849 N N . LYS A 1 340 ? 19.415 -0.283 -19.334 1.00 94.19 340 LYS A N 1
ATOM 2850 C CA . LYS A 1 340 ? 19.811 0.468 -18.135 1.00 94.19 340 LYS A CA 1
ATOM 2851 C C . LYS A 1 340 ? 18.913 0.163 -16.935 1.00 94.19 340 LYS A C 1
ATOM 2853 O O . LYS A 1 340 ? 19.399 0.118 -15.807 1.00 94.19 340 LYS A O 1
ATOM 2858 N N . LEU A 1 341 ? 17.613 -0.028 -17.161 1.00 94.69 341 LEU A N 1
ATOM 2859 C CA . LEU A 1 341 ? 16.643 -0.327 -16.106 1.00 94.69 341 LEU A CA 1
ATOM 2860 C C . LEU A 1 341 ? 16.599 -1.816 -15.730 1.00 94.69 341 LEU A C 1
ATOM 2862 O O . LEU A 1 341 ? 16.337 -2.133 -14.565 1.00 94.69 341 LEU A O 1
ATOM 2866 N N . ALA A 1 342 ? 16.818 -2.723 -16.681 1.00 93.94 342 ALA A N 1
ATOM 2867 C CA . ALA A 1 342 ? 16.726 -4.168 -16.474 1.00 93.94 342 ALA A CA 1
ATOM 2868 C C . ALA A 1 342 ? 18.048 -4.781 -15.990 1.00 93.94 342 ALA A C 1
ATOM 2870 O O . ALA A 1 342 ? 18.038 -5.550 -15.032 1.00 93.94 342 ALA A O 1
ATOM 2871 N N . ASP A 1 343 ? 19.166 -4.416 -16.619 1.00 93.50 343 ASP A N 1
ATOM 2872 C CA . ASP A 1 343 ? 20.490 -5.015 -16.437 1.00 93.50 343 ASP A CA 1
ATOM 2873 C C . ASP A 1 343 ? 21.593 -3.952 -16.621 1.00 93.50 343 ASP A C 1
ATOM 2875 O O . ASP A 1 343 ? 22.110 -3.694 -17.714 1.00 93.50 343 ASP A O 1
ATOM 2879 N N . TYR A 1 344 ? 21.925 -3.283 -15.515 1.00 93.25 344 TYR A N 1
ATOM 2880 C CA . TYR A 1 344 ? 22.837 -2.142 -15.530 1.00 93.25 344 TYR A CA 1
ATOM 2881 C C . TYR A 1 344 ? 24.284 -2.535 -15.865 1.00 93.25 344 TYR A C 1
ATOM 2883 O O . TYR A 1 344 ? 25.005 -1.743 -16.474 1.00 93.25 344 TYR A O 1
ATOM 2891 N N . GLU A 1 345 ? 24.712 -3.751 -15.512 1.00 91.75 345 GLU A N 1
ATOM 2892 C CA . GLU A 1 345 ? 26.054 -4.242 -15.840 1.00 91.75 345 GLU A CA 1
ATOM 2893 C C . GLU A 1 345 ? 26.230 -4.386 -17.352 1.00 91.75 345 GLU A C 1
ATOM 2895 O O . GLU A 1 345 ? 27.201 -3.867 -17.909 1.00 91.75 345 GLU A O 1
ATOM 2900 N N . LYS A 1 346 ? 25.252 -4.983 -18.044 1.00 90.44 346 LYS A N 1
ATOM 2901 C CA . LYS A 1 346 ? 25.269 -5.066 -19.513 1.00 90.44 346 LYS A CA 1
ATOM 2902 C C . LYS A 1 346 ? 25.212 -3.701 -20.177 1.00 90.44 346 LYS A C 1
ATOM 2904 O O . LYS A 1 346 ? 25.942 -3.455 -21.135 1.00 90.44 346 LYS A O 1
ATOM 2909 N N . TYR A 1 347 ? 24.389 -2.792 -19.654 1.00 92.38 347 TYR A N 1
ATOM 2910 C CA . TYR A 1 347 ? 24.365 -1.407 -20.125 1.00 92.38 347 TYR A CA 1
ATOM 2911 C C . TYR A 1 347 ? 25.755 -0.752 -20.033 1.00 92.38 347 TYR A C 1
ATOM 2913 O O . TYR A 1 347 ? 26.184 -0.081 -20.975 1.00 92.38 347 TYR A O 1
ATOM 2921 N N . LEU A 1 348 ? 26.483 -0.962 -18.929 1.00 90.44 348 LEU A N 1
ATOM 2922 C CA . LEU A 1 348 ? 27.848 -0.457 -18.771 1.00 90.44 348 LEU A CA 1
ATOM 2923 C C . LEU A 1 348 ? 28.841 -1.127 -19.725 1.00 90.44 348 LEU A C 1
ATOM 2925 O O . LEU A 1 348 ? 29.710 -0.420 -20.234 1.00 90.44 348 LEU A O 1
ATOM 2929 N N . SER A 1 349 ? 28.713 -2.434 -19.979 1.00 90.06 349 SER A N 1
ATOM 2930 C CA . SER A 1 349 ? 29.542 -3.145 -20.967 1.00 90.06 349 SER A CA 1
ATOM 2931 C C . SER A 1 349 ? 29.406 -2.500 -22.346 1.00 90.06 349 SER A C 1
ATOM 2933 O O . SER A 1 349 ? 30.374 -1.971 -22.889 1.00 90.06 349 SER A O 1
ATOM 2935 N N . ILE A 1 350 ? 28.169 -2.375 -22.837 1.00 88.56 350 ILE A N 1
ATOM 2936 C CA . ILE A 1 350 ? 27.866 -1.738 -24.127 1.00 88.56 350 ILE A CA 1
ATOM 2937 C C . ILE A 1 350 ? 28.380 -0.295 -24.159 1.00 88.56 350 ILE A C 1
ATOM 2939 O O . ILE A 1 350 ? 28.968 0.134 -25.149 1.00 88.56 350 ILE A O 1
ATOM 2943 N N . LYS A 1 351 ? 28.194 0.469 -23.074 1.00 89.94 351 LYS A N 1
ATOM 2944 C CA . LYS A 1 351 ? 28.709 1.841 -22.977 1.00 89.94 351 LYS A CA 1
ATOM 2945 C C . LYS A 1 351 ? 30.230 1.894 -23.117 1.00 89.94 351 LYS A C 1
ATOM 2947 O O . LYS A 1 351 ? 30.727 2.776 -23.814 1.00 89.94 351 LYS A O 1
ATOM 2952 N N . ARG A 1 352 ? 30.963 0.995 -22.456 1.00 88.44 352 ARG A N 1
ATOM 2953 C CA . ARG A 1 352 ? 32.430 0.928 -22.542 1.00 88.44 352 ARG A CA 1
ATOM 2954 C C . ARG A 1 352 ? 32.874 0.610 -23.961 1.00 88.44 352 ARG A C 1
ATOM 2956 O O . ARG A 1 352 ? 33.632 1.405 -24.507 1.00 88.44 352 ARG A O 1
ATOM 2963 N N . ILE A 1 353 ? 32.300 -0.432 -24.563 1.00 86.81 353 ILE A N 1
ATOM 2964 C CA . ILE A 1 353 ? 32.594 -0.834 -25.942 1.00 86.81 353 ILE A CA 1
ATOM 2965 C C . ILE A 1 353 ? 32.367 0.343 -26.897 1.00 86.81 353 ILE A C 1
ATOM 2967 O O . ILE A 1 353 ? 33.252 0.724 -27.656 1.00 86.81 353 ILE A O 1
ATOM 2971 N N . VAL A 1 354 ? 31.206 1.006 -26.823 1.00 85.62 354 VAL A N 1
ATOM 2972 C CA . VAL A 1 354 ? 30.913 2.145 -27.707 1.00 85.62 354 VAL A CA 1
ATOM 2973 C C . VAL A 1 354 ? 31.903 3.298 -27.504 1.00 85.62 354 VAL A C 1
ATOM 2975 O O . VAL A 1 354 ? 32.310 3.926 -28.479 1.00 85.62 354 VAL A O 1
ATOM 2978 N N . LEU A 1 355 ? 32.301 3.604 -26.265 1.00 85.12 355 LEU A N 1
ATOM 2979 C CA . LEU A 1 355 ? 33.283 4.659 -25.991 1.00 85.12 355 LEU A CA 1
ATOM 2980 C C . LEU A 1 355 ? 34.695 4.288 -26.468 1.00 85.12 355 LEU A C 1
ATOM 2982 O O . LEU A 1 355 ? 35.392 5.166 -26.974 1.00 85.12 355 LEU A O 1
ATOM 2986 N N . GLN A 1 356 ? 35.097 3.020 -26.348 1.00 83.38 356 GLN A N 1
ATOM 2987 C CA . GLN A 1 356 ? 36.365 2.510 -26.881 1.00 83.38 356 GLN A CA 1
ATOM 2988 C C . GLN A 1 356 ? 36.390 2.636 -28.407 1.00 83.38 356 GLN A C 1
ATOM 2990 O O . GLN A 1 356 ? 37.278 3.294 -28.944 1.00 83.38 356 GLN A O 1
ATOM 2995 N N . LEU A 1 357 ? 35.347 2.152 -29.088 1.00 80.00 357 LEU A N 1
ATOM 2996 C CA . LEU A 1 357 ? 35.215 2.249 -30.546 1.00 80.00 357 LEU A CA 1
ATOM 2997 C C . LEU A 1 357 ? 35.176 3.703 -31.057 1.00 80.00 357 LEU A C 1
ATOM 2999 O O . LEU A 1 357 ? 35.596 3.969 -32.178 1.00 80.00 357 LEU A O 1
ATOM 3003 N N . ARG A 1 358 ? 34.682 4.666 -30.261 1.00 82.06 358 ARG A N 1
ATOM 3004 C CA . ARG A 1 358 ? 34.742 6.108 -30.595 1.00 82.06 358 ARG A CA 1
ATOM 3005 C C . ARG A 1 358 ? 36.142 6.697 -30.474 1.00 82.06 358 ARG A C 1
ATOM 3007 O O . ARG A 1 358 ? 36.452 7.653 -31.180 1.00 82.06 358 ARG A O 1
ATOM 3014 N N . ALA A 1 359 ? 36.914 6.228 -29.497 1.00 81.31 359 ALA A N 1
ATOM 3015 C CA . ALA A 1 359 ? 38.224 6.776 -29.169 1.00 81.31 359 ALA A CA 1
ATOM 3016 C C . ALA A 1 359 ? 39.341 6.187 -30.041 1.00 81.31 359 ALA A C 1
ATOM 3018 O O . ALA A 1 359 ? 40.406 6.801 -30.155 1.00 81.31 359 ALA A O 1
ATOM 3019 N N . ASP A 1 360 ? 39.101 5.021 -30.642 1.00 77.88 360 ASP A N 1
ATOM 3020 C CA . ASP A 1 360 ? 40.069 4.341 -31.485 1.00 77.88 360 ASP A CA 1
ATOM 3021 C C . ASP A 1 360 ? 40.310 5.100 -32.800 1.00 77.88 360 ASP A C 1
ATOM 3023 O O . ASP A 1 360 ? 39.427 5.274 -33.641 1.00 77.88 360 ASP A O 1
ATOM 3027 N N . LYS A 1 361 ? 41.551 5.561 -32.969 1.00 72.12 361 LYS A N 1
ATOM 3028 C CA . LYS A 1 361 ? 42.007 6.320 -34.142 1.00 72.12 361 LYS A CA 1
ATOM 3029 C C . LYS A 1 361 ? 42.225 5.434 -35.368 1.00 72.12 361 LYS A C 1
ATOM 3031 O O . LYS A 1 361 ? 42.333 5.963 -36.475 1.00 72.12 361 LYS A O 1
ATOM 3036 N N . ASN A 1 362 ? 42.298 4.119 -35.180 1.00 68.56 362 ASN A N 1
ATOM 3037 C CA . ASN A 1 362 ? 42.464 3.149 -36.254 1.00 68.56 362 ASN A CA 1
ATOM 3038 C C . ASN A 1 362 ? 41.128 2.799 -36.925 1.00 68.56 362 ASN A C 1
ATOM 3040 O O . ASN A 1 362 ? 41.128 2.139 -37.964 1.00 68.56 362 ASN A O 1
ATOM 3044 N N . ILE A 1 363 ? 40.001 3.268 -36.376 1.00 67.88 363 ILE A N 1
ATOM 3045 C CA . ILE A 1 363 ? 38.659 2.999 -36.891 1.00 67.88 363 ILE A CA 1
ATOM 3046 C C . ILE A 1 363 ? 38.121 4.219 -37.640 1.00 67.88 363 ILE A C 1
ATOM 3048 O O . ILE A 1 363 ? 37.965 5.308 -37.087 1.00 67.88 363 ILE A O 1
ATOM 3052 N N . THR A 1 364 ? 37.763 4.027 -38.909 1.00 67.06 364 THR A N 1
ATOM 3053 C CA . THR A 1 364 ? 37.079 5.041 -39.719 1.00 67.06 364 THR A CA 1
ATOM 3054 C C . THR A 1 364 ? 35.663 4.585 -40.045 1.00 67.06 364 THR A C 1
ATOM 3056 O O . THR A 1 364 ? 35.439 3.574 -40.703 1.00 67.06 364 THR A O 1
ATOM 3059 N N . PHE A 1 365 ? 34.670 5.359 -39.612 1.00 66.12 365 PHE A N 1
ATOM 3060 C CA . PHE A 1 365 ? 33.262 5.040 -39.840 1.00 66.12 365 PHE A CA 1
ATOM 3061 C C . PHE A 1 365 ? 32.718 5.740 -41.093 1.00 66.12 365 PHE A C 1
ATOM 3063 O O . PHE A 1 365 ? 32.497 6.958 -41.082 1.00 66.12 365 PHE A O 1
ATOM 3070 N N . ILE A 1 366 ? 32.400 4.978 -42.134 1.00 61.28 366 ILE A N 1
ATOM 3071 C CA . ILE A 1 366 ? 31.847 5.455 -43.407 1.00 61.28 366 ILE A CA 1
ATOM 3072 C C . ILE A 1 366 ? 30.342 5.153 -43.441 1.00 61.28 366 ILE A C 1
ATOM 3074 O O . ILE A 1 366 ? 29.908 4.032 -43.209 1.00 61.28 366 ILE A O 1
ATOM 3078 N N . SER A 1 367 ? 29.500 6.150 -43.708 1.00 57.16 367 SER A N 1
ATOM 3079 C CA . SER A 1 367 ? 28.042 5.964 -43.814 1.00 57.16 367 SER A CA 1
ATOM 3080 C C . SER A 1 367 ? 27.544 6.416 -45.183 1.00 57.16 367 SER A C 1
ATOM 3082 O O . SER A 1 367 ? 27.725 7.585 -45.526 1.00 57.16 367 SER A O 1
ATOM 3084 N N . TYR A 1 368 ? 26.882 5.534 -45.938 1.00 51.56 368 TYR A N 1
ATOM 3085 C CA . TYR A 1 368 ? 26.331 5.860 -47.256 1.00 51.56 368 TYR A CA 1
ATOM 3086 C C . TYR A 1 368 ? 24.829 6.194 -47.183 1.00 51.56 368 TYR A C 1
ATOM 3088 O O . TYR A 1 368 ? 24.011 5.292 -47.067 1.00 51.56 368 TYR A O 1
ATOM 3096 N N . GLY A 1 369 ? 24.467 7.477 -47.321 1.00 43.38 369 GLY A N 1
ATOM 3097 C CA . GLY A 1 369 ? 23.150 7.950 -47.800 1.00 43.38 369 GLY A CA 1
ATOM 3098 C C . GLY A 1 369 ? 21.888 7.717 -46.936 1.00 43.38 369 GLY A C 1
ATOM 3099 O O . GLY A 1 369 ? 21.790 6.802 -46.136 1.00 43.38 369 GLY A O 1
ATOM 3100 N N . ILE A 1 370 ? 20.877 8.576 -47.126 1.00 36.66 370 ILE A N 1
ATOM 3101 C CA . ILE A 1 370 ? 19.688 8.772 -46.259 1.00 36.66 370 ILE A CA 1
ATOM 3102 C C . ILE A 1 370 ? 18.464 7.904 -46.655 1.00 36.66 370 ILE A C 1
ATOM 3104 O O . ILE A 1 370 ? 17.387 8.042 -46.085 1.00 36.66 370 ILE A O 1
ATOM 3108 N N . SER A 1 371 ? 18.582 6.965 -47.599 1.00 40.34 371 SER A N 1
ATOM 3109 C CA . SER A 1 371 ? 17.446 6.090 -47.953 1.00 40.34 371 SER A CA 1
ATOM 3110 C C . SER A 1 371 ? 17.421 4.803 -47.118 1.00 40.34 371 SER A C 1
ATOM 3112 O O . SER A 1 371 ? 18.444 4.359 -46.604 1.00 40.34 371 SER A O 1
ATOM 3114 N N . THR A 1 372 ? 16.236 4.211 -46.967 1.00 39.94 372 THR A N 1
ATOM 3115 C CA . THR A 1 372 ? 15.871 3.110 -46.051 1.00 39.94 372 THR A CA 1
ATOM 3116 C C . THR A 1 372 ? 16.677 1.805 -46.188 1.00 39.94 372 THR A C 1
ATOM 3118 O O . THR A 1 372 ? 16.493 0.899 -45.378 1.00 39.94 372 THR A O 1
ATOM 3121 N N . GLN A 1 373 ? 17.607 1.723 -47.143 1.00 43.69 373 GLN A N 1
ATOM 3122 C CA . GLN A 1 373 ? 18.567 0.630 -47.342 1.00 43.69 373 GLN A CA 1
ATOM 3123 C C . GLN A 1 373 ? 20.011 1.144 -47.456 1.00 43.69 373 GLN A C 1
ATOM 3125 O O . GLN A 1 373 ? 20.766 0.758 -48.345 1.00 43.69 373 GLN A O 1
ATOM 3130 N N . SER A 1 374 ? 20.411 2.053 -46.574 1.00 47.97 374 SER A N 1
ATOM 3131 C CA . SER A 1 374 ? 21.822 2.388 -46.428 1.00 47.97 374 SER A CA 1
ATOM 3132 C C . SER A 1 374 ? 22.596 1.200 -45.856 1.00 47.97 374 SER A C 1
ATOM 3134 O O . SER A 1 374 ? 22.177 0.601 -44.865 1.00 47.97 374 SER A O 1
ATOM 3136 N N . ASN A 1 375 ? 23.729 0.880 -46.481 1.00 50.34 375 ASN A N 1
ATOM 3137 C CA . ASN A 1 375 ? 24.802 0.099 -45.876 1.00 50.34 375 ASN A CA 1
ATOM 3138 C C . ASN A 1 375 ? 25.821 1.086 -45.297 1.00 50.34 375 ASN A C 1
ATOM 3140 O O . ASN A 1 375 ? 26.048 2.174 -45.830 1.00 50.34 375 ASN A O 1
ATOM 3144 N N . GLY A 1 376 ? 26.376 0.743 -44.147 1.00 56.38 376 GLY A N 1
ATOM 3145 C CA . GLY A 1 376 ? 27.276 1.595 -43.389 1.00 56.38 376 GLY A CA 1
ATOM 3146 C C . GLY A 1 376 ? 28.440 0.736 -43.007 1.00 56.38 376 GLY A C 1
ATOM 3147 O O . GLY A 1 376 ? 28.241 -0.401 -42.610 1.00 56.38 376 GLY A O 1
ATOM 3148 N N . THR A 1 377 ? 29.617 1.289 -43.156 1.00 59.50 377 THR A N 1
ATOM 3149 C CA . THR A 1 377 ? 30.846 0.566 -43.343 1.00 59.50 377 THR A CA 1
ATOM 3150 C C . THR A 1 377 ? 31.836 1.020 -42.282 1.00 59.50 377 THR A C 1
ATOM 3152 O O . THR A 1 377 ? 32.090 2.217 -42.141 1.00 59.50 377 THR A O 1
ATOM 3155 N N . ILE A 1 378 ? 32.399 0.085 -41.525 1.00 62.56 378 ILE A N 1
ATOM 3156 C CA . ILE A 1 378 ? 33.531 0.360 -40.636 1.00 62.56 378 ILE A CA 1
ATOM 3157 C C . ILE A 1 378 ? 34.800 -0.064 -41.374 1.00 62.56 378 ILE A C 1
ATOM 3159 O O . ILE A 1 378 ? 34.945 -1.239 -41.704 1.00 62.56 378 ILE A O 1
ATOM 3163 N N . ALA A 1 379 ? 35.683 0.893 -41.651 1.00 64.00 379 ALA A N 1
ATOM 3164 C CA . ALA A 1 379 ? 37.004 0.653 -42.220 1.00 64.00 379 ALA A CA 1
ATOM 3165 C C . ALA A 1 379 ? 38.050 0.650 -41.099 1.00 64.00 379 ALA A C 1
ATOM 3167 O O . ALA A 1 379 ? 37.993 1.492 -40.195 1.00 64.00 379 ALA A O 1
ATOM 3168 N N . LEU A 1 380 ? 38.988 -0.294 -41.160 1.00 62.91 380 LEU A N 1
ATOM 3169 C CA . LEU A 1 380 ? 40.044 -0.463 -40.163 1.00 62.91 380 LEU A CA 1
ATOM 3170 C C . LEU A 1 380 ? 41.409 -0.223 -40.808 1.00 62.91 380 LEU A C 1
ATOM 3172 O O . LEU A 1 380 ? 41.725 -0.779 -41.863 1.00 62.91 380 LEU A O 1
ATOM 3176 N N . ASN A 1 381 ? 42.216 0.599 -40.142 1.00 59.12 381 ASN A N 1
ATOM 3177 C CA . ASN A 1 381 ? 43.542 1.001 -40.604 1.00 59.12 381 ASN A CA 1
ATOM 3178 C C . ASN A 1 381 ? 44.666 0.074 -40.088 1.00 59.12 381 ASN A C 1
ATOM 3180 O O . ASN A 1 381 ? 45.818 0.266 -40.464 1.00 59.12 381 ASN A O 1
ATOM 3184 N N . SER A 1 382 ? 44.363 -0.910 -39.227 1.00 62.09 382 SER A N 1
ATOM 3185 C CA . SER A 1 382 ? 45.332 -1.871 -38.670 1.00 62.09 382 SER A CA 1
ATOM 3186 C C . SER A 1 382 ? 44.701 -3.245 -38.375 1.00 62.09 382 SER A C 1
ATOM 3188 O O . SER A 1 382 ? 43.484 -3.368 -38.238 1.00 62.09 382 SER A O 1
ATOM 3190 N N . PHE A 1 383 ? 45.544 -4.285 -38.292 1.00 56.94 383 PHE A N 1
ATOM 3191 C CA . PHE A 1 383 ? 45.138 -5.686 -38.077 1.00 56.94 383 PHE A CA 1
ATOM 3192 C C . PHE A 1 383 ? 45.191 -6.161 -36.619 1.00 56.94 383 PHE A C 1
ATOM 3194 O O . PHE A 1 383 ? 44.574 -7.179 -36.310 1.00 56.94 383 PHE A O 1
ATOM 3201 N N . GLU A 1 384 ? 45.934 -5.474 -35.743 1.00 61.69 384 GLU A N 1
ATOM 3202 C CA . GLU A 1 384 ? 46.274 -5.984 -34.402 1.00 61.69 384 GLU A CA 1
ATOM 3203 C C . GLU A 1 384 ? 45.033 -6.230 -33.523 1.00 61.69 384 GLU A C 1
ATOM 3205 O O . GLU A 1 384 ? 44.997 -7.225 -32.802 1.00 61.69 384 GLU A O 1
ATOM 3210 N N . ASP A 1 385 ? 43.969 -5.438 -33.702 1.00 64.31 385 ASP A N 1
ATOM 3211 C CA . ASP A 1 385 ? 42.786 -5.453 -32.827 1.00 64.31 385 ASP A CA 1
ATOM 3212 C C . ASP A 1 385 ? 41.497 -5.944 -33.524 1.00 64.31 385 ASP A C 1
ATOM 3214 O O . ASP A 1 385 ? 40.401 -5.871 -32.963 1.00 64.31 385 ASP A O 1
ATOM 3218 N N . ILE A 1 386 ? 41.583 -6.481 -34.753 1.00 68.19 386 ILE A N 1
ATOM 3219 C CA . ILE A 1 386 ? 40.388 -6.814 -35.559 1.00 68.19 386 ILE A CA 1
ATOM 3220 C C . ILE A 1 386 ? 39.472 -7.839 -34.873 1.00 68.19 386 ILE A C 1
ATOM 3222 O O . ILE A 1 386 ? 38.247 -7.737 -34.936 1.00 68.19 386 ILE A O 1
ATOM 3226 N N . HIS A 1 387 ? 40.056 -8.833 -34.201 1.00 72.06 387 HIS A N 1
ATOM 3227 C CA . HIS A 1 387 ? 39.300 -9.887 -33.530 1.00 72.06 387 HIS A CA 1
ATOM 3228 C C . HIS A 1 387 ? 38.560 -9.367 -32.295 1.00 72.06 387 HIS A C 1
ATOM 3230 O O . HIS A 1 387 ? 37.422 -9.778 -32.067 1.00 72.06 387 HIS A O 1
ATOM 3236 N N . GLU A 1 388 ? 39.179 -8.458 -31.540 1.00 75.81 388 GLU A N 1
ATOM 3237 C CA . GLU A 1 388 ? 38.568 -7.803 -30.381 1.00 75.81 388 GLU A CA 1
ATOM 3238 C C . GLU A 1 388 ? 37.421 -6.892 -30.831 1.00 75.81 388 GLU A C 1
ATOM 3240 O O . GLU A 1 388 ? 36.300 -7.042 -30.353 1.00 75.81 388 GLU A O 1
ATOM 3245 N N . ILE A 1 389 ? 37.639 -6.077 -31.869 1.00 72.81 389 ILE A N 1
ATOM 3246 C CA . ILE A 1 389 ? 36.608 -5.204 -32.453 1.00 72.81 389 ILE A CA 1
ATOM 3247 C C . ILE A 1 389 ? 35.412 -6.014 -32.979 1.00 72.81 389 ILE A C 1
ATOM 3249 O O . ILE A 1 389 ? 34.258 -5.656 -32.738 1.00 72.81 389 ILE A O 1
ATOM 3253 N N . ILE A 1 390 ? 35.647 -7.124 -33.687 1.00 74.12 390 ILE A N 1
ATOM 3254 C CA . ILE A 1 390 ? 34.563 -7.998 -34.168 1.00 74.12 390 ILE A CA 1
ATOM 3255 C C . ILE A 1 390 ? 33.783 -8.593 -32.989 1.00 74.12 390 ILE A C 1
ATOM 3257 O O . ILE A 1 390 ? 32.556 -8.704 -33.060 1.00 74.12 390 ILE A O 1
ATOM 3261 N N . GLN A 1 391 ? 34.470 -8.987 -31.918 1.00 78.56 391 GLN A N 1
ATOM 3262 C CA . GLN A 1 391 ? 33.839 -9.560 -30.733 1.00 78.56 391 GLN A CA 1
ATOM 3263 C C . GLN A 1 391 ? 32.982 -8.527 -29.988 1.00 78.56 391 GLN A C 1
ATOM 3265 O O . GLN A 1 391 ? 31.825 -8.810 -29.669 1.00 78.56 391 GLN A O 1
ATOM 3270 N N . ASP A 1 392 ? 33.506 -7.321 -29.808 1.00 80.62 392 ASP A N 1
ATOM 3271 C CA . ASP A 1 392 ? 32.818 -6.161 -29.242 1.00 80.62 392 ASP A CA 1
ATOM 3272 C C . ASP A 1 392 ? 31.550 -5.806 -30.028 1.00 80.62 392 ASP A C 1
ATOM 3274 O O . ASP A 1 392 ? 30.460 -5.622 -29.473 1.00 80.62 392 ASP A O 1
ATOM 3278 N N . ILE A 1 393 ? 31.658 -5.772 -31.359 1.00 76.38 393 ILE A N 1
ATOM 3279 C CA . ILE A 1 393 ? 30.518 -5.514 -32.239 1.00 76.38 393 ILE A CA 1
ATOM 3280 C C . ILE A 1 393 ? 29.478 -6.638 -32.117 1.00 76.38 393 ILE A C 1
ATOM 3282 O O . ILE A 1 393 ? 28.275 -6.359 -32.040 1.00 76.38 393 ILE A O 1
ATOM 3286 N N . LYS A 1 394 ? 29.911 -7.903 -32.047 1.00 77.75 394 LYS A N 1
ATOM 3287 C CA . LYS A 1 394 ? 29.017 -9.052 -31.834 1.00 77.75 394 LYS A CA 1
ATOM 3288 C C . LYS A 1 394 ? 28.268 -8.945 -30.510 1.00 77.75 394 LYS A C 1
ATOM 3290 O O . LYS A 1 394 ? 27.052 -9.148 -30.512 1.00 77.75 394 LYS A O 1
ATOM 3295 N N . GLU A 1 395 ? 28.934 -8.568 -29.422 1.00 81.38 395 GLU A N 1
ATOM 3296 C CA . GLU A 1 395 ? 28.301 -8.382 -28.109 1.00 81.38 395 GLU A CA 1
ATOM 3297 C C . GLU A 1 395 ? 27.187 -7.328 -28.157 1.00 81.38 395 GLU A C 1
ATOM 3299 O O . GLU A 1 395 ? 26.079 -7.566 -27.669 1.00 81.38 395 GLU A O 1
ATOM 3304 N N . ILE A 1 396 ? 27.431 -6.198 -28.827 1.00 80.19 396 ILE A N 1
ATOM 3305 C CA . ILE A 1 396 ? 26.421 -5.149 -29.010 1.00 80.19 396 ILE A CA 1
ATOM 3306 C C . ILE A 1 396 ? 25.224 -5.684 -29.812 1.00 80.19 396 ILE A C 1
ATOM 3308 O O . ILE A 1 396 ? 24.076 -5.466 -29.419 1.00 80.19 396 ILE A O 1
ATOM 3312 N N . THR A 1 397 ? 25.453 -6.408 -30.915 1.00 76.88 397 THR A N 1
ATOM 3313 C CA . THR A 1 397 ? 24.384 -6.820 -31.854 1.00 76.88 397 THR A CA 1
ATOM 3314 C C . THR A 1 397 ? 23.294 -7.707 -31.256 1.00 76.88 397 THR A C 1
ATOM 3316 O O . THR A 1 397 ? 22.198 -7.780 -31.816 1.00 76.88 397 THR A O 1
ATOM 3319 N N . VAL A 1 398 ? 23.558 -8.354 -30.119 1.00 79.62 398 VAL A N 1
ATOM 3320 C CA . VAL A 1 398 ? 22.582 -9.183 -29.397 1.00 79.62 398 VAL A CA 1
ATOM 3321 C C . VAL A 1 398 ? 21.368 -8.362 -28.951 1.00 79.62 398 VAL A C 1
ATOM 3323 O O . VAL A 1 398 ? 20.243 -8.851 -28.978 1.00 79.62 398 VAL A O 1
ATOM 3326 N N . TYR A 1 399 ? 21.566 -7.094 -28.589 1.00 78.56 399 TYR A N 1
ATOM 3327 C CA . TYR A 1 399 ? 20.521 -6.266 -27.977 1.00 78.56 399 TYR A CA 1
ATOM 3328 C C . TYR A 1 399 ? 19.778 -5.370 -28.964 1.00 78.56 399 TYR A C 1
ATOM 3330 O O . TYR A 1 399 ? 18.846 -4.662 -28.592 1.00 78.56 399 TYR A O 1
ATOM 3338 N N . PHE A 1 400 ? 20.150 -5.390 -30.237 1.00 75.75 400 PHE A N 1
ATOM 3339 C CA . PHE A 1 400 ? 19.547 -4.511 -31.227 1.00 75.75 400 PHE A CA 1
ATOM 3340 C C . PHE A 1 400 ? 19.177 -5.287 -32.485 1.00 75.75 400 PHE A C 1
ATOM 3342 O O . PHE A 1 400 ? 19.856 -6.237 -32.880 1.00 75.75 400 PHE A O 1
ATOM 3349 N N . SER A 1 401 ? 18.078 -4.899 -33.128 1.00 62.44 401 SER A N 1
ATOM 3350 C CA . SER A 1 401 ? 17.483 -5.569 -34.293 1.00 62.44 401 SER A CA 1
ATOM 3351 C C . SER A 1 401 ? 18.292 -5.381 -35.594 1.00 62.44 401 SER A C 1
ATOM 3353 O O . SER A 1 401 ? 17.736 -5.307 -36.687 1.00 62.44 401 SER A O 1
ATOM 3355 N N . PHE A 1 402 ? 19.624 -5.338 -35.499 1.00 65.75 402 PHE A N 1
ATOM 3356 C CA . PHE A 1 402 ? 20.532 -5.075 -36.613 1.00 65.75 402 PHE A CA 1
ATOM 3357 C C . PHE A 1 402 ? 21.069 -6.366 -37.221 1.00 65.75 402 PHE A C 1
ATOM 3359 O O . PHE A 1 402 ? 21.401 -7.312 -36.504 1.00 65.75 402 PHE A O 1
ATOM 3366 N N . LYS A 1 403 ? 21.205 -6.401 -38.549 1.00 56.22 403 LYS A N 1
ATOM 3367 C CA . LYS A 1 403 ? 21.937 -7.466 -39.240 1.00 56.22 403 LYS A CA 1
ATOM 3368 C C . LYS A 1 403 ? 23.411 -7.094 -39.273 1.00 56.22 403 LYS A C 1
ATOM 3370 O O . LYS A 1 403 ? 23.786 -6.121 -39.911 1.00 56.22 403 LYS A O 1
ATOM 3375 N N . PHE A 1 404 ? 24.221 -7.863 -38.563 1.00 55.16 404 PHE A N 1
ATOM 3376 C CA . PHE A 1 404 ? 25.666 -7.830 -38.700 1.00 55.16 404 PHE A CA 1
ATOM 3377 C C . PHE A 1 404 ? 26.060 -8.775 -39.834 1.00 55.16 404 PHE A C 1
ATOM 3379 O O . PHE A 1 404 ? 25.675 -9.947 -39.812 1.00 55.16 404 PHE A O 1
ATOM 3386 N N . GLN A 1 405 ? 26.756 -8.253 -40.841 1.00 59.19 405 GLN A N 1
ATOM 3387 C CA . GLN A 1 405 ? 27.339 -9.050 -41.914 1.00 59.19 405 GLN A CA 1
ATOM 3388 C C . GLN A 1 405 ? 28.859 -8.905 -41.859 1.00 59.19 405 GLN A C 1
ATOM 3390 O O . GLN A 1 405 ? 29.392 -7.813 -42.065 1.00 59.19 405 GLN A O 1
ATOM 3395 N N . ASP A 1 406 ? 29.522 -10.031 -41.587 1.00 58.97 406 ASP A N 1
ATOM 3396 C CA . ASP A 1 406 ? 30.973 -10.202 -41.669 1.00 58.97 406 ASP A CA 1
ATOM 3397 C C . ASP A 1 406 ? 31.394 -10.207 -43.150 1.00 58.97 406 ASP A C 1
ATOM 3399 O O . ASP A 1 406 ? 31.625 -11.260 -43.745 1.00 58.97 406 ASP A O 1
ATOM 3403 N N . HIS A 1 407 ? 31.436 -9.032 -43.775 1.00 58.88 407 HIS A N 1
ATOM 3404 C CA . HIS A 1 407 ? 32.125 -8.834 -45.047 1.00 58.88 407 HIS A CA 1
ATOM 3405 C C . HIS A 1 407 ? 33.435 -8.113 -44.741 1.00 58.88 407 HIS A C 1
ATOM 3407 O O . HIS A 1 407 ? 33.433 -7.082 -44.088 1.00 58.88 407 HIS A O 1
ATOM 3413 N N . ILE A 1 408 ? 34.560 -8.717 -45.112 1.00 57.19 408 ILE A N 1
ATOM 3414 C CA . ILE A 1 408 ? 35.890 -8.145 -44.906 1.00 57.19 408 ILE A CA 1
ATOM 3415 C C . ILE A 1 408 ? 36.559 -8.144 -46.273 1.00 57.19 408 ILE A C 1
ATOM 3417 O O . ILE A 1 408 ? 37.002 -9.189 -46.752 1.00 57.19 408 ILE A O 1
ATOM 3421 N N . ASP A 1 409 ? 36.589 -6.977 -46.901 1.00 55.81 409 ASP A N 1
ATOM 3422 C CA . ASP A 1 409 ? 37.327 -6.737 -48.130 1.00 55.81 409 ASP A CA 1
ATOM 3423 C C . ASP A 1 409 ? 38.755 -6.321 -47.774 1.00 55.81 409 ASP A C 1
ATOM 3425 O O . ASP A 1 409 ? 38.997 -5.526 -46.869 1.00 55.81 409 ASP A O 1
ATOM 3429 N N . VAL A 1 410 ? 39.730 -6.883 -48.475 1.00 55.09 410 VAL A N 1
ATOM 3430 C CA . VAL A 1 410 ? 41.148 -6.682 -48.178 1.00 55.09 410 VAL A CA 1
ATOM 3431 C C . VAL A 1 410 ? 41.792 -5.971 -49.363 1.00 55.09 410 VAL A C 1
ATOM 3433 O O . VAL A 1 410 ? 41.841 -6.534 -50.459 1.00 55.09 410 VAL A O 1
ATOM 3436 N N . GLU A 1 411 ? 42.278 -4.739 -49.173 1.00 52.25 411 GLU A N 1
ATOM 3437 C CA . GLU A 1 411 ? 43.075 -4.060 -50.201 1.00 52.25 411 GLU A CA 1
ATOM 3438 C C . GLU A 1 411 ? 44.551 -4.434 -50.057 1.00 52.25 411 GLU A C 1
ATOM 3440 O O . GLU A 1 411 ? 45.205 -4.138 -49.056 1.00 52.25 411 GLU A O 1
ATOM 3445 N N . ASN A 1 412 ? 45.074 -5.078 -51.099 1.00 52.06 412 ASN A N 1
ATOM 3446 C CA . ASN A 1 412 ? 46.485 -5.418 -51.222 1.00 52.06 412 ASN A CA 1
ATOM 3447 C C . ASN A 1 412 ? 47.164 -4.373 -52.111 1.00 52.06 412 ASN A C 1
ATOM 3449 O O . ASN A 1 412 ? 46.745 -4.187 -53.258 1.00 52.06 412 ASN A O 1
ATOM 3453 N N . GLN A 1 413 ? 48.235 -3.738 -51.633 1.00 44.53 413 GLN A N 1
ATOM 3454 C CA . GLN A 1 413 ? 49.194 -3.095 -52.531 1.00 44.53 413 GLN A CA 1
ATOM 3455 C C . GLN A 1 413 ? 50.320 -4.086 -52.828 1.00 44.53 413 GLN A C 1
ATOM 3457 O O . GLN A 1 413 ? 50.849 -4.747 -51.936 1.00 44.53 413 GLN A O 1
ATOM 3462 N N . VAL A 1 414 ? 50.645 -4.235 -54.112 1.00 47.50 414 VAL A N 1
ATOM 3463 C CA . VAL A 1 414 ? 51.816 -5.002 -54.536 1.00 47.50 414 VAL A CA 1
ATOM 3464 C C . VAL A 1 414 ? 52.997 -4.050 -54.484 1.00 47.50 414 VAL A C 1
ATOM 3466 O O . VAL A 1 414 ? 53.060 -3.104 -55.271 1.00 47.50 414 VAL A O 1
ATOM 3469 N N . ASP A 1 415 ? 53.917 -4.295 -53.558 1.00 44.00 415 ASP A N 1
ATOM 3470 C CA . ASP A 1 415 ? 55.195 -3.603 -53.559 1.00 44.00 415 ASP A CA 1
ATOM 3471 C C . ASP A 1 415 ? 56.026 -4.116 -54.749 1.00 44.00 415 ASP A C 1
ATOM 3473 O O . ASP A 1 415 ? 56.447 -5.280 -54.809 1.00 44.00 415 ASP A O 1
ATOM 3477 N N . ASN A 1 416 ? 56.194 -3.252 -55.755 1.00 46.91 416 ASN A N 1
ATOM 3478 C CA . ASN A 1 416 ? 56.798 -3.607 -57.042 1.00 46.91 416 ASN A CA 1
ATOM 3479 C C . ASN A 1 416 ? 58.281 -4.002 -56.924 1.00 46.91 416 ASN A C 1
ATOM 3481 O O . ASN A 1 416 ? 58.823 -4.573 -57.872 1.00 46.91 416 ASN A O 1
ATOM 3485 N N . GLU A 1 417 ? 58.932 -3.747 -55.785 1.00 49.12 417 GLU A N 1
ATOM 3486 C CA . GLU A 1 417 ? 60.331 -4.121 -55.554 1.00 49.12 417 GLU A CA 1
ATOM 3487 C C . GLU A 1 417 ? 60.496 -5.504 -54.901 1.00 49.12 417 GLU A C 1
ATOM 3489 O O . GLU A 1 417 ? 61.495 -6.178 -55.155 1.00 49.12 417 GLU A O 1
ATOM 3494 N N . THR A 1 418 ? 59.517 -5.981 -54.122 1.00 48.03 418 THR A N 1
ATOM 3495 C CA . THR A 1 418 ? 59.660 -7.200 -53.299 1.00 48.03 418 THR A CA 1
ATOM 3496 C C . THR A 1 418 ? 58.716 -8.348 -53.673 1.00 48.03 418 THR A C 1
ATOM 3498 O O . THR A 1 418 ? 58.906 -9.464 -53.185 1.00 48.03 418 THR A O 1
ATOM 3501 N N . HIS A 1 419 ? 57.733 -8.127 -54.562 1.00 42.06 419 HIS A N 1
ATOM 3502 C CA . HIS A 1 419 ? 56.698 -9.120 -54.924 1.00 42.06 419 HIS A CA 1
ATOM 3503 C C . HIS A 1 419 ? 55.933 -9.684 -53.704 1.00 42.06 419 HIS A C 1
ATOM 3505 O O . HIS A 1 419 ? 55.340 -10.764 -53.781 1.00 42.06 419 HIS A O 1
ATOM 3511 N N . GLN A 1 420 ? 55.924 -8.970 -52.576 1.00 35.72 420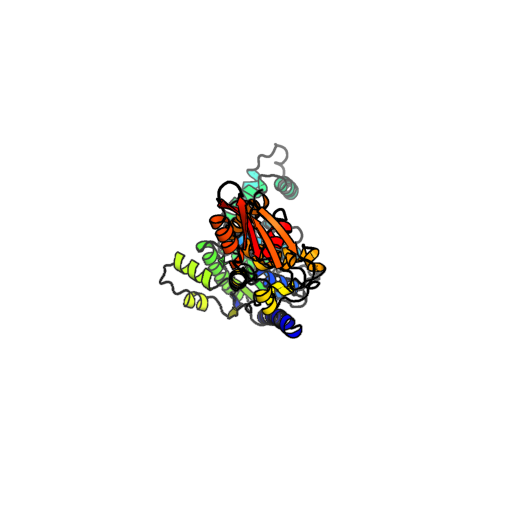 GLN A N 1
ATOM 3512 C CA . GLN A 1 420 ? 55.112 -9.314 -51.414 1.00 35.72 420 GLN A CA 1
ATOM 3513 C C . GLN A 1 420 ? 53.795 -8.532 -51.462 1.00 35.72 420 GLN A C 1
ATOM 3515 O O . GLN A 1 420 ? 53.764 -7.351 -51.804 1.00 35.72 420 GLN A O 1
ATOM 3520 N N . MET A 1 421 ? 52.687 -9.218 -51.169 1.00 39.44 421 MET A N 1
ATOM 3521 C CA . MET A 1 421 ? 51.397 -8.564 -50.954 1.00 39.44 421 MET A CA 1
ATOM 3522 C C . MET A 1 421 ? 51.430 -7.910 -49.575 1.00 39.44 421 MET A C 1
ATOM 3524 O O . MET A 1 421 ? 51.412 -8.619 -48.568 1.00 39.44 421 MET A O 1
ATOM 3528 N N . GLU A 1 422 ? 51.483 -6.582 -49.530 1.00 39.16 422 GLU A N 1
ATOM 3529 C CA . GLU A 1 422 ? 51.325 -5.831 -48.291 1.00 39.16 422 GLU A CA 1
ATOM 3530 C C . GLU A 1 422 ? 49.849 -5.454 -48.157 1.00 39.16 422 GLU A C 1
ATOM 3532 O O . GLU A 1 422 ? 49.259 -4.782 -49.014 1.00 39.16 422 GLU A O 1
ATOM 3537 N N . VAL A 1 423 ? 49.216 -5.978 -47.111 1.00 43.53 423 VAL A N 1
ATOM 3538 C CA . VAL A 1 423 ? 47.807 -5.720 -46.844 1.00 43.53 423 VAL A CA 1
ATOM 3539 C C . VAL A 1 423 ? 47.695 -4.364 -46.157 1.00 43.53 423 VAL A C 1
ATOM 3541 O O . VAL A 1 423 ? 48.039 -4.235 -44.984 1.00 43.53 423 VAL A O 1
ATOM 3544 N N . THR A 1 424 ? 47.254 -3.343 -46.887 1.00 44.19 424 THR A N 1
ATOM 3545 C CA . THR A 1 424 ? 47.358 -1.942 -46.445 1.00 44.19 424 THR A CA 1
ATOM 3546 C C . THR A 1 424 ? 46.096 -1.417 -45.763 1.00 44.19 424 THR A C 1
ATOM 3548 O O . THR A 1 424 ? 46.182 -0.444 -45.017 1.00 44.19 424 THR A O 1
ATOM 3551 N N . SER A 1 425 ? 44.930 -2.042 -45.970 1.00 48.62 425 SER A N 1
ATOM 3552 C CA . SER A 1 425 ? 43.698 -1.695 -45.245 1.00 48.62 425 SER A CA 1
ATOM 3553 C C . SER A 1 425 ? 42.638 -2.803 -45.289 1.00 48.62 425 SER A C 1
ATOM 3555 O O . SER A 1 425 ? 42.594 -3.612 -46.221 1.00 48.62 425 SER A O 1
ATOM 3557 N N . LEU A 1 426 ? 41.768 -2.821 -44.273 1.00 48.53 426 LEU A N 1
ATOM 3558 C CA . LEU A 1 426 ? 40.566 -3.653 -44.220 1.00 48.53 426 LEU A CA 1
ATOM 3559 C C . LEU A 1 426 ? 39.338 -2.790 -44.486 1.00 48.53 426 LEU A C 1
ATOM 3561 O O . LEU A 1 426 ? 39.056 -1.822 -43.771 1.00 48.53 426 LEU A O 1
ATOM 3565 N N . LYS A 1 427 ? 38.583 -3.187 -45.496 1.00 51.00 427 LYS A N 1
ATOM 3566 C CA . LYS A 1 427 ? 37.296 -2.621 -45.852 1.00 51.00 427 LYS A CA 1
ATOM 3567 C C . LYS A 1 427 ? 36.167 -3.452 -45.229 1.00 51.00 427 LYS A C 1
ATOM 3569 O O . LYS A 1 427 ? 36.025 -4.642 -45.473 1.00 51.00 427 LYS A O 1
ATOM 3574 N N . ASP A 1 428 ? 35.341 -2.761 -44.452 1.00 52.75 428 ASP A N 1
ATOM 3575 C CA . ASP A 1 428 ? 33.886 -2.887 -44.504 1.00 52.75 428 ASP A CA 1
ATOM 3576 C C . ASP A 1 428 ? 33.124 -3.868 -43.592 1.00 52.75 428 ASP A C 1
ATOM 3578 O O . ASP A 1 428 ? 32.282 -4.626 -44.062 1.00 52.75 428 ASP A O 1
ATOM 3582 N N . ILE A 1 429 ? 33.192 -3.703 -42.262 1.00 54.22 429 ILE A N 1
ATOM 3583 C CA . ILE A 1 429 ? 32.142 -4.278 -41.390 1.00 54.22 429 ILE A CA 1
ATOM 3584 C C . ILE A 1 429 ? 30.826 -3.518 -41.619 1.00 54.22 429 ILE A C 1
ATOM 3586 O O . ILE A 1 429 ? 30.729 -2.323 -41.318 1.00 54.22 429 ILE A O 1
ATOM 3590 N N . SER A 1 430 ? 29.806 -4.203 -42.146 1.00 53.03 430 SER A N 1
ATOM 3591 C CA . SER A 1 430 ? 28.572 -3.547 -42.586 1.00 53.03 430 SER A CA 1
ATOM 3592 C C . SER A 1 430 ? 27.464 -3.552 -41.523 1.00 53.03 430 SER A C 1
ATOM 3594 O O . SER A 1 430 ? 26.846 -4.581 -41.242 1.00 53.03 430 SER A O 1
ATOM 3596 N N . ASN A 1 431 ? 27.201 -2.390 -40.907 1.00 64.69 431 ASN A N 1
ATOM 3597 C CA . ASN A 1 431 ? 26.042 -2.166 -40.034 1.00 64.69 431 ASN A CA 1
ATOM 3598 C C . ASN A 1 431 ? 25.786 -0.663 -39.755 1.00 64.69 431 ASN A C 1
ATOM 3600 O O . ASN A 1 431 ? 26.361 -0.084 -38.830 1.00 64.69 431 ASN A O 1
ATOM 3604 N N . VAL A 1 432 ? 24.893 -0.007 -40.514 1.00 61.88 432 VAL A N 1
ATOM 3605 C CA . VAL A 1 432 ? 24.614 1.441 -40.338 1.00 61.88 432 VAL A CA 1
ATOM 3606 C C . VAL A 1 432 ? 24.117 1.788 -38.937 1.00 61.88 432 VAL A C 1
ATOM 3608 O O . VAL A 1 432 ? 24.348 2.895 -38.456 1.00 61.88 432 VAL A O 1
ATOM 3611 N N . ASP A 1 433 ? 23.431 0.876 -38.264 1.00 61.62 433 ASP A N 1
ATOM 3612 C CA . ASP A 1 433 ? 22.774 1.198 -37.004 1.00 61.62 433 ASP A CA 1
ATOM 3613 C C . ASP A 1 433 ? 23.720 1.088 -35.805 1.00 61.62 433 ASP A C 1
ATOM 3615 O O . ASP A 1 433 ? 23.610 1.877 -34.867 1.00 61.62 433 ASP A O 1
ATOM 3619 N N . ILE A 1 434 ? 24.729 0.215 -35.877 1.00 69.69 434 ILE A N 1
ATOM 3620 C CA . ILE A 1 434 ? 25.873 0.232 -34.950 1.00 69.69 434 ILE A CA 1
ATOM 3621 C C . ILE A 1 434 ? 26.674 1.512 -35.142 1.00 69.69 434 ILE A C 1
ATOM 3623 O O . ILE A 1 434 ? 27.008 2.181 -34.170 1.00 69.69 434 ILE A O 1
ATOM 3627 N N . ILE A 1 435 ? 26.898 1.920 -36.391 1.00 68.75 435 ILE A N 1
ATOM 3628 C CA . ILE A 1 435 ? 27.532 3.208 -36.687 1.00 68.75 435 ILE A CA 1
ATOM 3629 C C . ILE A 1 435 ? 26.677 4.359 -36.151 1.00 68.75 435 ILE A C 1
ATOM 3631 O O . ILE A 1 435 ? 27.215 5.336 -35.640 1.00 68.75 435 ILE A O 1
ATOM 3635 N N . THR A 1 436 ? 25.352 4.241 -36.203 1.00 70.94 436 THR A N 1
ATOM 3636 C CA . THR A 1 436 ? 24.429 5.227 -35.631 1.00 70.94 436 THR A CA 1
ATOM 3637 C C . THR A 1 436 ? 24.539 5.258 -34.106 1.00 70.94 436 THR A C 1
ATOM 3639 O O . THR A 1 436 ? 24.673 6.344 -33.546 1.00 70.94 436 THR A O 1
ATOM 3642 N N . LEU A 1 437 ? 24.575 4.111 -33.421 1.00 75.56 437 LEU A N 1
ATOM 3643 C CA . LEU A 1 437 ? 24.816 4.034 -31.974 1.00 75.56 437 LEU A CA 1
ATOM 3644 C C . LEU A 1 437 ? 26.165 4.666 -31.610 1.00 75.56 437 LEU A C 1
ATOM 3646 O O . LEU A 1 437 ? 26.241 5.533 -30.739 1.00 75.56 437 LEU A O 1
ATOM 3650 N N . ILE A 1 438 ? 27.224 4.302 -32.328 1.00 75.31 438 ILE A N 1
ATOM 3651 C CA . ILE A 1 438 ? 28.571 4.812 -32.087 1.00 75.31 438 ILE A CA 1
ATOM 3652 C C . ILE A 1 438 ? 28.668 6.303 -32.407 1.00 75.31 438 ILE A C 1
ATOM 3654 O O . ILE A 1 438 ? 29.302 7.018 -31.651 1.00 75.31 438 ILE A O 1
ATOM 3658 N N . LYS A 1 439 ? 28.029 6.833 -33.447 1.00 72.25 439 LYS A N 1
ATOM 3659 C CA . LYS A 1 439 ? 28.178 8.258 -33.794 1.00 72.25 439 LYS A CA 1
ATOM 3660 C C . LYS A 1 439 ? 27.215 9.187 -33.071 1.00 72.25 439 LYS A C 1
ATOM 3662 O O . LYS A 1 439 ? 27.570 10.330 -32.810 1.00 72.25 439 LYS A O 1
ATOM 3667 N N . THR A 1 440 ? 25.991 8.737 -32.813 1.00 69.69 440 THR A N 1
ATOM 3668 C CA . THR A 1 440 ? 24.879 9.642 -32.473 1.00 69.69 440 THR A CA 1
ATOM 3669 C C . THR A 1 440 ? 24.341 9.460 -31.063 1.00 69.69 440 THR A C 1
ATOM 3671 O O . THR A 1 440 ? 23.701 10.372 -30.549 1.00 69.69 440 THR A O 1
ATOM 3674 N N . TYR A 1 441 ? 24.586 8.314 -30.419 1.00 73.81 441 TYR A N 1
ATOM 3675 C CA . TYR A 1 441 ? 24.025 8.060 -29.097 1.00 73.81 441 TYR A CA 1
ATOM 3676 C C . TYR A 1 441 ? 24.784 8.819 -28.006 1.00 73.81 441 TYR A C 1
ATOM 3678 O O . TYR A 1 441 ? 25.978 8.601 -27.795 1.00 73.81 441 TYR A O 1
ATOM 3686 N N . ASP A 1 442 ? 24.109 9.697 -27.282 1.00 74.94 442 ASP A N 1
ATOM 3687 C CA . ASP A 1 442 ? 24.730 10.418 -26.180 1.00 74.94 442 ASP A CA 1
ATOM 3688 C C . ASP A 1 442 ? 24.530 9.668 -24.856 1.00 74.94 442 ASP A C 1
ATOM 3690 O O . ASP A 1 442 ? 23.410 9.402 -24.428 1.00 74.94 442 ASP A O 1
ATOM 3694 N N . PHE A 1 443 ? 25.639 9.320 -24.202 1.00 74.62 443 PHE A N 1
ATOM 3695 C CA . PHE A 1 443 ? 25.646 8.647 -22.901 1.00 74.62 443 PHE A CA 1
ATOM 3696 C C . PHE A 1 443 ? 25.609 9.607 -21.706 1.00 74.62 443 PHE A C 1
ATOM 3698 O O . PHE A 1 443 ? 25.678 9.134 -20.563 1.00 74.62 443 PHE A O 1
ATOM 3705 N N . SER A 1 444 ? 25.600 10.918 -21.958 1.00 60.22 444 SER A N 1
ATOM 3706 C CA . SER A 1 444 ? 25.547 11.972 -20.940 1.00 60.22 444 SER A CA 1
ATOM 3707 C C . SER A 1 444 ? 24.122 12.409 -20.572 1.00 60.22 444 SER A C 1
ATOM 3709 O O . SER A 1 444 ? 23.963 13.193 -19.638 1.00 60.22 444 SER A O 1
ATOM 3711 N N . ILE A 1 445 ? 23.112 11.849 -21.252 1.00 47.69 445 ILE A N 1
ATOM 3712 C CA . ILE A 1 445 ? 21.677 12.087 -21.021 1.00 47.69 445 ILE A CA 1
ATOM 3713 C C . ILE A 1 445 ? 21.107 11.153 -19.942 1.00 47.69 445 ILE A C 1
ATOM 3715 O O . ILE A 1 445 ? 21.440 9.937 -19.920 1.00 47.69 445 ILE A O 1
#

Organism: NCBI:txid52689

Sequence (445 aa):
MKTELTELFSQREKFLEVIYEYNCIENNKICSLNGDWGSGKTFFVNKMIEMNNADSGLNIINFDAWKHQGNRDINAIFLEGIYDDLKTKYYGDDSFYEFLVKNRKKAFEKTWKILLQAIPMGETLRGGIGAGKELIDEFKNSCTFEILNNEIINKFIEEKEFYEILIKMMFPENVDATSTVEKPEKYLIIIDELDRCEPKFAIEIIKKVIYINREIEKINKNVNFLICINKIEFAHQLKHYYGTEYNTEQYFDKIFDYEFELPNGFSHLEYLNLFFNDIGPFTEEDLLFFGRKEIAALFRTLNYRKLRSLANRINSNENFKKCKLESRTNRLYFNMEILKLADYEKYLSIKRIVLQLRADKNITFISYGISTQSNGTIALNSFEDIHEIIQDIKEITVYFSFKFQDHIDVENQVDNETHQMEVTSLKDISNVDIITLIKTYDFSI

InterPro domains:
  IPR011646 KAP family P-loop domain [PF07693] (17-315)
  IPR027417 P-loop containing nucleoside triphosphate hydrolase [G3DSA:3.40.50.300] (9-251)
  IPR027417 P-loop containing nucleoside triphosphate hydrolase [SSF52540] (7-288)

Secondary structure (DSSP, 8-state):
-HHHHHHHHHHHHHHHHHHHHHHHH--S-EEEEE--TTSSHHHHHHHHHHT--GGGSEEEEEEETTTT-SSS-HHHHHHHHHHHHHIIIIITT--HHHHHHHH-TTHHHHHHHHHHTTS---TT--S-TT-HHHHHHHHHTSTHHHHHHHHHHHHH--HHHHHHHHHHHHS-TT--TT---PPPSEEEEEEESGGGS-HHHHHHHHHHHHHHHHHHHHTT-EEEEEEEE-HHHHHHHHHHHH-TT--HHHHHHTT-SEEEEPPPP--HHHHHHTT-TTT-PPPHHHHHHHS-HHHHHHHTT--HHHHHHHHHHHHH-HHHHH-TTT-HHHHHHHHHHHHHHH-HHHHHHHHHHHHHHHH-TTEEEEE--SSTT--EEEEES-STTHHHHHHHHHHHHTTSS---B---EEEEEE-TTT--EEEEEEEEEE-HHHHHHHHH--TT-

pLDDT: mean 74.41, std 17.24, range [31.39, 98.06]

Foldseek 3Di:
DVVVLCVLVVVLVVVLVVVLVCQLPDFLFEEEAADDVQQCLVVSLVVSQVPDDLPSLEAEAEAALAVLPDPAALLLSVLQSRCVSCCVPFPDPDHSLNLVCVLDPDPSVVVVVVVLVVPPDDPPPPDDPPCVPVSVVVLVPDPVNVVVVRVVSRPPCPPVNSLVSVCCSLQPPPPDPPDPRDRRQEYEYEHPPLLVHQLVSSVVVLVVSVVSSVVCVVVVGGYYYYYYHNLVSNLVNVCVVVHVPDDSVVVCVVRGPYYHYSPGDDQLQSLLQVLPPQLHGDDPVNQCQLWPPVLVVLSNQARSVLSVVLSVVLVVDPVSNVHVHDDLQSSLVSLLSSCCSRPVVLSVLLVVLLVVQLPDPQWDKAWDDDDPDTKIFIKGQDDPCVVVNVVSVVSVNNTGPWDWDPDWDWDWDQPPVPRDTDGGIIIGRITVSSVCCSPPPDPVD

Radius of gyration: 33.06 Å; chains: 1; bounding box: 86×59×99 Å